Protein 7BMH (pdb70)

InterPro domains:
  IPR001425 Archaeal/bacterial/fungal rhodopsins [PF01036] (54-282)
  IPR001425 Archaeal/bacterial/fungal rhodopsins [PR00251] (83-103)
  IPR001425 Archaeal/bacterial/fungal rhodopsins [PR00251] (134-155)
  IPR001425 Archaeal/bacterial/fungal rhodopsins [PR00251] (162-181)
  IPR001425 Archaeal/bacterial/fungal rhodopsins [PR00251] (188-209)
  IPR001425 Archaeal/bacterial/fungal rhodopsins [PR00251] (229-247)
  IPR001425 Archaeal/bacterial/fungal rhodopsins [PR00251] (260-278)
  IPR001425 Archaeal/bacterial/fungal rhodopsins [PTHR28286] (11-281)
  IPR001425 Archaeal/bacterial/fungal rhodopsins [SM01021] (52-293)
  IPR018229 Rhodopsin, retinal binding site [PS00327] (262-273)
  IPR018229 Rhodopsin, retinal binding site [PS00950] (136-148)

Secondary structure (DSSP, 8-state):
-EEE---HHHHHHHHHHHHHHHHHHHHHHHHHTTS-GGG-HHHHHHHHHHHHHHHHHHHHHTT-S-EEEEEEEEEP-SSSPPEEEEEEEEE-THHHHHHHHHHHHHHHHHHHHHT--HHHHHHHHHHHHHHHHHHHHHHHSPTTSHHHHHHHHHHHHHHHHHHHHIIIIIHHHHHTT-HHHHHHHHHHHHHHHHHHHHHHHHHIIIIIT--S-HHHHHHHHHHHHHH--HHHHHHHHHHHT-TTT-/-EEE---HHHHHHHHHHHHHHHHHHHHHHHHHHTS-GGG-HHHHHHHHHHHHHHHHHHHHHTT-S-EEEEEEEEE---EEEEEEEEE-THHHHHHHHHHHHHHHHHHHHHT--HHHHHHHHHHHHHHHHHHHHHHTSPTTSTHHHHHHHHHHHHHHHHHHHIIIIIHHHHHHT-HHHHHHHHHHHHHHHHHHHHHHHHHIIIIIT--S-HHHHHHHHHHHHHH--HHHHHHHHHHHH-

Structure (mmCIF, N/CA/C/O backbone):
data_7BMH
#
_entry.id   7BMH
#
_cell.length_a   63.540
_cell.length_b   70.780
_cell.length_c   148.020
_cell.angle_alpha   90.000
_cell.angle_beta   90.000
_cell.angle_gamma   90.000
#
_symmetry.space_group_name_H-M   'P 21 21 21'
#
loop_
_entity.id
_entity.type
_entity.pdbx_description
1 polymer Opsin
2 non-polymer EICOSANE
3 non-polymer 'OLEIC ACID'
4 water water
#
loop_
_atom_site.group_PDB
_atom_site.id
_atom_site.type_symbol
_atom_site.label_atom_id
_atom_site.label_alt_id
_atom_site.label_comp_id
_atom_site.label_asym_id
_atom_site.label_entity_id
_atom_site.label_seq_id
_atom_site.pdbx_PDB_ins_code
_atom_site.Cartn_x
_atom_site.Cartn_y
_atom_site.Cartn_z
_atom_site.occupancy
_atom_site.B_iso_or_equiv
_atom_site.auth_seq_id
_atom_site.auth_comp_id
_atom_site.auth_asym_id
_atom_site.auth_atom_id
_atom_site.pdbx_PDB_model_num
ATOM 1 N N . PRO A 1 42 ? -5.266 10.167 1.379 1.00 76.42 42 PRO A N 1
ATOM 2 C CA . PRO A 1 42 ? -5.038 9.930 2.810 1.00 70.93 42 PRO A CA 1
ATOM 3 C C . PRO A 1 42 ? -6.127 10.536 3.702 1.00 71.89 42 PRO A C 1
ATOM 4 O O . PRO A 1 42 ? -6.427 11.726 3.594 1.00 70.12 42 PRO A O 1
ATOM 8 N N . ILE A 1 43 ? -6.712 9.710 4.567 1.00 68.94 43 ILE A N 1
ATOM 9 C CA . ILE A 1 43 ? -7.722 10.164 5.511 1.00 60.95 43 ILE A CA 1
ATOM 10 C C . ILE A 1 43 ? -7.065 10.613 6.813 1.00 61.03 43 ILE A C 1
ATOM 11 O O . ILE A 1 43 ? -6.082 10.020 7.270 1.00 56.66 43 ILE A O 1
ATOM 13 N N . TYR A 1 44 ? -7.602 11.677 7.397 1.00 52.11 44 TYR A N 1
ATOM 14 C CA . TYR A 1 44 ? -7.139 12.181 8.680 1.00 48.69 44 TYR A CA 1
ATOM 15 C C . TYR A 1 44 ? -8.165 11.860 9.757 1.00 41.44 44 TYR A C 1
ATOM 16 O O . TYR A 1 44 ? -9.373 11.935 9.518 1.00 48.83 44 TYR A O 1
ATOM 25 N N . GLU A 1 45 ? -7.680 11.477 10.933 1.00 41.06 45 GLU A N 1
ATOM 26 C CA . GLU A 1 45 ? -8.512 11.320 12.121 1.00 40.97 45 GLU A CA 1
ATOM 27 C C . GLU A 1 45 ? -7.958 12.275 13.173 1.00 36.95 45 GLU A C 1
ATOM 28 O O . GLU A 1 45 ? -6.874 12.038 13.724 1.00 32.80 45 GLU A O 1
ATOM 34 N N . THR A 1 46 ? -8.689 13.366 13.424 1.00 42.74 46 THR A N 1
ATOM 35 C CA . THR A 1 46 ? -8.239 14.460 14.280 1.00 31.52 46 THR A CA 1
ATOM 36 C C . THR A 1 46 ? -9.433 15.031 15.050 1.00 33.20 46 THR A C 1
ATOM 37 O O . THR A 1 46 ? -10.589 14.698 14.765 1.00 33.24 46 THR A O 1
ATOM 41 N N . VAL A 1 47 ? -9.145 15.884 16.052 1.00 35.45 47 VAL A N 1
ATOM 42 C CA . VAL A 1 47 ? -10.195 16.426 16.920 1.00 38.48 47 VAL A CA 1
ATOM 43 C C . VAL A 1 47 ? -11.278 17.090 16.105 1.00 35.90 47 VAL A C 1
ATOM 44 O O . VAL A 1 47 ? -11.004 17.852 15.172 1.00 37.12 47 VAL A O 1
ATOM 48 N N . GLY A 1 48 ? -12.521 16.865 16.521 1.00 42.10 48 GLY A N 1
ATOM 49 C CA . GLY A 1 48 ? -13.647 17.637 16.067 1.00 37.20 48 GLY A CA 1
ATOM 50 C C . GLY A 1 48 ? -14.143 18.601 17.128 1.00 40.29 48 GLY A C 1
ATOM 51 O O . GLY A 1 48 ? -13.556 18.759 18.202 1.00 37.45 48 GLY A O 1
ATOM 52 N N . ASP A 1 49 ? -15.267 19.243 16.808 1.00 38.62 49 ASP A N 1
ATOM 53 C CA . ASP A 1 49 ? -15.828 20.266 17.679 1.00 35.01 49 ASP A CA 1
ATOM 54 C C . ASP A 1 49 ? -16.208 19.695 19.041 1.00 36.68 49 ASP A C 1
ATOM 55 O O . ASP A 1 49 ? -15.910 20.297 20.079 1.00 38.64 49 ASP A O 1
ATOM 60 N N . SER A 1 50 ? -16.876 18.538 19.060 1.00 32.39 50 SER A N 1
ATOM 61 C CA . SER A 1 50 ? -17.280 17.957 20.334 1.00 33.07 50 SER A CA 1
ATOM 62 C C . SER A 1 50 ? -16.068 17.531 21.153 1.00 27.80 50 SER A C 1
ATOM 63 O O . SER A 1 50 ? -16.057 17.675 22.384 1.00 32.56 50 SER A O 1
ATOM 66 N N . GLY A 1 51 ? -15.031 17.028 20.487 1.00 32.11 51 GLY A N 1
ATOM 67 C CA . GLY A 1 51 ? -13.810 16.693 21.200 1.00 27.88 51 GLY A CA 1
ATOM 68 C C . GLY A 1 51 ? -13.117 17.918 21.767 1.00 30.23 51 GLY A C 1
ATOM 69 O O . GLY A 1 51 ? -12.669 17.910 22.918 1.00 30.80 51 GLY A O 1
ATOM 70 N N . SER A 1 52 ? -13.020 18.987 20.970 1.00 31.53 52 SER A N 1
ATOM 71 C CA . SER A 1 52 ? -12.339 20.200 21.424 1.00 31.07 52 SER A CA 1
ATOM 72 C C . SER A 1 52 ? -13.016 20.796 22.646 1.00 32.97 52 SER A C 1
ATOM 73 O O . SER A 1 52 ? -12.343 21.231 23.590 1.00 30.79 52 SER A O 1
ATOM 76 N N . LYS A 1 53 ? -14.347 20.838 22.639 1.00 30.38 53 LYS A N 1
ATOM 77 C CA . LYS A 1 53 ? -15.077 21.378 23.774 1.00 26.35 53 LYS A CA 1
ATOM 78 C C . LYS A 1 53 ? -14.892 20.508 25.007 1.00 27.06 53 LYS A C 1
ATOM 79 O O . LYS A 1 53 ? -14.739 21.023 26.122 1.00 28.22 53 LYS A O 1
ATOM 85 N N . THR A 1 54 ? -14.890 19.186 24.820 1.00 24.99 54 THR A N 1
ATOM 86 C CA . THR A 1 54 ? -14.769 18.269 25.946 1.00 29.48 54 THR A CA 1
ATOM 87 C C . THR A 1 54 ? -13.453 18.471 26.689 1.00 30.63 54 THR A C 1
ATOM 88 O O . THR A 1 54 ? -13.411 18.407 27.927 1.00 25.01 54 THR A O 1
ATOM 92 N N . LEU A 1 55 ? -12.366 18.712 25.950 1.00 25.27 55 LEU A N 1
ATOM 93 C CA . LEU A 1 55 ? -11.091 18.991 26.596 1.00 28.91 55 LEU A CA 1
ATOM 94 C C . LEU A 1 55 ? -11.200 20.207 27.512 1.00 27.31 55 LEU A C 1
ATOM 95 O O . LEU A 1 55 ? -10.754 20.171 28.668 1.00 25.75 55 LEU A O 1
ATOM 100 N N . TRP A 1 56 ? -11.822 21.285 27.022 1.00 29.66 56 TRP A N 1
ATOM 101 C CA . TRP A 1 56 ? -11.997 22.476 27.852 1.00 23.27 56 TRP A CA 1
ATOM 102 C C . TRP A 1 56 ? -12.883 22.182 29.060 1.00 23.95 56 TRP A C 1
ATOM 103 O O . TRP A 1 56 ? -12.622 22.671 30.164 1.00 24.49 56 TRP A O 1
ATOM 114 N N . VAL A 1 57 ? -13.928 21.366 28.873 1.00 28.98 57 VAL A N 1
ATOM 115 C CA . VAL A 1 57 ? -14.799 21.005 29.989 1.00 23.25 57 VAL A CA 1
ATOM 116 C C . VAL A 1 57 ? -13.997 20.323 31.091 1.00 29.02 57 VAL A C 1
ATOM 117 O O . VAL A 1 57 ? -14.068 20.714 32.265 1.00 31.38 57 VAL A O 1
ATOM 121 N N . VAL A 1 58 ? -13.218 19.295 30.733 1.00 27.81 58 VAL A N 1
ATOM 122 C CA . VAL A 1 58 ? -12.438 18.568 31.735 1.00 24.17 58 VAL A CA 1
ATOM 123 C C . VAL A 1 58 ? -11.433 19.492 32.406 1.00 23.60 58 VAL A C 1
ATOM 124 O O . VAL A 1 58 ? -11.227 19.424 33.624 1.00 26.02 58 VAL A O 1
ATOM 128 N N . PHE A 1 59 ? -10.785 20.365 31.631 1.00 26.66 59 PHE A N 1
ATOM 129 C CA . PHE A 1 59 ? -9.880 21.342 32.238 1.00 27.30 59 PHE A CA 1
ATOM 130 C C . PHE A 1 59 ? -10.593 22.145 33.325 1.00 26.62 59 PHE A C 1
ATOM 131 O O . PHE A 1 59 ? -10.072 22.317 34.436 1.00 25.15 59 PHE A O 1
ATOM 139 N N . VAL A 1 60 ? -11.809 22.613 33.038 1.00 23.11 60 VAL A N 1
ATOM 140 C CA . VAL A 1 60 ? -12.531 23.405 34.031 1.00 25.88 60 VAL A CA 1
ATOM 141 C C . VAL A 1 60 ? -12.993 22.533 35.196 1.00 25.71 60 VAL A C 1
ATOM 142 O O . VAL A 1 60 ? -12.942 22.950 36.361 1.00 24.47 60 VAL A O 1
ATOM 146 N N . LEU A 1 61 ? -13.440 21.310 34.911 1.00 23.54 61 LEU A N 1
ATOM 147 C CA . LEU A 1 61 ? -13.872 20.427 35.992 1.00 31.16 61 LEU A CA 1
ATOM 148 C C . LEU A 1 61 ? -12.720 20.093 36.934 1.00 27.82 61 LEU A C 1
ATOM 149 O O . LEU A 1 61 ? -12.912 20.000 38.154 1.00 30.72 61 LEU A O 1
ATOM 154 N N . MET A 1 62 ? -11.513 19.913 36.393 1.00 26.50 62 MET A N 1
ATOM 155 C CA . MET A 1 62 ? -10.374 19.587 37.251 1.00 27.56 62 MET A CA 1
ATOM 156 C C . MET A 1 62 ? -10.002 20.757 38.165 1.00 24.50 62 MET A C 1
ATOM 157 O O . MET A 1 62 ? -9.680 20.554 39.341 1.00 27.00 62 MET A O 1
ATOM 162 N N . LEU A 1 63 ? -10.048 21.988 37.653 1.00 23.33 63 LEU A N 1
ATOM 163 C CA . LEU A 1 63 ? -9.786 23.151 38.506 1.00 24.64 63 LEU A CA 1
ATOM 164 C C . LEU A 1 63 ? -10.817 23.274 39.623 1.00 27.37 63 LEU A C 1
ATOM 165 O O . LEU A 1 63 ? -10.476 23.616 40.761 1.00 27.88 63 LEU A O 1
ATOM 170 N N . ILE A 1 64 ? -12.085 23.012 39.315 1.00 27.46 64 ILE A N 1
ATOM 171 C CA . ILE A 1 64 ? -13.129 23.142 40.318 1.00 23.36 64 ILE A CA 1
ATOM 172 C C . ILE A 1 64 ? -12.929 22.121 41.430 1.00 29.46 64 ILE A C 1
ATOM 173 O O . ILE A 1 64 ? -13.001 22.451 42.625 1.00 27.98 64 ILE A O 1
ATOM 178 N N . ALA A 1 65 ? -12.672 20.862 41.052 1.00 30.47 65 ALA A N 1
ATOM 179 C CA . ALA A 1 65 ? -12.404 19.836 42.053 1.00 32.98 65 ALA A CA 1
ATOM 180 C C . ALA A 1 65 ? -11.213 20.228 42.916 1.00 30.34 65 ALA A C 1
ATOM 181 O O . ALA A 1 65 ? -11.251 20.070 44.143 1.00 32.02 65 ALA A O 1
ATOM 183 N N . SER A 1 66 ? -10.158 20.774 42.293 1.00 25.13 66 SER A N 1
ATOM 184 C CA . SER A 1 66 ? -9.003 21.241 43.050 1.00 25.19 66 SER A CA 1
ATOM 185 C C . SER A 1 66 ? -9.404 22.325 44.051 1.00 29.72 66 SER A C 1
ATOM 186 O O . SER A 1 66 ? -8.883 22.367 45.172 1.00 28.36 66 SER A O 1
ATOM 189 N N . ALA A 1 67 ? -10.337 23.204 43.667 1.00 27.65 67 ALA A N 1
ATOM 190 C CA . ALA A 1 67 ? -10.793 24.251 44.579 1.00 31.13 67 ALA A CA 1
ATOM 191 C C . ALA A 1 67 ? -11.642 23.668 45.706 1.00 29.26 67 ALA A C 1
ATOM 192 O O . ALA A 1 67 ? -11.428 23.980 46.882 1.00 32.07 67 ALA A O 1
ATOM 194 N N . ALA A 1 68 ? -12.604 22.808 45.368 1.00 29.15 68 ALA A N 1
ATOM 195 C CA . ALA A 1 68 ? -13.405 22.173 46.406 1.00 30.24 68 ALA A CA 1
ATOM 196 C C . ALA A 1 68 ? -12.525 21.410 47.388 1.00 31.25 68 ALA A C 1
ATOM 197 O O . ALA A 1 68 ? -12.719 21.504 48.605 1.00 34.54 68 ALA A O 1
ATOM 199 N N . PHE A 1 69 ? -11.537 20.667 46.886 1.00 32.39 69 PHE A N 1
ATOM 200 C CA . PHE A 1 69 ? -10.693 19.893 47.788 1.00 32.46 69 PHE A CA 1
ATOM 201 C C . PHE A 1 69 ? -9.913 20.822 48.703 1.00 28.18 69 PHE A C 1
ATOM 202 O O . PHE A 1 69 ? -9.764 20.551 49.902 1.00 30.81 69 PHE A O 1
ATOM 210 N N . THR A 1 70 ? -9.421 21.932 48.156 1.00 29.10 70 THR A N 1
ATOM 211 C CA . THR A 1 70 ? -8.732 22.914 48.986 1.00 30.60 70 THR A CA 1
ATOM 212 C C . THR A 1 70 ? -9.661 23.461 50.056 1.00 29.14 70 THR A C 1
ATOM 213 O O . THR A 1 70 ? -9.290 23.546 51.228 1.00 30.48 70 THR A O 1
ATOM 217 N N . ALA A 1 71 ? -10.877 23.841 49.657 1.00 31.07 71 ALA A N 1
ATOM 218 C CA . ALA A 1 71 ? -11.865 24.332 50.610 1.00 34.72 71 ALA A CA 1
ATOM 219 C C . ALA A 1 71 ? -12.092 23.330 51.734 1.00 39.07 71 ALA A C 1
ATOM 220 O O . ALA A 1 71 ? -12.179 23.714 52.905 1.00 39.10 71 ALA A O 1
ATOM 222 N N . LEU A 1 72 ? -12.179 22.036 51.400 1.00 36.39 72 LEU A N 1
ATOM 223 C CA . LEU A 1 72 ? -12.293 21.014 52.437 1.00 33.01 72 LEU A CA 1
ATOM 224 C C . LEU A 1 72 ? -11.066 21.011 53.343 1.00 32.45 72 LEU A C 1
ATOM 225 O O . LEU A 1 72 ? -11.178 2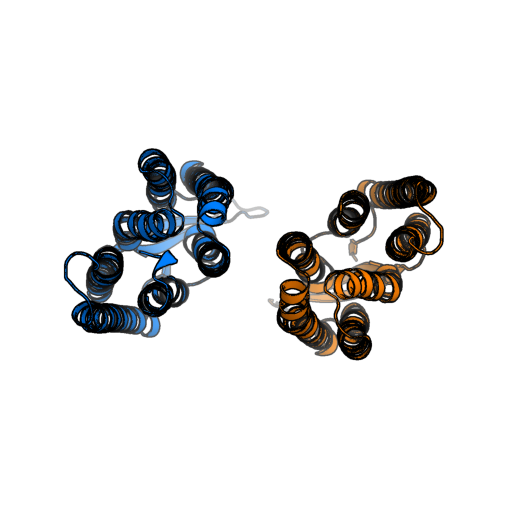0.798 54.554 1.00 36.41 72 LEU A O 1
ATOM 230 N N . SER A 1 73 ? -9.881 21.235 52.776 1.00 34.41 73 SER A N 1
ATOM 231 C CA . SER A 1 73 ? -8.671 21.060 53.567 1.00 33.00 73 SER A CA 1
ATOM 232 C C . SER A 1 73 ? -8.521 22.164 54.602 1.00 39.64 73 SER A C 1
ATOM 233 O O . SER A 1 73 ? -7.877 21.949 55.637 1.00 34.77 73 SER A O 1
ATOM 236 N N . TRP A 1 74 ? -9.107 23.343 54.350 1.00 33.47 74 TRP A N 1
ATOM 237 C CA . TRP A 1 74 ? -9.005 24.436 55.317 1.00 42.12 74 TRP A CA 1
ATOM 238 C C . TRP A 1 74 ? -9.836 24.187 56.563 1.00 40.91 74 TRP A C 1
ATOM 239 O O . TRP A 1 74 ? -9.736 24.959 57.517 1.00 44.41 74 TRP A O 1
ATOM 250 N N . LYS A 1 75 ? -10.649 23.139 56.575 1.00 50.14 75 LYS A N 1
ATOM 251 C CA . LYS A 1 75 ? -11.456 22.795 57.731 1.00 50.67 75 LYS A CA 1
ATOM 252 C C . LYS A 1 75 ? -10.691 21.949 58.745 1.00 50.54 75 LYS A C 1
ATOM 253 O O . LYS A 1 75 ? -11.278 21.551 59.756 1.00 56.87 75 LYS A O 1
ATOM 255 N N . ILE A 1 76 ? -9.410 21.687 58.517 1.00 43.97 76 ILE A N 1
ATOM 256 C CA . ILE A 1 76 ? -8.649 20.760 59.360 1.00 40.29 76 ILE A CA 1
ATOM 257 C C . ILE A 1 76 ? -7.214 21.252 59.489 1.00 44.31 76 ILE A C 1
ATOM 258 O O . ILE A 1 76 ? -6.712 21.985 58.630 1.00 46.73 76 ILE A O 1
ATOM 263 N N . PRO A 1 77 ? -6.523 20.848 60.563 1.00 49.97 77 PRO A N 1
ATOM 264 C CA . PRO A 1 77 ? -5.159 21.351 60.788 1.00 43.41 77 PRO A CA 1
ATOM 265 C C . PRO A 1 77 ? -4.200 20.914 59.689 1.00 45.38 77 PRO A C 1
ATOM 266 O O . PRO A 1 77 ? -4.374 19.870 59.061 1.00 51.01 77 PRO A O 1
ATOM 270 N N . VAL A 1 78 ? -3.151 21.720 59.497 1.00 48.12 78 VAL A N 1
ATOM 271 C CA . VAL A 1 78 ? -2.181 21.485 58.430 1.00 43.73 78 VAL A CA 1
ATOM 272 C C . VAL A 1 78 ? -1.588 20.087 58.526 1.00 51.74 78 VAL A C 1
ATOM 273 O O . VAL A 1 78 ? -1.425 19.397 57.513 1.00 52.91 78 VAL A O 1
ATOM 277 N N . ASN A 1 79 ? -1.254 19.644 59.741 1.00 54.31 79 ASN A N 1
ATOM 278 C CA . ASN A 1 79 ? -0.576 18.362 59.904 1.00 55.07 79 ASN A CA 1
ATOM 279 C C . ASN A 1 79 ? -1.430 17.175 59.474 1.00 55.98 79 ASN A C 1
ATOM 280 O O . ASN A 1 79 ? -0.905 16.066 59.369 1.00 56.67 79 ASN A O 1
ATOM 285 N N . ARG A 1 80 ? -2.716 17.376 59.203 1.00 52.91 80 ARG A N 1
ATOM 286 C CA . ARG A 1 80 ? -3.618 16.285 58.867 1.00 51.45 80 ARG A CA 1
ATOM 287 C C . ARG A 1 80 ? -4.167 16.414 57.447 1.00 45.45 80 ARG A C 1
ATOM 288 O O . ARG A 1 80 ? -5.230 15.872 57.136 1.00 48.48 80 ARG A O 1
ATOM 290 N N . ARG A 1 81 ? -3.440 17.102 56.566 1.00 35.56 81 ARG A N 1
ATOM 291 C CA . ARG A 1 81 ? -3.916 17.400 55.222 1.00 39.60 81 ARG A CA 1
ATOM 292 C C . ARG A 1 81 ? -3.263 16.536 54.142 1.00 36.65 81 ARG A C 1
ATOM 293 O O . ARG A 1 81 ? -3.378 16.865 52.957 1.00 32.72 81 ARG A O 1
ATOM 301 N N . LEU A 1 82 ? -2.607 15.433 54.522 1.00 35.84 82 LEU A N 1
ATOM 302 C CA . LEU A 1 82 ? -1.822 14.654 53.562 1.00 29.46 82 LEU A CA 1
ATOM 303 C C . LEU A 1 82 ? -2.656 14.247 52.352 1.00 31.18 82 LEU A C 1
ATOM 304 O O . LEU A 1 82 ? -2.252 14.482 51.205 1.00 26.88 82 LEU A O 1
ATOM 309 N N . TYR A 1 83 ? -3.821 13.627 52.586 1.00 25.97 83 TYR A N 1
ATOM 310 C CA . TYR A 1 83 ? -4.653 13.168 51.470 1.00 30.88 83 TYR A CA 1
ATOM 311 C C . TYR A 1 83 ? -5.099 14.323 50.589 1.00 31.11 83 TYR A C 1
ATOM 312 O O . TYR A 1 83 ? -5.142 14.190 49.362 1.00 27.69 83 TYR A O 1
ATOM 321 N N . HIS A 1 84 ? -5.474 15.453 51.198 1.00 32.06 84 HIS A N 1
ATOM 322 C CA . HIS A 1 84 ? -5.918 16.594 50.410 1.00 28.38 84 HIS A CA 1
ATOM 323 C C . HIS A 1 84 ? -4.791 17.133 49.541 1.00 28.87 84 HIS A C 1
ATOM 324 O O . HIS A 1 84 ? -5.023 17.552 48.400 1.00 31.67 84 HIS A O 1
ATOM 331 N N . VAL A 1 85 ? -3.563 17.141 50.059 1.00 26.74 85 VAL A N 1
ATOM 332 C CA . VAL A 1 85 ? -2.447 17.611 49.245 1.00 30.96 85 VAL A CA 1
ATOM 333 C C . VAL A 1 85 ? -2.214 16.666 48.070 1.00 29.77 85 VAL A C 1
ATOM 334 O O . VAL A 1 85 ? -2.106 17.099 46.918 1.00 26.96 85 VAL A O 1
ATOM 338 N N . ILE A 1 86 ? -2.171 15.359 48.331 1.00 25.09 86 ILE A N 1
ATOM 339 C CA . ILE A 1 86 ? -1.912 14.414 47.247 1.00 25.36 86 ILE A CA 1
ATOM 340 C C . ILE A 1 86 ? -3.018 14.490 46.204 1.00 25.27 86 ILE A C 1
ATOM 341 O O . ILE A 1 86 ? -2.761 14.581 44.996 1.00 28.17 86 ILE A O 1
ATOM 346 N N . THR A 1 87 ? -4.269 14.451 46.661 1.00 25.76 87 THR A N 1
ATOM 347 C CA . THR A 1 87 ? -5.409 14.422 45.753 1.00 28.26 87 THR A CA 1
ATOM 348 C C . THR A 1 87 ? -5.567 15.738 44.983 1.00 25.80 87 THR A C 1
ATOM 349 O O . THR A 1 87 ? -5.981 15.723 43.813 1.00 24.67 87 THR A O 1
ATOM 353 N N . THR A 1 88 ? -5.215 16.876 45.599 1.00 25.91 88 THR A N 1
ATOM 354 C CA . THR A 1 88 ? -5.254 18.154 44.880 1.00 25.54 88 THR A CA 1
ATOM 355 C C . THR A 1 88 ? -4.140 18.261 43.836 1.00 26.45 88 THR A C 1
ATOM 356 O O . THR A 1 88 ? -4.329 18.887 42.785 1.00 24.47 88 THR A O 1
ATOM 360 N N . ILE A 1 89 ? -2.972 17.671 44.096 1.00 24.76 89 ILE A N 1
ATOM 361 C CA . ILE A 1 89 ? -1.938 17.665 43.068 1.00 23.98 89 ILE A CA 1
ATOM 362 C C . ILE A 1 89 ? -2.382 16.837 41.864 1.00 25.68 89 ILE A C 1
ATOM 363 O O . ILE A 1 89 ? -2.115 17.194 40.711 1.00 25.35 89 ILE A O 1
ATOM 368 N N . ILE A 1 90 ? -3.097 15.740 42.110 1.00 26.43 90 ILE A N 1
ATOM 369 C CA . ILE A 1 90 ? -3.604 14.893 41.027 1.00 24.11 90 ILE A CA 1
ATOM 370 C C . ILE A 1 90 ? -4.530 15.676 40.098 1.00 21.85 90 ILE A C 1
ATOM 371 O O . ILE A 1 90 ? -4.402 15.609 38.870 1.00 26.13 90 ILE A O 1
ATOM 376 N N . THR A 1 91 ? -5.508 16.395 40.659 1.00 25.24 91 THR A N 1
ATOM 377 C CA . THR A 1 91 ? -6.439 17.113 39.789 1.00 27.65 91 THR A CA 1
ATOM 378 C C . THR A 1 91 ? -5.789 18.345 39.149 1.00 27.32 91 THR A C 1
ATOM 379 O O . THR A 1 91 ? -6.142 18.713 38.024 1.00 24.75 91 THR A O 1
ATOM 383 N N . LEU A 1 92 ? -4.846 18.986 39.837 1.00 23.80 92 LEU A N 1
ATOM 384 C CA . LEU A 1 92 ? -4.112 20.096 39.228 1.00 28.05 92 LEU A CA 1
ATOM 385 C C . LEU A 1 92 ? -3.278 19.626 38.040 1.00 26.42 92 LEU A C 1
ATOM 386 O O . LEU A 1 92 ? -3.239 20.291 36.990 1.00 23.30 92 LEU A O 1
ATOM 391 N N . THR A 1 93 ? -2.588 18.498 38.196 1.00 23.21 93 THR A N 1
ATOM 392 C CA . THR A 1 93 ? -1.832 17.925 37.085 1.00 27.08 93 THR A CA 1
ATOM 393 C C . THR A 1 93 ? -2.743 17.633 35.897 1.00 23.24 93 THR A C 1
ATOM 394 O O . THR A 1 93 ? -2.424 17.973 34.753 1.00 25.64 93 THR A O 1
ATOM 398 N N . ALA A 1 94 ? -3.890 17.001 36.146 1.00 24.15 94 ALA A N 1
ATOM 399 C CA . ALA A 1 94 ? -4.822 16.762 35.050 1.00 23.14 94 ALA A CA 1
ATOM 400 C C . ALA A 1 94 ? -5.319 18.077 34.441 1.00 25.12 94 ALA A C 1
ATOM 401 O O . ALA A 1 94 ? -5.536 18.155 33.225 1.00 28.79 94 ALA A O 1
ATOM 403 N N . ALA A 1 95 ? -5.491 19.119 35.259 1.00 20.79 95 ALA A N 1
ATOM 404 C CA . ALA A 1 95 ? -5.845 20.432 34.722 1.00 30.27 95 ALA A CA 1
ATOM 405 C C . ALA A 1 95 ? -4.749 20.964 33.799 1.00 22.64 95 ALA A C 1
ATOM 406 O O . ALA A 1 95 ? -5.024 21.406 32.680 1.00 26.72 95 ALA A O 1
ATOM 408 N N . LEU A 1 96 ? -3.494 20.907 34.250 1.00 28.70 96 LEU A N 1
ATOM 409 C CA . LEU A 1 96 ? -2.363 21.299 33.408 1.00 27.16 96 LEU A CA 1
ATOM 410 C C . LEU A 1 96 ? -2.298 20.481 32.126 1.00 28.08 96 LEU A C 1
ATOM 411 O O . LEU A 1 96 ? -1.894 20.996 31.078 1.00 30.71 96 LEU A O 1
ATOM 416 N N . SER A 1 97 ? -2.676 19.207 32.192 1.00 26.29 97 SER A N 1
ATOM 417 C CA . SER A 1 97 ? -2.648 18.360 31.004 1.00 18.65 97 SER A CA 1
ATOM 418 C C . SER A 1 97 ? -3.786 18.708 30.057 1.00 23.19 97 SER A C 1
ATOM 419 O O . SER A 1 97 ? -3.571 18.913 28.860 1.00 26.52 97 SER A O 1
ATOM 422 N N . TYR A 1 98 ? -5.016 18.764 30.569 1.00 24.38 98 TYR A N 1
ATOM 423 C CA . TYR A 1 98 ? -6.126 19.067 29.678 1.00 28.40 98 TYR A CA 1
ATOM 424 C C . TYR A 1 98 ? -6.017 20.480 29.110 1.00 26.92 98 TYR A C 1
ATOM 425 O O . TYR A 1 98 ? -6.431 20.713 27.971 1.00 25.44 98 TYR A O 1
ATOM 434 N N . PHE A 1 99 ? -5.438 21.425 29.862 1.00 22.86 99 PHE A N 1
ATOM 435 C CA . PHE A 1 99 ? -5.224 22.752 29.284 1.00 26.19 99 PHE A CA 1
ATOM 436 C C . PHE A 1 99 ? -4.284 22.663 28.092 1.00 27.59 99 PHE A C 1
ATOM 437 O O . PHE A 1 99 ? -4.539 23.278 27.051 1.00 26.98 99 PHE A O 1
ATOM 445 N N . ALA A 1 100 ? -3.221 21.854 28.208 1.00 26.49 100 ALA A N 1
ATOM 446 C CA . ALA A 1 100 ? -2.254 21.726 27.117 1.00 27.72 100 ALA A CA 1
ATOM 447 C C . ALA A 1 100 ? -2.883 21.092 25.874 1.00 27.11 100 ALA A C 1
ATOM 448 O O . ALA A 1 100 ? -2.722 21.596 24.753 1.00 29.23 100 ALA A O 1
ATOM 450 N N . MET A 1 101 ? -3.606 19.986 26.045 1.00 32.37 101 MET A N 1
ATOM 451 C CA . MET A 1 101 ? -4.285 19.384 24.902 1.00 26.73 101 MET A CA 1
ATOM 452 C C . MET A 1 101 ? -5.373 20.299 24.353 1.00 27.13 101 MET A C 1
ATOM 453 O O . MET A 1 101 ? -5.607 20.326 23.140 1.00 25.95 101 MET A O 1
ATOM 458 N N . ALA A 1 102 ? -6.043 21.060 25.225 1.00 26.60 102 ALA A N 1
ATOM 459 C CA . ALA A 1 102 ? -7.112 21.935 24.762 1.00 30.48 102 ALA A CA 1
ATOM 460 C C . ALA A 1 102 ? -6.588 23.004 23.819 1.00 28.20 102 ALA A C 1
ATOM 461 O O . ALA A 1 102 ? -7.307 23.434 22.910 1.00 28.74 102 ALA A O 1
ATOM 463 N N . THR A 1 103 ? -5.349 23.449 24.012 1.00 29.38 103 THR A N 1
ATOM 464 C CA . THR A 1 103 ? -4.756 24.433 23.116 1.00 29.67 103 THR A CA 1
ATOM 465 C C . THR A 1 103 ? -3.819 23.791 22.100 1.00 31.39 103 THR A C 1
ATOM 466 O O . THR A 1 103 ? -2.961 24.481 21.543 1.00 32.24 103 THR A O 1
ATOM 470 N N . GLY A 1 104 ? -3.971 22.486 21.850 1.00 33.76 104 GLY A N 1
ATOM 471 C CA . GLY A 1 104 ? -3.271 21.808 20.773 1.00 23.53 104 GLY A CA 1
ATOM 472 C C . GLY A 1 104 ? -1.860 21.339 21.053 1.00 28.60 104 GLY A C 1
ATOM 473 O O . GLY A 1 104 ? -1.095 21.153 20.100 1.00 32.68 104 GLY A O 1
ATOM 474 N N . HIS A 1 105 ? -1.482 21.128 22.314 1.00 24.84 105 HIS A N 1
ATOM 475 C CA . HIS A 1 105 ? -0.143 20.665 22.667 1.00 31.03 105 HIS A CA 1
ATOM 476 C C . HIS A 1 105 ? -0.156 19.234 23.196 1.00 31.63 105 HIS A C 1
ATOM 477 O O . HIS A 1 105 ? -1.168 18.735 23.694 1.00 27.48 105 HIS A O 1
ATOM 484 N N . GLY A 1 106 ? 1.003 18.587 23.100 1.00 30.86 106 GLY A N 1
ATOM 485 C CA . GLY A 1 106 ? 1.120 17.198 23.494 1.00 31.05 106 GLY A CA 1
ATOM 486 C C . GLY A 1 106 ? 0.464 16.234 22.529 1.00 34.75 106 GLY A C 1
ATOM 487 O O . GLY A 1 106 ? 0.005 15.168 22.945 1.00 27.91 106 GLY A O 1
ATOM 488 N N . VAL A 1 107 ? 0.394 16.586 21.248 1.00 29.17 107 VAL A N 1
ATOM 489 C CA . VAL A 1 107 ? -0.248 15.756 20.237 1.00 33.69 107 VAL A CA 1
ATOM 490 C C . VAL A 1 107 ? 0.742 15.516 19.110 1.00 35.47 107 VAL A C 1
ATOM 491 O O . VAL A 1 107 ? 1.454 16.432 18.692 1.00 33.21 107 VAL A O 1
ATOM 495 N N . ALA A 1 108 ? 0.787 14.282 18.619 1.00 38.09 108 ALA A N 1
ATOM 496 C CA . ALA A 1 108 ? 1.615 13.925 17.482 1.00 32.55 108 ALA A CA 1
ATOM 497 C C . ALA A 1 108 ? 0.740 13.278 16.418 1.00 38.61 108 ALA A C 1
ATOM 498 O O . ALA A 1 108 ? -0.287 12.662 16.716 1.00 37.84 108 ALA A O 1
ATOM 500 N N . LEU A 1 109 ? 1.134 13.448 15.168 1.00 43.98 109 LEU A N 1
ATOM 501 C CA . LEU A 1 109 ? 0.422 12.825 14.065 1.00 44.91 109 LEU A CA 1
ATOM 502 C C . LEU A 1 109 ? 1.098 11.495 13.778 1.00 48.41 109 LEU A C 1
ATOM 503 O O . LEU A 1 109 ? 2.311 11.448 13.552 1.00 53.57 109 LEU A O 1
ATOM 508 N N . ASN A 1 110 ? 0.324 10.418 13.832 1.00 47.42 110 ASN A N 1
ATOM 509 C CA . ASN A 1 110 ? 0.817 9.077 13.564 1.00 40.22 110 ASN A CA 1
ATOM 510 C C . ASN A 1 110 ? 0.396 8.677 12.158 1.00 41.69 110 ASN A C 1
ATOM 511 O O . ASN A 1 110 ? -0.795 8.702 11.837 1.00 43.86 110 ASN A O 1
ATOM 516 N N . LYS A 1 111 ? 1.365 8.321 11.322 1.00 51.96 111 LYS A N 1
ATOM 517 C CA . LYS A 1 111 ? 1.068 7.815 9.989 1.00 54.22 111 LYS A CA 1
ATOM 518 C C . LYS A 1 111 ? 0.911 6.305 10.059 1.00 52.67 111 LYS A C 1
ATOM 519 O O . LYS A 1 111 ? 1.786 5.608 10.587 1.00 50.40 111 LYS A O 1
ATOM 523 N N . ILE A 1 112 ? -0.208 5.808 9.537 1.00 52.46 112 ILE A N 1
ATOM 524 C CA . ILE A 1 112 ? -0.540 4.389 9.582 1.00 54.76 112 ILE A CA 1
ATOM 525 C C . ILE A 1 112 ? -0.841 3.928 8.162 1.00 56.20 112 ILE A C 1
ATOM 526 O O . ILE A 1 112 ? -1.720 4.490 7.498 1.00 53.82 112 ILE A O 1
ATOM 531 N N . VAL A 1 113 ? -0.117 2.910 7.699 1.00 58.15 113 VAL A N 1
ATOM 532 C CA . VAL A 1 113 ? -0.337 2.320 6.384 1.00 60.00 113 VAL A CA 1
ATOM 533 C C . VAL A 1 113 ? -1.116 1.026 6.567 1.00 66.75 113 VAL A C 1
ATOM 534 O O . VAL A 1 113 ? -0.736 0.177 7.384 1.00 68.96 113 VAL A O 1
ATOM 538 N N . ILE A 1 114 ? -2.197 0.870 5.803 1.00 68.50 114 ILE A N 1
ATOM 539 C CA . ILE A 1 114 ? -3.162 -0.212 5.987 1.00 67.90 114 ILE A CA 1
ATOM 540 C C . ILE A 1 114 ? -3.151 -1.091 4.742 1.00 74.47 114 ILE A C 1
ATOM 541 O O . ILE A 1 114 ? -3.633 -0.680 3.676 1.00 69.71 114 ILE A O 1
ATOM 546 N N . ARG A 1 115 ? -2.638 -2.313 4.884 1.00 79.82 115 ARG A N 1
ATOM 547 C CA . ARG A 1 115 ? -2.495 -3.243 3.769 1.00 75.55 115 ARG A CA 1
ATOM 548 C C . ARG A 1 115 ? -3.767 -4.067 3.611 1.00 71.28 115 ARG A C 1
ATOM 549 O O . ARG A 1 115 ? -4.189 -4.752 4.548 1.00 74.28 115 ARG A O 1
ATOM 551 N N . THR A 1 116 ? -4.365 -4.010 2.423 1.00 77.23 116 THR A N 1
ATOM 552 C CA . THR A 1 116 ? -5.562 -4.778 2.097 1.00 79.42 116 THR A CA 1
ATOM 553 C C . THR A 1 116 ? -5.181 -5.987 1.246 1.00 82.42 116 THR A C 1
ATOM 554 O O . THR A 1 116 ? -4.481 -5.844 0.239 1.00 81.17 116 THR A O 1
ATOM 558 N N . GLN A 1 117 ? -5.638 -7.171 1.652 1.00 80.98 117 GLN A N 1
ATOM 559 C CA . GLN A 1 117 ? -5.411 -8.390 0.888 1.00 74.80 117 GLN A CA 1
ATOM 560 C C . GLN A 1 117 ? -6.503 -8.563 -0.162 1.00 76.59 117 GLN A C 1
ATOM 561 O O . GLN A 1 117 ? -7.661 -8.193 0.051 1.00 79.34 117 GLN A O 1
ATOM 563 N N . HIS A 1 118 ? -6.124 -9.133 -1.304 1.00 81.50 118 HIS A N 1
ATOM 564 C CA . HIS A 1 118 ? -7.046 -9.321 -2.414 1.00 84.61 118 HIS A CA 1
ATOM 565 C C . HIS A 1 118 ? -6.947 -10.740 -2.958 1.00 92.95 118 HIS A C 1
ATOM 566 O O . HIS A 1 118 ? -5.976 -11.463 -2.712 1.00 87.46 118 HI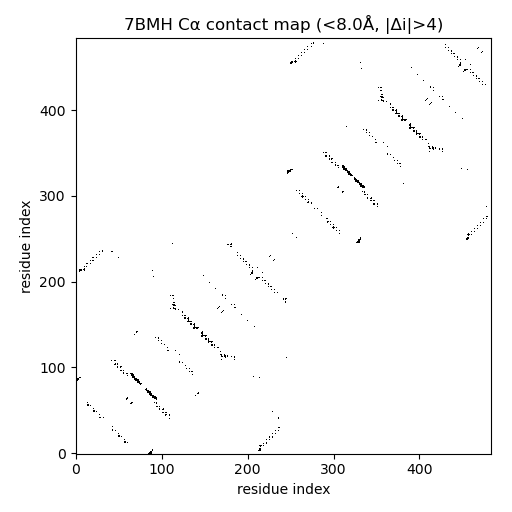S A O 1
ATOM 573 N N . ASP A 1 119 ? -7.980 -11.129 -3.711 1.00 97.27 119 ASP A N 1
ATOM 574 C CA . ASP A 1 119 ? -8.052 -12.488 -4.240 1.00 93.71 119 ASP A CA 1
ATOM 575 C C . ASP A 1 119 ? -7.004 -12.712 -5.325 1.00 93.94 119 ASP A C 1
ATOM 576 O O . ASP A 1 119 ? -6.068 -13.501 -5.149 1.00 96.57 119 ASP A O 1
ATOM 578 N N . HIS A 1 120 ? -7.142 -12.020 -6.455 1.00 94.84 120 HIS A N 1
ATOM 579 C CA . HIS A 1 120 ? -6.259 -12.205 -7.600 1.00 93.56 120 HIS A CA 1
ATOM 580 C C . HIS A 1 120 ? -5.232 -11.092 -7.758 1.00 91.80 120 HIS A C 1
ATOM 581 O O . HIS A 1 120 ? -4.272 -11.260 -8.519 1.00 88.09 120 HIS A O 1
ATOM 588 N N . VAL A 1 121 ? -5.412 -9.971 -7.068 1.00 90.70 121 VAL A N 1
ATOM 589 C CA . VAL A 1 121 ? -4.569 -8.790 -7.230 1.00 85.75 121 VAL A CA 1
ATOM 590 C C . VAL A 1 121 ? -3.584 -8.732 -6.069 1.00 79.79 121 VAL A C 1
ATOM 591 O O . VAL A 1 121 ? -3.882 -9.254 -4.985 1.00 82.02 121 VAL A O 1
ATOM 595 N N . PRO A 1 122 ? -2.407 -8.132 -6.243 1.00 74.17 122 PRO A N 1
ATOM 596 C CA . PRO A 1 122 ? -1.522 -7.903 -5.094 1.00 80.76 122 PRO A CA 1
ATOM 597 C C . PRO A 1 122 ? -2.145 -6.938 -4.093 1.00 78.37 122 PRO A C 1
ATOM 598 O O . PRO A 1 122 ? -3.124 -6.238 -4.366 1.00 74.10 122 PRO A O 1
ATOM 602 N N . ASP A 1 123 ? -1.551 -6.913 -2.902 1.00 80.49 123 ASP A N 1
ATOM 603 C CA . ASP A 1 123 ? -2.092 -6.128 -1.801 1.00 82.72 123 ASP A CA 1
ATOM 604 C C . ASP A 1 123 ? -2.027 -4.633 -2.098 1.00 76.85 123 ASP A C 1
ATOM 605 O O . ASP A 1 123 ? -1.033 -4.125 -2.623 1.00 74.24 123 ASP A O 1
ATOM 607 N N . THR A 1 124 ? -3.100 -3.929 -1.758 1.00 77.67 124 THR A N 1
ATOM 608 C CA . THR A 1 124 ? -3.177 -2.483 -1.895 1.00 78.13 124 THR A CA 1
ATOM 609 C C . THR A 1 124 ? -2.988 -1.816 -0.537 1.00 77.28 124 THR A C 1
ATOM 610 O O . THR A 1 124 ? -3.171 -2.433 0.516 1.00 72.90 124 THR A O 1
ATOM 614 N N . TYR A 1 125 ? -2.619 -0.534 -0.573 1.00 76.39 125 TYR A N 1
ATOM 615 C CA . TYR A 1 125 ? -2.256 0.211 0.624 1.00 77.55 125 TYR A CA 1
ATOM 616 C C . TYR A 1 125 ? -3.062 1.500 0.722 1.00 78.55 125 TYR A C 1
ATOM 617 O O . TYR A 1 125 ? -3.385 2.131 -0.288 1.00 79.22 125 TYR A O 1
ATOM 626 N N . GLU A 1 126 ? -3.381 1.882 1.959 1.00 78.13 126 GLU A N 1
ATOM 627 C CA . GLU A 1 126 ? -3.976 3.173 2.275 1.00 74.41 126 GLU A CA 1
ATOM 628 C C . GLU A 1 126 ? -3.195 3.802 3.424 1.00 68.70 126 GLU A C 1
ATOM 629 O O . GLU A 1 126 ? -2.505 3.109 4.177 1.00 70.70 126 GLU A O 1
ATOM 632 N N . THR A 1 127 ? -3.303 5.124 3.562 1.00 67.34 127 THR A N 1
ATOM 633 C CA . THR A 1 127 ? -2.556 5.854 4.585 1.00 64.38 127 THR A CA 1
ATOM 634 C C . THR A 1 127 ? -3.504 6.678 5.444 1.00 61.31 127 THR A C 1
ATOM 635 O O . THR A 1 127 ? -4.219 7.544 4.929 1.00 62.60 127 THR A O 1
ATOM 639 N N . VAL A 1 128 ? -3.490 6.420 6.752 1.00 62.29 128 VAL A N 1
ATOM 640 C CA . VAL A 1 128 ? -4.265 7.171 7.736 1.00 60.78 128 VAL A CA 1
ATOM 641 C C . VAL A 1 128 ? -3.302 7.947 8.625 1.00 50.03 128 VAL A C 1
ATOM 642 O O . VAL A 1 128 ? -2.248 7.429 9.014 1.00 51.46 128 VAL A O 1
ATOM 646 N N . TYR A 1 129 ? -3.666 9.190 8.942 1.00 50.14 129 TYR A N 1
ATOM 647 C CA . TYR A 1 129 ? -2.946 10.022 9.904 1.00 46.70 129 TYR A CA 1
ATOM 648 C C . TYR A 1 129 ? -3.864 10.254 11.100 1.00 44.84 129 TYR A C 1
ATOM 649 O O . TYR A 1 129 ? -4.872 10.959 10.985 1.00 50.63 129 TYR A O 1
ATOM 658 N N . ARG A 1 130 ? -3.521 9.674 12.244 1.00 38.88 130 ARG A N 1
ATOM 659 C CA . ARG A 1 130 ? -4.339 9.788 13.443 1.00 35.78 130 ARG A CA 1
ATOM 660 C C . ARG A 1 130 ? -3.569 10.517 14.531 1.00 34.28 130 ARG A C 1
ATOM 661 O O . ARG A 1 130 ? -2.410 10.189 14.799 1.00 35.04 130 ARG A O 1
ATOM 669 N N . GLN A 1 131 ? -4.214 11.499 15.152 1.00 29.62 131 GLN A N 1
ATOM 670 C CA . GLN A 1 131 ? -3.622 12.172 16.302 1.00 38.23 131 GLN A CA 1
ATOM 671 C C . GLN A 1 131 ? -3.436 11.196 17.456 1.00 33.36 131 GLN A C 1
ATOM 672 O O . GLN A 1 131 ? -4.363 10.466 17.814 1.00 34.74 131 GLN A O 1
ATOM 678 N N . VAL A 1 132 ? -2.254 11.200 18.070 1.00 30.57 132 VAL A N 1
ATOM 679 C CA . VAL A 1 132 ? -2.052 10.479 19.320 1.00 35.90 132 VAL A CA 1
ATOM 680 C C . VAL A 1 132 ? -1.656 11.488 20.389 1.00 33.75 132 VAL A C 1
ATOM 681 O O . VAL A 1 132 ? -0.710 12.270 20.215 1.00 32.80 132 VAL A O 1
ATOM 685 N N . TYR A 1 133 ? -2.418 11.486 21.480 1.00 36.06 133 TYR A N 1
ATOM 686 C CA . TYR A 1 133 ? -2.331 12.500 22.528 1.00 30.07 133 TYR A CA 1
ATOM 687 C C . TYR A 1 133 ? -1.369 11.998 23.592 1.00 23.38 133 TYR A C 1
ATOM 688 O O . TYR A 1 133 ? -1.762 11.506 24.642 1.00 25.06 133 TYR A O 1
ATOM 697 N N . TYR A 1 134 ? -0.075 12.118 23.305 1.00 28.14 134 TYR A N 1
ATOM 698 C CA . TYR A 1 134 ? 0.904 11.584 24.240 1.00 27.65 134 TYR A CA 1
ATOM 699 C C . TYR A 1 134 ? 0.967 12.368 25.545 1.00 30.04 134 TYR A C 1
ATOM 700 O O . TYR A 1 134 ? 1.585 11.883 26.506 1.00 25.07 134 TYR A O 1
ATOM 709 N N . ALA A 1 135 ? 0.342 13.554 25.602 1.00 29.07 135 ALA A N 1
ATOM 710 C CA . ALA A 1 135 ? 0.209 14.275 26.863 1.00 27.06 135 ALA A CA 1
ATOM 711 C C . ALA A 1 135 ? -0.379 13.391 27.954 1.00 23.19 135 ALA A C 1
ATOM 712 O O . ALA A 1 135 ? -0.042 13.559 29.131 1.00 24.57 135 ALA A O 1
ATOM 714 N N . ARG A 1 136 ? -1.245 12.436 27.587 1.00 23.88 136 ARG A N 1
ATOM 715 C CA . ARG A 1 136 ? -1.858 11.583 28.601 1.00 21.27 136 ARG A CA 1
ATOM 716 C C . ARG A 1 136 ? -0.818 10.714 29.300 1.00 24.50 136 ARG A C 1
ATOM 717 O O . ARG A 1 136 ? -0.895 10.511 30.520 1.00 26.88 136 ARG A O 1
ATOM 725 N N . TYR A 1 137 ? 0.166 10.190 28.553 1.00 22.84 137 TYR A N 1
ATOM 726 C CA . TYR A 1 137 ? 1.147 9.299 29.176 1.00 22.04 137 TYR A CA 1
ATOM 727 C C . TYR A 1 137 ? 2.021 10.046 30.178 1.00 23.65 137 TYR A C 1
ATOM 728 O O . TYR A 1 137 ? 2.536 9.440 31.123 1.00 27.24 137 TYR A O 1
ATOM 737 N N . ILE A 1 138 ? 2.182 11.358 29.996 1.00 25.78 138 ILE A N 1
ATOM 738 C CA . ILE A 1 138 ? 2.958 12.179 30.920 1.00 21.95 138 ILE A CA 1
ATOM 739 C C . ILE A 1 138 ? 2.130 12.501 32.153 1.00 24.82 138 ILE A C 1
ATOM 740 O O . ILE A 1 138 ? 2.634 12.458 33.281 1.00 26.14 138 ILE A O 1
ATOM 745 N N . ASP A 1 139 ? 0.855 12.846 31.942 1.00 23.12 139 ASP A N 1
ATOM 746 C CA . ASP A 1 139 ? -0.123 12.984 33.022 1.00 27.34 139 ASP A CA 1
ATOM 747 C C . ASP A 1 139 ? -0.199 11.701 33.851 1.00 23.72 139 ASP A C 1
ATOM 748 O O . ASP A 1 139 ? 0.009 11.718 35.068 1.00 27.82 139 ASP A O 1
ATOM 753 N N . TRP A 1 140 ? -0.504 10.575 33.208 1.00 23.04 140 TRP A N 1
ATOM 754 C CA . TRP A 1 140 ? -0.676 9.330 33.964 1.00 24.92 140 TRP A CA 1
ATOM 755 C C . TRP A 1 140 ? 0.584 8.953 34.743 1.00 26.47 140 TRP A C 1
ATOM 756 O O . TRP A 1 140 ? 0.493 8.344 35.816 1.00 28.13 140 TRP A O 1
ATOM 767 N N . ALA A 1 141 ? 1.763 9.294 34.220 1.00 24.67 141 ALA A N 1
ATOM 768 C CA . ALA A 1 141 ? 2.997 9.010 34.943 1.00 21.63 141 ALA A CA 1
ATOM 769 C C . ALA A 1 141 ? 3.076 9.783 36.244 1.00 25.06 141 ALA A C 1
ATOM 770 O O . ALA A 1 141 ? 3.830 9.389 37.136 1.00 28.05 141 ALA A O 1
ATOM 772 N N . ILE A 1 142 ? 2.334 10.878 36.366 1.00 24.16 142 ILE A N 1
ATOM 773 C CA . ILE A 1 142 ? 2.285 11.606 37.628 1.00 27.57 142 ILE A CA 1
ATOM 774 C C . ILE A 1 142 ? 1.092 11.181 38.474 1.00 23.90 142 ILE A C 1
ATOM 775 O O . ILE A 1 142 ? 1.235 10.955 39.674 1.00 26.29 142 ILE A O 1
ATOM 780 N N . THR A 1 143 ? -0.095 11.050 37.881 1.00 25.10 143 THR A N 1
ATOM 781 C CA . THR A 1 143 ? -1.297 10.906 38.695 1.00 26.61 143 THR A CA 1
ATOM 782 C C . THR A 1 143 ? -1.553 9.475 39.156 1.00 25.88 143 THR A C 1
ATOM 783 O O . THR A 1 143 ? -1.995 9.274 40.296 1.00 23.69 143 THR A O 1
ATOM 787 N N . THR A 1 144 ? -1.309 8.471 38.310 1.00 22.39 144 THR A N 1
ATOM 788 C CA . THR A 1 144 ? -1.546 7.100 38.759 1.00 23.10 144 THR A CA 1
ATOM 789 C C . THR A 1 144 ? -0.642 6.687 39.925 1.00 27.45 144 THR A C 1
ATOM 790 O O . THR A 1 144 ? -1.167 6.073 40.876 1.00 27.09 144 THR A O 1
ATOM 794 N N . PRO A 1 145 ? 0.662 7.020 39.975 1.00 25.07 145 PRO A N 1
ATOM 795 C CA . PRO A 1 145 ? 1.400 6.715 41.214 1.00 22.22 145 PRO A CA 1
ATOM 796 C C . PRO A 1 145 ? 0.816 7.419 42.432 1.00 24.82 145 PRO A C 1
ATOM 797 O O . PRO A 1 145 ? 0.819 6.845 43.531 1.00 24.39 145 PRO A O 1
ATOM 801 N N . LEU A 1 146 ? 0.291 8.643 42.261 1.00 23.92 146 LEU A N 1
ATOM 802 C CA . LEU A 1 146 ? -0.241 9.411 43.384 1.00 21.97 146 LEU A CA 1
ATOM 803 C C . LEU A 1 146 ? -1.591 8.872 43.830 1.00 24.26 146 LEU A C 1
ATOM 804 O O . LEU A 1 146 ? -1.889 8.849 45.033 1.00 24.30 146 LEU A O 1
ATOM 809 N N . LEU A 1 147 ? -2.430 8.473 42.869 1.00 23.62 147 LEU A N 1
ATOM 810 C CA . LEU A 1 147 ? -3.627 7.713 43.206 1.00 27.88 147 LEU A CA 1
ATOM 811 C C . LEU A 1 147 ? -3.256 6.481 44.021 1.00 25.14 147 LEU A C 1
ATOM 812 O O . LEU A 1 147 ? -3.881 6.187 45.044 1.00 27.16 147 LEU A O 1
ATOM 817 N N . LEU A 1 148 ? -2.226 5.753 43.581 1.00 29.49 148 LEU A N 1
ATOM 818 C CA . LEU A 1 148 ? -1.808 4.542 44.290 1.00 31.26 148 LEU A CA 1
ATOM 819 C C . LEU A 1 148 ? -1.216 4.875 45.655 1.00 30.93 148 LEU A C 1
ATOM 820 O O . LEU A 1 148 ? -1.362 4.095 46.601 1.00 28.39 148 LEU A O 1
ATOM 825 N N . LEU A 1 149 ? -0.562 6.028 45.779 1.00 26.95 149 LEU A N 1
ATOM 826 C CA . LEU A 1 149 ? -0.187 6.517 47.096 1.00 24.42 149 LEU A CA 1
ATOM 827 C C . LEU A 1 149 ? -1.425 6.731 47.964 1.00 28.33 149 LEU A C 1
ATOM 828 O O . LEU A 1 149 ? -1.450 6.343 49.138 1.00 26.53 149 LEU A O 1
ATOM 833 N N . ASP A 1 150 ? -2.466 7.353 47.398 1.00 29.86 150 ASP A N 1
ATOM 834 C CA . ASP A 1 150 ? -3.699 7.584 48.153 1.00 31.57 150 ASP A CA 1
ATOM 835 C C . ASP A 1 150 ? -4.262 6.271 48.709 1.00 27.68 150 ASP A C 1
ATOM 836 O O . ASP A 1 150 ? -4.552 6.165 49.904 1.00 25.95 150 ASP A O 1
ATOM 841 N N . LEU A 1 151 ? -4.403 5.253 47.857 1.00 31.59 151 LEU A N 1
ATOM 842 C CA . LEU A 1 151 ? -4.967 3.978 48.303 1.00 27.65 151 LEU A CA 1
ATOM 843 C C . LEU A 1 151 ? -4.041 3.255 49.272 1.00 29.05 151 LEU A C 1
ATOM 844 O O . LEU A 1 151 ? -4.510 2.620 50.227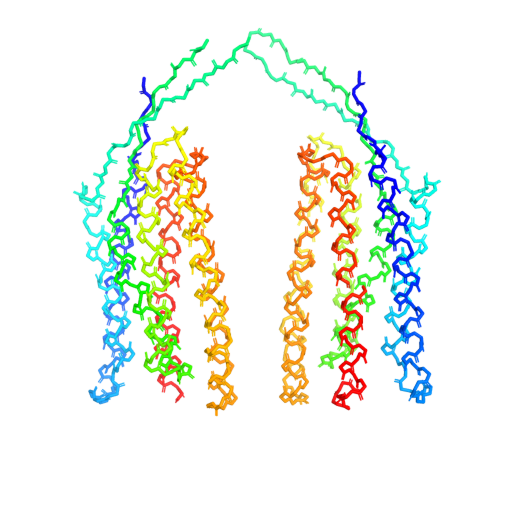 1.00 31.29 151 LEU A O 1
ATOM 849 N N . GLY A 1 152 ? -2.730 3.310 49.024 1.00 29.94 152 GLY A N 1
ATOM 850 C CA . GLY A 1 152 ? -1.795 2.621 49.895 1.00 25.29 152 GLY A CA 1
ATOM 851 C C . GLY A 1 152 ? -1.747 3.239 51.274 1.00 31.88 152 GLY A C 1
ATOM 852 O O . GLY A 1 152 ? -1.714 2.528 52.279 1.00 33.70 152 GLY A O 1
ATOM 853 N N . LEU A 1 153 ? -1.745 4.574 51.340 1.00 26.61 153 LEU A N 1
ATOM 854 C CA . LEU A 1 153 ? -1.851 5.246 52.627 1.00 28.44 153 LEU A CA 1
ATOM 855 C C . LEU A 1 153 ? -3.147 4.876 53.328 1.00 29.13 153 LEU A C 1
ATOM 856 O O . LEU A 1 153 ? -3.159 4.631 54.538 1.00 34.83 153 LEU A O 1
ATOM 861 N N . LEU A 1 154 ? -4.253 4.855 52.586 1.00 27.52 154 LEU A N 1
ATOM 862 C CA . LEU A 1 154 ? -5.546 4.494 53.159 1.00 32.16 154 LEU A CA 1
ATOM 863 C C . LEU A 1 154 ? -5.523 3.086 53.757 1.00 36.27 154 LEU A C 1
ATOM 864 O O . LEU A 1 154 ? -6.030 2.860 54.863 1.00 32.96 154 LEU A O 1
ATOM 869 N N . ALA A 1 155 ? -4.941 2.123 53.030 1.00 31.01 155 ALA A N 1
ATOM 870 C CA . ALA A 1 155 ? -4.896 0.739 53.484 1.00 32.95 155 ALA A CA 1
ATOM 871 C C . ALA A 1 155 ? -3.851 0.509 54.565 1.00 35.43 155 ALA A C 1
ATOM 872 O O . ALA A 1 155 ? -3.941 -0.493 55.283 1.00 30.81 155 ALA A O 1
ATOM 874 N N . GLY A 1 156 ? -2.876 1.411 54.701 1.00 34.41 156 GLY A N 1
ATOM 875 C CA . GLY A 1 156 ? -1.764 1.189 55.600 1.00 27.01 156 GLY A CA 1
ATOM 876 C C . GLY A 1 156 ? -0.650 0.336 55.030 1.00 36.31 156 GLY A C 1
ATOM 877 O O . GLY A 1 156 ? 0.098 -0.286 55.793 1.00 34.61 156 GLY A O 1
ATOM 878 N N . MET A 1 157 ? -0.519 0.266 53.708 1.00 29.52 157 MET A N 1
ATOM 879 C CA . MET A 1 157 ? 0.615 -0.433 53.131 1.00 31.17 157 MET A CA 1
ATOM 880 C C . MET A 1 157 ? 1.910 0.230 53.574 1.00 35.52 157 MET A C 1
ATOM 881 O O . MET A 1 157 ? 1.950 1.425 53.879 1.00 37.42 157 MET A O 1
ATOM 886 N N . SER A 1 158 ? 2.970 -0.567 53.626 1.00 37.17 158 SER A N 1
ATOM 887 C CA . SER A 1 158 ? 4.271 -0.049 53.997 1.00 32.01 158 SER A CA 1
ATOM 888 C C . SER A 1 158 ? 4.851 0.762 52.850 1.00 29.81 158 SER A C 1
ATOM 889 O O . SER A 1 158 ? 4.405 0.679 51.704 1.00 28.29 158 SER A O 1
ATOM 892 N N . GLY A 1 159 ? 5.864 1.559 53.173 1.00 35.47 159 GLY A N 1
ATOM 893 C CA . GLY A 1 159 ? 6.517 2.349 52.143 1.00 34.34 159 GLY A CA 1
ATOM 894 C C . GLY A 1 159 ? 7.164 1.489 51.079 1.00 32.83 159 GLY A C 1
ATOM 895 O O . GLY A 1 159 ? 7.168 1.842 49.898 1.00 31.00 159 GLY A O 1
ATOM 896 N N . ALA A 1 160 ? 7.710 0.341 51.477 1.00 31.80 160 ALA A N 1
ATOM 897 C CA . ALA A 1 160 ? 8.307 -0.547 50.487 1.00 31.43 160 ALA A CA 1
ATOM 898 C C . ALA A 1 160 ? 7.243 -1.089 49.535 1.00 30.40 160 ALA A C 1
ATOM 899 O O . ALA A 1 160 ? 7.468 -1.176 48.322 1.00 32.25 160 ALA A O 1
ATOM 901 N N . HIS A 1 161 ? 6.059 -1.415 50.064 1.00 28.24 161 HIS A N 1
ATOM 902 C CA . HIS A 1 161 ? 4.988 -1.950 49.225 1.00 31.40 161 HIS A CA 1
ATOM 903 C C . HIS A 1 161 ? 4.361 -0.864 48.356 1.00 31.57 161 HIS A C 1
ATOM 904 O O . HIS A 1 161 ? 4.071 -1.096 47.176 1.00 30.52 161 HIS A O 1
ATOM 911 N N . ILE A 1 162 ? 4.125 0.323 48.914 1.00 25.79 162 ILE A N 1
ATOM 912 C CA . ILE A 1 162 ? 3.704 1.436 48.068 1.00 30.85 162 ILE A CA 1
ATOM 913 C C . ILE A 1 162 ? 4.710 1.643 46.943 1.00 26.39 162 ILE A C 1
ATOM 914 O O . ILE A 1 162 ? 4.332 1.828 45.778 1.00 26.48 162 ILE A O 1
ATOM 919 N N . PHE A 1 163 ? 6.007 1.564 47.259 1.00 25.04 163 PHE A N 1
ATOM 920 C CA . PHE A 1 163 ? 7.014 1.767 46.222 1.00 30.04 163 PHE A CA 1
ATOM 921 C C . PHE A 1 163 ? 6.891 0.711 45.129 1.00 28.40 163 PHE A C 1
ATOM 922 O O . PHE A 1 163 ? 6.957 1.034 43.936 1.00 30.13 163 PHE A O 1
ATOM 930 N N . MET A 1 164 ? 6.664 -0.548 45.520 1.00 25.91 164 MET A N 1
ATOM 931 C CA . MET A 1 164 ? 6.549 -1.631 44.546 1.00 25.69 164 MET A CA 1
ATOM 932 C C . MET A 1 164 ? 5.372 -1.422 43.595 1.00 26.26 164 MET A C 1
ATOM 933 O O . MET A 1 164 ? 5.508 -1.609 42.383 1.00 28.17 164 MET A O 1
ATOM 938 N N . ALA A 1 165 ? 4.212 -1.026 44.118 1.00 22.89 165 ALA A N 1
ATOM 939 C CA . ALA A 1 165 ? 3.067 -0.777 43.247 1.00 21.63 165 ALA A CA 1
ATOM 940 C C . ALA A 1 165 ? 3.386 0.297 42.222 1.00 26.83 165 ALA A C 1
ATOM 941 O O . ALA A 1 165 ? 2.940 0.216 41.075 1.00 24.97 165 ALA A O 1
ATOM 943 N N . ILE A 1 166 ? 4.167 1.310 42.623 1.00 25.92 166 ILE A N 1
ATOM 944 C CA . ILE A 1 166 ? 4.473 2.429 41.741 1.00 29.65 166 ILE A CA 1
ATOM 945 C C . ILE A 1 166 ? 5.489 2.027 40.679 1.00 25.77 166 ILE A C 1
ATOM 946 O O . ILE A 1 166 ? 5.436 2.517 39.545 1.00 30.48 166 ILE A O 1
ATOM 951 N N . VAL A 1 167 ? 6.409 1.116 40.998 1.00 29.07 167 VAL A N 1
ATOM 952 C CA . VAL A 1 167 ? 7.301 0.605 39.961 1.00 28.95 167 VAL A CA 1
ATOM 953 C C . VAL A 1 167 ? 6.486 -0.081 38.870 1.00 26.70 167 VAL A C 1
ATOM 954 O O . VAL A 1 167 ? 6.593 0.248 37.683 1.00 25.91 167 VAL A O 1
ATOM 958 N N . ALA A 1 168 ? 5.629 -1.022 39.272 1.00 26.19 168 ALA A N 1
ATOM 959 C CA . ALA A 1 168 ? 4.770 -1.730 38.326 1.00 30.43 168 ALA A CA 1
ATOM 960 C C . ALA A 1 168 ? 3.880 -0.759 37.554 1.00 25.83 168 ALA A C 1
ATOM 961 O O . ALA A 1 168 ? 3.706 -0.894 36.338 1.00 26.81 168 ALA A O 1
ATOM 963 N N . ASP A 1 169 ? 3.331 0.239 38.247 1.00 24.82 169 ASP A N 1
ATOM 964 C CA . ASP A 1 169 ? 2.503 1.251 37.602 1.00 24.96 169 ASP A CA 1
ATOM 965 C C . ASP A 1 169 ? 3.288 2.069 36.578 1.00 25.70 169 ASP A C 1
ATOM 966 O O . ASP A 1 169 ? 2.773 2.377 35.498 1.00 24.91 169 ASP A O 1
ATOM 971 N N . LEU A 1 170 ? 4.531 2.446 36.901 1.00 25.05 170 LEU A N 1
ATOM 972 C CA . LEU A 1 170 ? 5.321 3.243 35.965 1.00 25.93 170 LEU A CA 1
ATOM 973 C C . LEU A 1 170 ? 5.733 2.430 34.745 1.00 26.34 170 LEU A C 1
ATOM 974 O O . LEU A 1 170 ? 5.838 2.978 33.642 1.00 22.79 170 LEU A O 1
ATOM 979 N N . ILE A 1 171 ? 5.973 1.127 34.920 1.00 23.64 171 ILE A N 1
ATOM 980 C CA . ILE A 1 171 ? 6.227 0.261 33.770 1.00 30.39 171 ILE A CA 1
ATOM 981 C C . ILE A 1 171 ? 4.995 0.208 32.871 1.00 23.64 171 ILE A C 1
ATOM 982 O O . ILE A 1 171 ? 5.102 0.223 31.638 1.00 27.70 171 ILE A O 1
ATOM 987 N N . MET A 1 172 ? 3.810 0.180 33.476 1.00 24.13 172 MET A N 1
ATOM 988 C CA . MET A 1 172 ? 2.571 0.170 32.707 1.00 25.32 172 MET A CA 1
ATOM 989 C C . MET A 1 172 ? 2.434 1.427 31.847 1.00 21.33 172 MET A C 1
ATOM 990 O O . MET A 1 172 ? 2.158 1.340 30.646 1.00 26.10 172 MET A O 1
ATOM 995 N N . VAL A 1 173 ? 2.609 2.613 32.427 1.00 25.31 173 VAL A N 1
ATOM 996 C CA . VAL A 1 173 ? 2.340 3.767 31.564 1.00 26.53 173 VAL A CA 1
ATOM 997 C C . VAL A 1 173 ? 3.489 3.974 30.589 1.00 24.07 173 VAL A C 1
ATOM 998 O O . VAL A 1 173 ? 3.263 4.416 29.451 1.00 20.84 173 VAL A O 1
ATOM 1002 N N . LEU A 1 174 ? 4.715 3.603 30.981 1.00 20.18 174 LEU A N 1
ATOM 1003 C CA . LEU A 1 174 ? 5.858 3.718 30.072 1.00 26.44 174 LEU A CA 1
ATOM 1004 C C . LEU A 1 174 ? 5.699 2.804 28.857 1.00 32.34 174 LEU A C 1
ATOM 1005 O O . LEU A 1 174 ? 5.816 3.251 27.709 1.00 33.21 174 LEU A O 1
ATOM 1010 N N . THR A 1 175 ? 5.465 1.507 29.085 1.00 28.79 175 THR A N 1
ATOM 1011 C CA . THR A 1 175 ? 5.299 0.609 27.943 1.00 24.89 175 THR A CA 1
ATOM 1012 C C . THR A 1 175 ? 4.016 0.922 27.182 1.00 21.70 175 THR A C 1
ATOM 1013 O O . THR A 1 175 ? 3.937 0.669 25.974 1.00 23.63 175 THR A O 1
ATOM 1017 N N . GLY A 1 176 ? 3.017 1.489 27.864 1.00 26.16 176 GLY A N 1
ATOM 1018 C CA . GLY A 1 176 ? 1.872 2.046 27.155 1.00 25.33 176 GLY A CA 1
ATOM 1019 C C . GLY A 1 176 ? 2.269 3.105 26.139 1.00 25.96 176 GLY A C 1
ATOM 1020 O O . GLY A 1 176 ? 1.703 3.169 25.040 1.00 21.54 176 GLY A O 1
ATOM 1021 N N . LEU A 1 177 ? 3.244 3.955 26.494 1.00 27.97 177 LEU A N 1
ATOM 1022 C CA . LEU A 1 177 ? 3.710 5.000 25.580 1.00 28.41 177 LEU A CA 1
ATOM 1023 C C . LEU A 1 177 ? 4.480 4.410 24.406 1.00 29.93 177 LEU A C 1
ATOM 1024 O O . LEU A 1 177 ? 4.331 4.872 23.270 1.00 31.53 177 LEU A O 1
ATOM 1029 N N . PHE A 1 178 ? 5.309 3.389 24.660 1.00 32.17 178 PHE A N 1
ATOM 1030 C CA . PHE A 1 178 ? 5.987 2.683 23.570 1.00 30.27 178 PHE A CA 1
ATOM 1031 C C . PHE A 1 178 ? 4.979 2.080 22.602 1.00 28.78 178 PHE A C 1
ATOM 1032 O O . PHE A 1 178 ? 5.136 2.179 21.383 1.00 32.15 178 PHE A O 1
ATOM 1040 N N . ALA A 1 179 ? 3.958 1.404 23.139 1.00 29.90 179 ALA A N 1
ATOM 1041 C CA . ALA A 1 179 ? 2.932 0.793 22.301 1.00 28.99 179 ALA A CA 1
ATOM 1042 C C . ALA A 1 179 ? 2.198 1.842 21.482 1.00 31.26 179 ALA A C 1
ATOM 1043 O O . ALA A 1 179 ? 1.852 1.606 20.317 1.00 31.51 179 ALA A O 1
ATOM 1045 N N . ALA A 1 180 ? 1.969 3.015 22.080 1.00 33.88 180 ALA A N 1
ATOM 1046 C CA . ALA A 1 180 ? 1.301 4.117 21.397 1.00 31.94 180 ALA A CA 1
ATOM 1047 C C . ALA A 1 180 ? 2.076 4.594 20.179 1.00 30.99 180 ALA A C 1
ATOM 1048 O O . ALA A 1 180 ? 1.476 5.115 19.234 1.00 29.47 180 ALA A O 1
ATOM 1050 N N . PHE A 1 181 ? 3.402 4.443 20.182 1.00 30.33 181 PHE A N 1
ATOM 1051 C CA . PHE A 1 181 ? 4.233 4.815 19.041 1.00 27.43 181 PHE A CA 1
ATOM 1052 C C . PHE A 1 181 ? 4.790 3.612 18.293 1.00 37.64 181 PHE A C 1
ATOM 1053 O O . PHE A 1 181 ? 5.587 3.788 17.369 1.00 41.81 181 PHE A O 1
ATOM 1061 N N . GLY A 1 182 ? 4.399 2.398 18.670 1.00 34.42 182 GLY A N 1
ATOM 1062 C CA . GLY A 1 182 ? 4.809 1.229 17.911 1.00 44.67 182 GLY A CA 1
ATOM 1063 C C . GLY A 1 182 ? 4.099 1.171 16.568 1.00 41.86 182 GLY A C 1
ATOM 1064 O O . GLY A 1 182 ? 2.896 1.417 16.465 1.00 42.55 182 GLY A O 1
ATOM 1065 N N . SER A 1 183 ? 4.863 0.851 15.525 1.00 47.74 183 SER A N 1
ATOM 1066 C CA . SER A 1 183 ? 4.292 0.742 14.186 1.00 50.66 183 SER A CA 1
ATOM 1067 C C . SER A 1 183 ? 3.312 -0.422 14.114 1.00 55.92 183 SER A C 1
ATOM 1068 O O . SER A 1 183 ? 3.606 -1.533 14.573 1.00 50.89 183 SER A O 1
ATOM 1071 N N . GLU A 1 184 ? 2.145 -0.164 13.535 1.00 47.79 184 GLU A N 1
ATOM 1072 C CA . GLU A 1 184 ? 1.194 -1.232 13.268 1.00 53.91 184 GLU A CA 1
ATOM 1073 C C . GLU A 1 184 ? 1.826 -2.297 12.377 1.00 58.91 184 GLU A C 1
ATOM 1074 O O . GLU A 1 184 ? 2.567 -1.991 11.437 1.00 64.78 184 GLU A O 1
ATOM 1080 N N . GLY A 1 185 ? 1.534 -3.559 12.680 1.00 65.16 185 GLY A N 1
ATOM 1081 C CA . GLY A 1 185 ? 2.097 -4.662 11.941 1.00 55.84 185 GLY A CA 1
ATOM 1082 C C . GLY A 1 185 ? 3.454 -5.117 12.420 1.00 59.83 185 GLY A C 1
ATOM 1083 O O . GLY A 1 185 ? 3.920 -6.177 11.983 1.00 74.12 185 GLY A O 1
ATOM 1084 N N . THR A 1 186 ? 4.106 -4.352 13.293 1.00 55.06 186 THR A N 1
ATOM 1085 C CA . THR A 1 186 ? 5.344 -4.760 13.933 1.00 51.76 186 THR A CA 1
ATOM 1086 C C . THR A 1 186 ? 5.049 -5.310 15.319 1.00 52.11 186 THR A C 1
ATOM 1087 O O . THR A 1 186 ? 4.006 -5.005 15.906 1.00 57.15 186 THR A O 1
ATOM 1091 N N . PRO A 1 187 ? 5.935 -6.140 15.883 1.00 50.12 187 PRO A N 1
ATOM 1092 C CA . PRO A 1 187 ? 5.631 -6.733 17.196 1.00 48.63 187 PRO A CA 1
ATOM 1093 C C . PRO A 1 187 ? 5.557 -5.711 18.318 1.00 46.75 187 PRO A C 1
ATOM 1094 O O . PRO A 1 187 ? 4.979 -6.006 19.374 1.00 44.95 187 PRO A O 1
ATOM 1098 N N . GLN A 1 188 ? 6.096 -4.510 18.113 1.00 47.15 188 GLN A N 1
ATOM 1099 C CA . GLN A 1 188 ? 6.258 -3.578 19.218 1.00 44.96 188 GLN A CA 1
ATOM 1100 C C . GLN A 1 188 ? 4.932 -2.965 19.659 1.00 40.99 188 GLN A C 1
ATOM 1101 O O . GLN A 1 188 ? 4.800 -2.565 20.819 1.00 48.03 188 GLN A O 1
ATOM 1103 N N . LYS A 1 189 ? 3.941 -2.887 18.773 1.00 37.29 189 LYS A N 1
ATOM 1104 C CA . LYS A 1 189 ? 2.702 -2.211 19.141 1.00 37.16 189 LYS A CA 1
ATOM 1105 C C . LYS A 1 189 ? 1.895 -3.023 20.154 1.00 35.93 189 LYS A C 1
ATOM 1106 O O . LYS A 1 189 ? 1.709 -2.590 21.299 1.00 31.19 189 LYS A O 1
ATOM 1112 N N . TRP A 1 190 ? 1.405 -4.195 19.751 1.00 34.05 190 TRP A N 1
ATOM 1113 C CA . TRP A 1 190 ? 0.654 -5.027 20.682 1.00 35.13 190 TRP A CA 1
ATOM 1114 C C . TRP A 1 190 ? 1.552 -5.700 21.708 1.00 27.39 190 TRP A C 1
ATOM 1115 O O . TRP A 1 190 ? 1.083 -6.016 22.806 1.00 32.96 190 TRP A O 1
ATOM 1126 N N . GLY A 1 191 ? 2.831 -5.899 21.388 1.00 30.94 191 GLY A N 1
ATOM 1127 C CA . GLY A 1 191 ? 3.735 -6.502 22.353 1.00 29.58 191 GLY A CA 1
ATOM 1128 C C . GLY A 1 191 ? 3.968 -5.613 23.563 1.00 32.03 191 GLY A C 1
ATOM 1129 O O . GLY A 1 191 ? 3.926 -6.076 24.708 1.00 28.72 191 GLY A O 1
ATOM 1130 N N . TRP A 1 192 ? 4.208 -4.317 23.329 1.00 32.06 192 TRP A N 1
ATOM 1131 C CA . TRP A 1 192 ? 4.378 -3.411 24.462 1.00 25.80 192 TRP A CA 1
ATOM 1132 C C . TRP A 1 192 ? 3.054 -3.198 25.184 1.00 22.76 192 TRP A C 1
ATOM 1133 O O . TRP A 1 192 ? 3.029 -3.045 26.406 1.00 27.44 192 TRP A O 1
ATOM 1144 N N . TYR A 1 193 ? 1.947 -3.206 24.450 1.00 23.33 193 TYR A N 1
ATOM 1145 C CA . TYR A 1 193 ? 0.635 -3.151 25.079 1.00 22.86 193 TYR A CA 1
ATOM 1146 C C . TYR A 1 193 ? 0.447 -4.306 26.057 1.00 27.94 193 TYR A C 1
ATOM 1147 O O . TYR A 1 193 ? 0.031 -4.109 27.203 1.00 28.20 193 TYR A O 1
ATOM 1156 N N . THR A 1 194 ? 0.763 -5.528 25.616 1.00 27.63 194 THR A N 1
ATOM 1157 C CA . THR A 1 194 ? 0.566 -6.698 26.461 1.00 29.14 194 THR A CA 1
ATOM 1158 C C . THR A 1 194 ? 1.445 -6.632 27.703 1.00 29.70 194 THR A C 1
ATOM 1159 O O . THR A 1 194 ? 1.011 -7.001 28.804 1.00 28.74 194 THR A O 1
ATOM 1163 N N . ILE A 1 195 ? 2.687 -6.163 27.546 1.00 30.12 195 ILE A N 1
ATOM 1164 C CA . ILE A 1 195 ? 3.561 -5.963 28.699 1.00 26.84 195 ILE A CA 1
ATOM 1165 C C . ILE A 1 195 ? 2.933 -4.969 29.674 1.00 26.47 195 ILE A C 1
ATOM 1166 O O . ILE A 1 195 ? 2.926 -5.191 30.890 1.00 26.91 195 ILE A O 1
ATOM 1171 N N . ALA A 1 196 ? 2.373 -3.876 29.160 1.00 26.44 196 ALA A N 1
ATOM 1172 C CA . ALA A 1 196 ? 1.710 -2.921 30.037 1.00 30.21 196 ALA A CA 1
ATOM 1173 C C . ALA A 1 196 ? 0.550 -3.573 30.785 1.00 28.84 196 ALA A C 1
ATOM 1174 O O . ALA A 1 196 ? 0.381 -3.352 31.992 1.00 29.76 196 ALA A O 1
ATOM 1176 N N . CYS A 1 197 ? -0.249 -4.392 30.088 1.00 26.70 197 CYS A N 1
ATOM 1177 C CA . CYS A 1 197 ? -1.357 -5.101 30.726 1.00 30.47 197 CYS A CA 1
ATOM 1178 C C . CYS A 1 197 ? -0.880 -6.021 31.839 1.00 31.93 197 CYS A C 1
ATOM 1179 O O . CYS A 1 197 ? -1.588 -6.214 32.834 1.00 28.01 197 CYS A O 1
ATOM 1182 N N . ILE A 1 198 ? 0.298 -6.617 31.681 1.00 33.73 198 ILE A N 1
ATOM 1183 C CA . ILE A 1 198 ? 0.796 -7.527 32.702 1.00 25.31 198 ILE A CA 1
ATOM 1184 C C . ILE A 1 198 ? 1.310 -6.756 33.905 1.00 30.84 198 ILE A C 1
ATOM 1185 O O . ILE A 1 198 ? 1.071 -7.149 35.056 1.00 30.28 198 ILE A O 1
ATOM 1190 N N . ALA A 1 199 ? 2.007 -5.642 33.668 1.00 28.35 199 ALA A N 1
ATOM 1191 C CA . ALA A 1 199 ? 2.362 -4.757 34.773 1.00 28.40 199 ALA A CA 1
ATOM 1192 C C . ALA A 1 199 ? 1.111 -4.237 35.476 1.00 28.10 199 ALA A C 1
ATOM 1193 O O . ALA A 1 199 ? 1.071 -4.143 36.709 1.00 29.57 199 ALA A O 1
ATOM 1195 N N . TYR A 1 200 ? 0.067 -3.919 34.710 1.00 29.15 200 TYR A N 1
ATOM 1196 C CA . TYR A 1 200 ? -1.199 -3.539 35.326 1.00 25.32 200 TYR A CA 1
ATOM 1197 C C . TYR A 1 200 ? -1.755 -4.668 36.195 1.00 26.68 200 TYR A C 1
ATOM 1198 O O . TYR A 1 200 ? -2.277 -4.423 37.288 1.00 22.47 200 TYR A O 1
ATOM 1207 N N . ILE A 1 201 ? -1.630 -5.917 35.744 1.00 28.91 201 ILE A N 1
ATOM 1208 C CA . ILE A 1 201 ? -2.183 -7.011 36.540 1.00 30.37 201 ILE A CA 1
ATOM 1209 C C . ILE A 1 201 ? -1.447 -7.135 37.865 1.00 28.04 201 ILE A C 1
ATOM 1210 O O . ILE A 1 201 ? -2.059 -7.449 38.896 1.00 25.08 201 ILE A O 1
ATOM 1215 N N . PHE A 1 202 ? -0.141 -6.845 37.880 1.00 25.05 202 PHE A N 1
ATOM 1216 C CA . PHE A 1 202 ? 0.609 -6.940 39.132 1.00 28.94 202 PHE A CA 1
ATOM 1217 C C . PHE A 1 202 ? 0.216 -5.837 40.105 1.00 23.56 202 PHE A C 1
ATOM 1218 O O . PHE A 1 202 ? 0.152 -6.071 41.317 1.00 24.94 202 PHE A O 1
ATOM 1226 N N . VAL A 1 203 ? -0.032 -4.624 39.601 1.00 30.53 203 VAL A N 1
ATOM 1227 C CA . VAL A 1 203 ? -0.641 -3.586 40.430 1.00 23.39 203 VAL A CA 1
ATOM 1228 C C . VAL A 1 203 ? -1.864 -4.149 41.148 1.00 24.24 203 VAL A C 1
ATOM 1229 O O . VAL A 1 203 ? -1.936 -4.168 42.382 1.00 26.69 203 VAL A O 1
ATOM 1233 N N . VAL A 1 204 ? -2.828 -4.649 40.377 1.00 24.10 204 VAL A N 1
ATOM 1234 C CA . VAL A 1 204 ? -4.081 -5.132 40.957 1.00 26.70 204 VAL A CA 1
ATOM 1235 C C . VAL A 1 204 ? -3.796 -6.216 41.988 1.00 26.14 204 VAL A C 1
ATOM 1236 O O . VAL A 1 204 ? -4.290 -6.176 43.127 1.00 23.07 204 VAL A O 1
ATOM 1240 N N . TRP A 1 205 ? -2.969 -7.187 41.598 1.00 29.29 205 TRP A N 1
ATOM 1241 C CA . TRP A 1 205 ? -2.620 -8.313 42.456 1.00 25.57 205 TRP A CA 1
ATOM 1242 C C . TRP A 1 205 ? -1.996 -7.831 43.760 1.00 24.89 205 TRP A C 1
ATOM 1243 O O . TRP A 1 205 ? -2.371 -8.275 44.849 1.00 25.88 205 TRP A O 1
ATOM 1254 N N . HIS A 1 206 ? -1.060 -6.892 43.668 1.00 26.08 206 HIS A N 1
ATOM 1255 C CA . HIS A 1 206 ? -0.408 -6.376 44.867 1.00 23.64 206 HIS A CA 1
ATOM 1256 C C . HIS A 1 206 ? -1.405 -5.633 45.763 1.00 25.92 206 HIS A C 1
ATOM 1257 O O . HIS A 1 206 ? -1.443 -5.848 46.980 1.00 26.41 206 HIS A O 1
ATOM 1264 N N . LEU A 1 207 ? -2.251 -4.783 45.186 1.00 22.26 207 LEU A N 1
ATOM 1265 C CA . LEU A 1 207 ? -3.098 -3.967 46.046 1.00 28.65 207 LEU A CA 1
ATOM 1266 C C . LEU A 1 207 ? -4.212 -4.795 46.674 1.00 26.45 207 LEU A C 1
ATOM 1267 O O . LEU A 1 207 ? -4.534 -4.615 47.851 1.00 31.43 207 LEU A O 1
ATOM 1272 N N . VAL A 1 208 ? -4.796 -5.719 45.908 1.00 28.69 208 VAL A N 1
ATOM 1273 C CA . VAL A 1 208 ? -5.771 -6.671 46.445 1.00 26.57 208 VAL A CA 1
ATOM 1274 C C . VAL A 1 208 ? -5.191 -7.431 47.637 1.00 27.62 208 VAL A C 1
ATOM 1275 O O . VAL A 1 208 ? -5.769 -7.462 48.728 1.00 29.79 208 VAL A O 1
ATOM 1279 N N . LEU A 1 209 ? -4.042 -8.070 47.437 1.00 23.17 209 LEU A N 1
ATOM 1280 C CA . LEU A 1 209 ? -3.485 -8.922 48.477 1.00 25.88 209 LEU A CA 1
ATOM 1281 C C . LEU A 1 209 ? -2.896 -8.092 49.614 1.00 29.09 209 LEU A C 1
ATOM 1282 O O . LEU A 1 209 ? -3.271 -8.254 50.783 1.00 30.66 209 LEU A O 1
ATOM 1287 N N . ASN A 1 210 ? -1.961 -7.192 49.294 1.00 26.79 210 ASN A N 1
ATOM 1288 C CA . ASN A 1 210 ? -1.256 -6.493 50.363 1.00 31.02 210 ASN A CA 1
ATOM 1289 C C . ASN A 1 210 ? -2.047 -5.297 50.867 1.00 30.06 210 ASN A C 1
ATOM 1290 O O . ASN A 1 210 ? -2.124 -5.067 52.080 1.00 30.70 210 ASN A O 1
ATOM 1295 N N . GLY A 1 211 ? -2.650 -4.528 49.966 1.00 30.89 211 GLY A N 1
ATOM 1296 C CA . GLY A 1 211 ? -3.569 -3.505 50.426 1.00 35.11 211 GLY A CA 1
ATOM 1297 C C . GLY A 1 211 ? -4.738 -4.112 51.170 1.00 31.94 211 GLY A C 1
ATOM 1298 O O . GLY A 1 211 ? -5.152 -3.607 52.214 1.00 35.93 211 GLY A O 1
ATOM 1299 N N . GLY A 1 212 ? -5.250 -5.237 50.668 1.00 28.27 212 GLY A N 1
ATOM 1300 C CA . GLY A 1 212 ? -6.396 -5.867 51.309 1.00 36.58 212 GLY A CA 1
ATOM 1301 C C . GLY A 1 212 ? -6.082 -6.441 52.680 1.00 33.20 212 GLY A C 1
ATOM 1302 O O . GLY A 1 212 ? -6.875 -6.300 53.614 1.00 35.31 212 GLY A O 1
ATOM 1303 N N . ALA A 1 213 ? -4.931 -7.105 52.818 1.00 30.72 213 ALA A N 1
ATOM 1304 C CA . ALA A 1 213 ? -4.530 -7.624 54.129 1.00 35.38 213 ALA A CA 1
ATOM 1305 C C . ALA A 1 213 ? -4.263 -6.495 55.119 1.00 34.48 213 ALA A C 1
ATOM 1306 O O . ALA A 1 213 ? -4.620 -6.596 56.298 1.00 36.13 213 ALA A O 1
ATOM 1308 N N . ASN A 1 214 ? -3.644 -5.409 54.658 1.00 30.58 214 ASN A N 1
ATOM 1309 C CA . ASN A 1 214 ? -3.351 -4.302 55.559 1.00 37.14 214 ASN A CA 1
ATOM 1310 C C . ASN A 1 214 ? -4.601 -3.524 55.950 1.00 38.23 214 ASN A C 1
ATOM 1311 O O . ASN A 1 214 ? -4.671 -2.995 57.065 1.00 34.83 214 ASN A O 1
ATOM 1316 N N . ALA A 1 215 ? -5.593 -3.425 55.066 1.00 36.69 215 ALA A N 1
ATOM 1317 C CA . ALA A 1 215 ? -6.798 -2.711 55.470 1.00 39.72 215 ALA A CA 1
ATOM 1318 C C . ALA A 1 215 ? -7.591 -3.512 56.499 1.00 43.92 215 ALA A C 1
ATOM 1319 O O . ALA A 1 215 ? -8.275 -2.920 57.343 1.00 41.06 215 ALA A O 1
ATOM 1321 N N . ARG A 1 216 ? -7.493 -4.848 56.457 1.00 38.22 216 ARG A N 1
ATOM 1322 C CA . ARG A 1 216 ? -8.114 -5.693 57.479 1.00 46.28 216 ARG A CA 1
ATOM 1323 C C . ARG A 1 216 ? -7.696 -5.272 58.885 1.00 40.14 216 ARG A C 1
ATOM 1324 O O . ARG A 1 216 ? -8.532 -5.121 59.780 1.00 48.26 216 ARG A O 1
ATOM 1328 N N . VAL A 1 217 ? -6.394 -5.067 59.089 1.00 41.06 217 VAL A N 1
ATOM 1329 C CA . VAL A 1 217 ? -5.843 -4.760 60.403 1.00 50.53 217 VAL A CA 1
ATOM 1330 C C . VAL A 1 217 ? -6.351 -3.435 60.969 1.00 50.68 217 VAL A C 1
ATOM 1331 O O . VAL A 1 217 ? -6.223 -3.191 62.172 1.00 57.53 217 VAL A O 1
ATOM 1335 N N . LYS A 1 218 ? -6.939 -2.575 60.142 1.00 49.46 218 LYS A N 1
ATOM 1336 C CA . LYS A 1 218 ? -7.320 -1.239 60.585 1.00 46.55 218 LYS A CA 1
ATOM 1337 C C . LYS A 1 218 ? -8.769 -1.148 61.048 1.00 47.48 218 LYS A C 1
ATOM 1338 O O . LYS A 1 218 ? -9.200 -0.074 61.476 1.00 55.11 218 LYS A O 1
ATOM 1344 N N . GLY A 1 219 ? -9.530 -2.225 60.965 1.00 47.79 219 GLY A N 1
ATOM 1345 C CA . GLY A 1 219 ? -10.885 -2.241 61.477 1.00 43.18 219 GLY A CA 1
ATOM 1346 C C . GLY A 1 219 ? -11.916 -2.237 60.365 1.00 48.53 219 GLY A C 1
ATOM 1347 O O . GLY A 1 219 ? -11.627 -1.981 59.196 1.00 50.62 219 GLY A O 1
A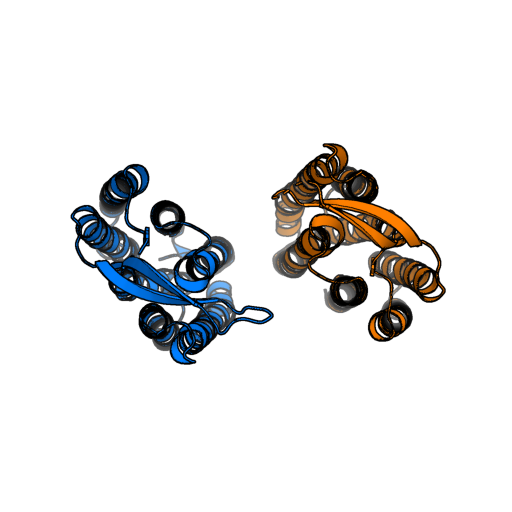TOM 1348 N N . GLU A 1 220 ? -13.166 -2.500 60.777 1.00 47.09 220 GLU A N 1
ATOM 1349 C CA . GLU A 1 220 ? -14.234 -2.782 59.820 1.00 49.73 220 GLU A CA 1
ATOM 1350 C C . GLU A 1 220 ? -14.606 -1.553 58.999 1.00 39.60 220 GLU A C 1
ATOM 1351 O O . GLU A 1 220 ? -14.837 -1.660 57.789 1.00 40.80 220 GLU A O 1
ATOM 1353 N N . LYS A 1 221 ? -14.694 -0.386 59.636 1.00 45.23 221 LYS A N 1
ATOM 1354 C CA . LYS A 1 221 ? -15.143 0.800 58.912 1.00 42.53 221 LYS A CA 1
ATOM 1355 C C . LYS A 1 221 ? -14.129 1.214 57.851 1.00 42.30 221 LYS A C 1
ATOM 1356 O O . LYS A 1 221 ? -14.512 1.600 56.741 1.00 40.20 221 LYS A O 1
ATOM 1358 N N . LEU A 1 222 ? -12.832 1.129 58.170 1.00 37.78 222 LEU A N 1
ATOM 1359 C CA . LEU A 1 222 ? -11.801 1.446 57.187 1.00 37.82 222 LEU A CA 1
ATOM 1360 C C . LEU A 1 222 ? -11.749 0.380 56.109 1.00 37.52 222 LEU A C 1
ATOM 1361 O O . LEU A 1 222 ? -11.696 0.696 54.913 1.00 33.98 222 LEU A O 1
ATOM 1366 N N . ARG A 1 223 ? -11.745 -0.893 56.523 1.00 34.41 223 ARG A N 1
ATOM 1367 C CA . ARG A 1 223 ? -11.650 -2.002 55.579 1.00 35.19 223 ARG A CA 1
ATOM 1368 C C . ARG A 1 223 ? -12.795 -1.978 54.576 1.00 31.31 223 ARG A C 1
ATOM 1369 O O . ARG A 1 223 ? -12.578 -2.203 53.383 1.00 36.69 223 ARG A O 1
ATOM 1377 N N . SER A 1 224 ? -14.019 -1.697 55.035 1.00 35.17 224 SER A N 1
ATOM 1378 C CA . SER A 1 224 ? -15.159 -1.630 54.121 1.00 33.67 224 SER A CA 1
ATOM 1379 C C . SER A 1 224 ? -14.996 -0.500 53.117 1.00 34.34 224 SER A C 1
ATOM 1380 O O . SER A 1 224 ? -15.278 -0.672 51.927 1.00 29.42 224 SER A O 1
ATOM 1383 N N . PHE A 1 225 ? -14.554 0.670 53.590 1.00 34.20 225 PHE A N 1
ATOM 1384 C CA . PHE A 1 225 ? -14.322 1.812 52.711 1.00 31.85 225 PHE A CA 1
ATOM 1385 C C . PHE A 1 225 ? -13.239 1.510 51.680 1.00 32.13 225 PHE A C 1
ATOM 1386 O O . PHE A 1 225 ? -13.412 1.771 50.483 1.00 29.83 225 PHE A O 1
ATOM 1394 N N . PHE A 1 226 ? -12.112 0.950 52.125 1.00 34.35 226 PHE A N 1
ATOM 1395 C CA . PHE A 1 226 ? -11.038 0.631 51.190 1.00 34.22 226 PHE A CA 1
ATOM 1396 C C . PHE A 1 226 ? -11.508 -0.336 50.113 1.00 35.64 226 PHE A C 1
ATOM 1397 O O . PHE A 1 226 ? -11.180 -0.170 48.934 1.00 35.82 226 PHE A O 1
ATOM 1405 N N . VAL A 1 227 ? -12.279 -1.353 50.497 1.00 34.46 227 VAL A N 1
ATOM 1406 C CA . VAL A 1 227 ? -12.736 -2.327 49.519 1.00 31.13 227 VAL A CA 1
ATOM 1407 C C . VAL A 1 227 ? -13.658 -1.664 48.512 1.00 34.91 227 VAL A C 1
ATOM 1408 O O . VAL A 1 227 ? -13.584 -1.936 47.307 1.00 37.75 227 VAL A O 1
ATOM 1412 N N . ALA A 1 228 ? -14.511 -0.751 4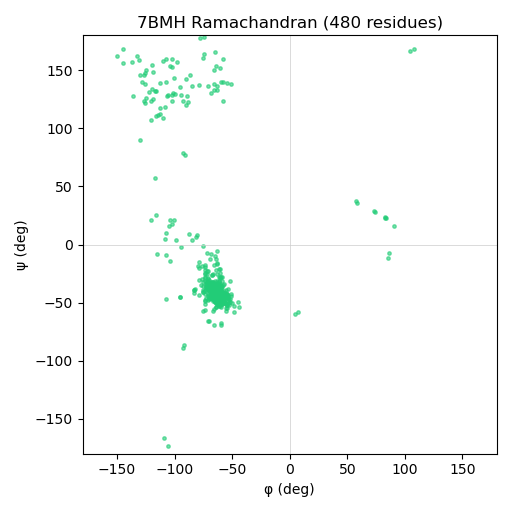8.982 1.00 31.89 228 ALA A N 1
ATOM 1413 C CA . ALA A 1 228 ? -15.478 -0.115 48.093 1.00 31.55 228 ALA A CA 1
ATOM 1414 C C . ALA A 1 228 ? -14.804 0.881 47.151 1.00 33.00 228 ALA A C 1
ATOM 1415 O O . ALA A 1 228 ? -15.076 0.883 45.945 1.00 32.86 228 ALA A O 1
ATOM 1417 N N . ILE A 1 229 ? -13.913 1.734 47.670 1.00 28.21 229 ILE A N 1
ATOM 1418 C CA . ILE A 1 229 ? -13.243 2.653 46.753 1.00 31.38 229 ILE A CA 1
ATOM 1419 C C . ILE A 1 229 ? -12.226 1.894 45.913 1.00 27.09 229 ILE A C 1
ATOM 1420 O O . ILE A 1 229 ? -12.059 2.181 44.720 1.00 30.05 229 ILE A O 1
ATOM 1425 N N . GLY A 1 230 ? -11.577 0.884 46.493 1.00 32.39 230 GLY A N 1
ATOM 1426 C CA . GLY A 1 230 ? -10.678 0.049 45.711 1.00 28.41 230 GLY A CA 1
ATOM 1427 C C . GLY A 1 230 ? -11.369 -0.639 44.549 1.00 31.12 230 GLY A C 1
ATOM 1428 O O . GLY A 1 230 ? -10.834 -0.686 43.441 1.00 36.71 230 GLY A O 1
ATOM 1429 N N . ALA A 1 231 ? -12.565 -1.189 44.784 1.00 30.30 231 ALA A N 1
ATOM 1430 C CA . ALA A 1 231 ? -13.261 -1.902 43.714 1.00 32.97 231 ALA A CA 1
ATOM 1431 C C . ALA A 1 231 ? -13.709 -0.942 42.621 1.00 30.81 231 ALA A C 1
ATOM 1432 O O . ALA A 1 231 ? -13.665 -1.280 41.431 1.00 32.22 231 ALA A O 1
ATOM 1434 N N . TYR A 1 232 ? -14.167 0.248 43.022 1.00 34.43 232 TYR A N 1
ATOM 1435 C CA . TYR A 1 232 ? -14.466 1.338 42.091 1.00 31.22 232 TYR A CA 1
ATOM 1436 C C . TYR A 1 232 ? -13.272 1.635 41.193 1.00 27.65 232 TYR A C 1
ATOM 1437 O O . TYR A 1 232 ? -13.404 1.722 39.969 1.00 31.95 232 TYR A O 1
ATOM 1446 N N . THR A 1 233 ? -12.092 1.781 41.798 1.00 27.50 233 THR A N 1
ATOM 1447 C CA . THR A 1 233 ? -10.870 2.061 41.049 1.00 26.95 233 THR A CA 1
ATOM 1448 C C . THR A 1 233 ? -10.538 0.937 40.078 1.00 28.76 233 THR A C 1
ATOM 1449 O O . THR A 1 233 ? -10.183 1.184 38.917 1.00 27.75 233 THR A O 1
ATOM 1453 N N . LEU A 1 234 ? -10.619 -0.308 40.552 1.00 32.64 234 LEU A N 1
ATOM 1454 C CA . LEU A 1 234 ? -10.363 -1.463 39.701 1.00 32.87 234 LEU A CA 1
ATOM 1455 C C . LEU A 1 234 ? -11.194 -1.393 38.426 1.00 32.43 234 LEU A C 1
ATOM 1456 O O . LEU A 1 234 ? -10.678 -1.596 37.320 1.00 33.99 234 LEU A O 1
ATOM 1461 N N . ILE A 1 235 ? -12.488 -1.098 38.562 1.00 31.84 235 ILE A N 1
ATOM 1462 C CA . ILE A 1 235 ? -13.352 -1.061 37.385 1.00 32.89 235 ILE A CA 1
ATOM 1463 C C . ILE A 1 235 ? -12.940 0.083 36.455 1.00 27.14 235 ILE A C 1
ATOM 1464 O O . ILE A 1 235 ? -12.826 -0.090 35.234 1.00 28.48 235 ILE A O 1
ATOM 1469 N N . LEU A 1 236 ? -12.686 1.262 37.022 1.00 24.51 236 LEU A N 1
ATOM 1470 C CA . LEU A 1 236 ? -12.344 2.420 36.201 1.00 25.85 236 LEU A CA 1
ATOM 1471 C C . LEU A 1 236 ? -11.015 2.225 35.482 1.00 25.14 236 LEU A C 1
ATOM 1472 O O . LEU A 1 236 ? -10.912 2.455 34.273 1.00 22.45 236 LEU A O 1
ATOM 1477 N N . TRP A 1 237 ? -9.974 1.819 36.211 1.00 22.75 237 TRP A N 1
ATOM 1478 C CA . TRP A 1 237 ? -8.671 1.664 35.567 1.00 25.13 237 TRP A CA 1
ATOM 1479 C C . TRP A 1 237 ? -8.717 0.583 34.494 1.00 27.29 237 TRP A C 1
ATOM 1480 O O . TRP A 1 237 ? -8.089 0.724 33.434 1.00 22.06 237 TRP A O 1
ATOM 1491 N N . THR A 1 238 ? -9.501 -0.481 34.729 1.00 26.86 238 THR A N 1
ATOM 1492 C CA . THR A 1 238 ? -9.629 -1.538 33.725 1.00 24.58 238 THR A CA 1
ATOM 1493 C C . THR A 1 238 ? -10.200 -1.011 32.409 1.00 25.20 238 THR A C 1
ATOM 1494 O O . THR A 1 238 ? -9.896 -1.556 31.345 1.00 25.89 238 THR A O 1
ATOM 1498 N N . ALA A 1 239 ? -11.000 0.059 32.448 1.00 22.89 239 ALA A N 1
ATOM 1499 C CA . ALA A 1 239 ? -11.550 0.592 31.204 1.00 26.51 239 ALA A CA 1
ATOM 1500 C C . ALA A 1 239 ? -10.507 1.307 30.341 1.00 26.22 239 ALA A C 1
ATOM 1501 O O . ALA A 1 239 ? -10.715 1.440 29.129 1.00 28.89 239 ALA A O 1
ATOM 1503 N N . TYR A 1 240 ? -9.405 1.786 30.920 1.00 23.58 240 TYR A N 1
ATOM 1504 C CA . TYR A 1 240 ? -8.426 2.504 30.102 1.00 26.31 240 TYR A CA 1
ATOM 1505 C C . TYR A 1 240 ? -7.803 1.621 29.021 1.00 23.71 240 TYR A C 1
ATOM 1506 O O . TYR A 1 240 ? -7.803 2.033 27.849 1.00 26.29 240 TYR A O 1
ATOM 1515 N N . PRO A 1 241 ? -7.254 0.436 29.308 1.00 23.73 241 PRO A N 1
ATOM 1516 C CA . PRO A 1 241 ? -6.746 -0.389 28.193 1.00 25.21 241 PRO A CA 1
ATOM 1517 C C . PRO A 1 241 ? -7.830 -0.773 27.198 1.00 24.09 241 PRO A C 1
ATOM 1518 O O . PRO A 1 241 ? -7.508 -1.069 26.041 1.00 27.02 241 PRO A O 1
ATOM 1522 N N . ILE A 1 242 ? -9.105 -0.734 27.596 1.00 22.53 242 ILE A N 1
ATOM 1523 C CA . ILE A 1 242 ? -10.189 -1.024 26.659 1.00 25.54 242 ILE A CA 1
ATOM 1524 C C . ILE A 1 242 ? -10.373 0.130 25.686 1.00 26.47 242 ILE A C 1
ATOM 1525 O O . ILE A 1 242 ? -10.457 -0.073 24.465 1.00 25.90 242 ILE A O 1
ATOM 1530 N N . VAL A 1 243 ? -10.443 1.361 26.211 1.00 25.89 243 VAL A N 1
ATOM 1531 C CA . VAL A 1 243 ? -10.478 2.530 25.340 1.00 24.81 243 VAL A CA 1
ATOM 1532 C C . VAL A 1 243 ? -9.287 2.517 24.394 1.00 26.36 243 VAL A C 1
ATOM 1533 O O . VAL A 1 243 ? -9.432 2.774 23.191 1.00 27.81 243 VAL A O 1
ATOM 1537 N N . TRP A 1 244 ? -8.097 2.191 24.917 1.00 21.49 244 TRP A N 1
ATOM 1538 C CA . TRP A 1 244 ? -6.893 2.146 24.087 1.00 23.03 244 TRP A CA 1
ATOM 1539 C C . TRP A 1 244 ? -7.042 1.150 22.937 1.00 30.72 244 TRP A C 1
ATOM 1540 O O . TRP A 1 244 ? -6.762 1.478 21.774 1.00 28.89 244 TRP A O 1
ATOM 1551 N N . GLY A 1 245 ? -7.468 -0.077 23.243 1.00 27.54 245 GLY A N 1
ATOM 1552 C CA . GLY A 1 245 ? -7.687 -1.053 22.183 1.00 24.62 245 GLY A CA 1
ATOM 1553 C C . GLY A 1 245 ? -8.672 -0.573 21.129 1.00 25.83 245 GLY A C 1
ATOM 1554 O O . GLY A 1 245 ? -8.452 -0.756 19.931 1.00 31.97 245 GLY A O 1
ATOM 1555 N N . LEU A 1 246 ? -9.770 0.049 21.558 1.00 28.37 246 LEU A N 1
ATOM 1556 C CA . LEU A 1 246 ? -10.733 0.601 20.608 1.00 28.62 246 LEU A CA 1
ATOM 1557 C C . LEU A 1 246 ? -10.171 1.802 19.858 1.00 32.38 246 LEU A C 1
ATOM 1558 O O . LEU A 1 246 ? -10.531 2.028 18.698 1.00 35.30 246 LEU A O 1
ATOM 1563 N N . ALA A 1 247 ? -9.311 2.588 20.500 1.00 30.12 247 ALA A N 1
ATOM 1564 C CA . ALA A 1 247 ? -8.768 3.783 19.863 1.00 32.41 247 ALA A CA 1
ATOM 1565 C C . ALA A 1 247 ? -7.461 3.465 19.145 1.00 34.97 247 ALA A C 1
ATOM 1566 O O . ALA A 1 247 ? -7.475 3.176 17.947 1.00 36.03 247 ALA A O 1
ATOM 1568 N N . ASP A 1 248 ? -6.331 3.512 19.862 1.00 30.93 248 ASP A N 1
ATOM 1569 C CA . ASP A 1 248 ? -5.044 3.203 19.242 1.00 30.88 248 ASP A CA 1
ATOM 1570 C C . ASP A 1 248 ? -5.056 1.829 18.583 1.00 35.13 248 ASP A C 1
ATOM 1571 O O . ASP A 1 248 ? -4.502 1.645 17.494 1.00 35.56 248 ASP A O 1
ATOM 1576 N N . GLY A 1 249 ? -5.657 0.847 19.245 1.00 35.24 249 GLY A N 1
ATOM 1577 C CA . GLY A 1 249 ? -5.545 -0.526 18.813 1.00 32.72 249 GLY A CA 1
ATOM 1578 C C . GLY A 1 249 ? -6.202 -0.775 17.478 1.00 35.10 249 GLY A C 1
ATOM 1579 O O . GLY A 1 249 ? -5.513 -1.010 16.485 1.00 32.73 249 GLY A O 1
ATOM 1580 N N . ALA A 1 250 ? -7.531 -0.709 17.441 1.00 33.54 250 ALA A N 1
ATOM 1581 C CA . ALA A 1 250 ? -8.292 -1.054 16.251 1.00 36.74 250 ALA A CA 1
ATOM 1582 C C . ALA A 1 250 ? -8.896 0.149 15.541 1.00 41.05 250 ALA A C 1
ATOM 1583 O O . ALA A 1 250 ? -9.435 -0.014 14.440 1.00 37.15 250 ALA A O 1
ATOM 1585 N N . ARG A 1 251 ? -8.838 1.340 16.138 1.00 35.73 251 ARG A N 1
ATOM 1586 C CA . ARG A 1 251 ? -9.386 2.545 15.520 1.00 33.48 251 ARG A CA 1
ATOM 1587 C C . ARG A 1 251 ? -10.873 2.385 15.208 1.00 39.97 251 ARG A C 1
ATOM 1588 O O . ARG A 1 251 ? -11.363 2.871 14.187 1.00 44.06 251 ARG A O 1
ATOM 1596 N N . LYS A 1 252 ? -11.596 1.695 16.099 1.00 37.51 252 LYS A N 1
ATOM 1597 C CA . LYS A 1 252 ? -13.046 1.544 15.994 1.00 36.26 252 LYS A CA 1
ATOM 1598 C C . LYS A 1 252 ? -13.813 2.774 16.458 1.00 40.62 252 LYS A C 1
ATOM 1599 O O . LYS A 1 252 ? -15.012 2.878 16.178 1.00 44.48 252 LYS A O 1
ATOM 1602 N N . ILE A 1 253 ? -13.168 3.692 17.178 1.00 37.21 253 ILE A N 1
ATOM 1603 C CA . ILE A 1 253 ? -13.769 4.966 17.542 1.00 38.90 253 ILE A CA 1
ATOM 1604 C C . ILE A 1 253 ? -12.842 6.085 17.083 1.00 35.67 253 ILE A C 1
ATOM 1605 O O . ILE A 1 253 ? -11.619 5.925 17.038 1.00 36.50 253 ILE A O 1
ATOM 1610 N N . GLY A 1 254 ? -13.434 7.216 16.715 1.00 37.02 254 GLY A N 1
ATOM 1611 C CA . GLY A 1 254 ? -12.658 8.353 16.276 1.00 31.39 254 GLY A CA 1
ATOM 1612 C C . GLY A 1 254 ? -11.976 9.037 17.444 1.00 33.20 254 GLY A C 1
ATOM 1613 O O . GLY A 1 254 ? -12.124 8.666 18.611 1.00 35.61 254 GLY A O 1
ATOM 1614 N N . VAL A 1 255 ? -11.210 10.078 17.107 1.00 32.03 255 VAL A N 1
ATOM 1615 C CA . VAL A 1 255 ? -10.538 10.873 18.133 1.00 35.65 255 VAL A CA 1
ATOM 1616 C C . VAL A 1 255 ? -11.554 11.491 19.093 1.00 31.10 255 VAL A C 1
ATOM 1617 O O . VAL A 1 255 ? -11.345 11.501 20.311 1.00 35.26 255 VAL A O 1
ATOM 1621 N N . ASP A 1 256 ? -12.662 12.018 18.566 1.00 27.10 256 ASP A N 1
ATOM 1622 C CA . ASP A 1 256 ? -13.701 12.589 19.423 1.00 30.76 256 ASP A CA 1
ATOM 1623 C C . ASP A 1 256 ? -14.213 11.554 20.416 1.00 34.63 256 ASP A C 1
ATOM 1624 O O . ASP A 1 256 ? -14.331 11.829 21.617 1.00 31.27 256 ASP A O 1
ATOM 1629 N N . GLY A 1 257 ? -14.535 10.353 19.925 1.00 32.07 257 GLY A N 1
ATOM 1630 C CA . GLY A 1 257 ? -15.017 9.307 20.812 1.00 26.86 257 GLY A CA 1
ATOM 1631 C C . GLY A 1 257 ? -13.982 8.905 21.841 1.00 27.97 257 GLY A C 1
ATOM 1632 O O . GLY A 1 257 ? -14.304 8.693 23.014 1.00 30.52 257 GLY A O 1
ATOM 1633 N N . GLU A 1 258 ? -12.722 8.807 21.421 1.00 27.51 258 GLU A N 1
ATOM 1634 C CA . GLU A 1 258 ? -11.650 8.519 22.365 1.00 30.17 258 GLU A CA 1
ATOM 1635 C C . GLU A 1 258 ? -11.5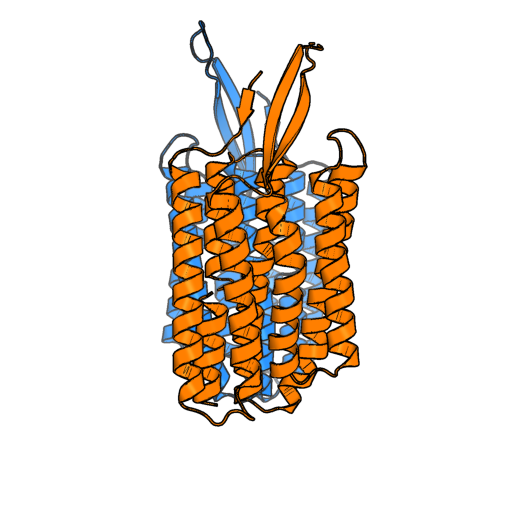92 9.587 23.451 1.00 30.12 258 GLU A C 1
ATOM 1636 O O . GLU A 1 258 ? -11.531 9.275 24.645 1.00 29.46 258 GLU A O 1
ATOM 1642 N N . ILE A 1 259 ? -11.635 10.858 23.050 1.00 29.93 259 ILE A N 1
ATOM 1643 C CA . ILE A 1 259 ? -11.482 11.948 24.008 1.00 23.26 259 ILE A CA 1
ATOM 1644 C C . ILE A 1 259 ? -12.610 11.927 25.032 1.00 26.10 259 ILE A C 1
ATOM 1645 O O . ILE A 1 259 ? -12.388 12.145 26.229 1.00 27.89 259 ILE A O 1
ATOM 1650 N N . ILE A 1 260 ? -13.837 11.658 24.581 1.00 27.34 260 ILE A N 1
ATOM 1651 C CA . ILE A 1 260 ? -14.983 11.686 25.480 1.00 23.56 260 ILE A CA 1
ATOM 1652 C C . ILE A 1 260 ? -14.919 10.528 26.464 1.00 23.05 260 ILE A C 1
ATOM 1653 O O . ILE A 1 260 ? -15.268 10.676 27.640 1.00 24.35 260 ILE A O 1
ATOM 1658 N N . ALA A 1 261 ? -14.444 9.368 26.009 1.00 25.81 261 ALA A N 1
ATOM 1659 C CA . ALA A 1 261 ? -14.317 8.216 26.894 1.00 28.11 261 ALA A CA 1
ATOM 1660 C C . ALA A 1 261 ? -13.287 8.475 27.982 1.00 24.81 261 ALA A C 1
ATOM 1661 O O . ALA A 1 261 ? -13.552 8.247 29.171 1.00 26.35 261 ALA A O 1
ATOM 1663 N N . TYR A 1 262 ? -12.100 8.948 27.592 1.00 27.86 262 TYR A N 1
ATOM 1664 C CA . TYR A 1 262 ? -11.079 9.296 28.576 1.00 25.75 262 TYR A CA 1
ATOM 1665 C C . TYR A 1 262 ? -11.559 10.399 29.505 1.00 28.72 262 TYR A C 1
ATOM 1666 O O . TYR A 1 262 ? -11.154 10.447 30.675 1.00 27.13 262 TYR A O 1
ATOM 1675 N N . ALA A 1 263 ? -12.409 11.301 28.998 1.00 28.75 263 ALA A N 1
ATOM 1676 C CA . ALA A 1 263 ? -12.901 12.395 29.826 1.00 24.15 263 ALA A CA 1
ATOM 1677 C C . ALA A 1 263 ? -13.762 11.867 30.965 1.00 28.18 263 ALA A C 1
ATOM 1678 O O . ALA A 1 263 ? -13.560 12.227 32.128 1.00 28.47 263 ALA A O 1
ATOM 1680 N N . VAL A 1 264 ? -14.716 10.992 30.641 1.00 27.58 264 VAL A N 1
ATOM 1681 C CA . VAL A 1 264 ? -15.541 10.349 31.656 1.00 23.92 264 VAL A CA 1
ATOM 1682 C C . VAL A 1 264 ? -14.664 9.648 32.686 1.00 28.02 264 VAL A C 1
ATOM 1683 O O . VAL A 1 264 ? -14.769 9.892 33.891 1.00 27.94 264 VAL A O 1
ATOM 1687 N N . LEU A 1 265 ? -13.779 8.766 32.223 1.00 30.40 265 LEU A N 1
ATOM 1688 C CA . LEU A 1 265 ? -12.950 7.997 33.143 1.00 28.94 265 LEU A CA 1
ATOM 1689 C C . LEU A 1 265 ? -12.063 8.911 33.988 1.00 27.09 265 LEU A C 1
ATOM 1690 O O . LEU A 1 265 ? -11.970 8.742 35.211 1.00 23.70 265 LEU A O 1
ATOM 1695 N N . ASP A 1 266 ? -11.416 9.903 33.359 1.00 24.93 266 ASP A N 1
ATOM 1696 C CA . ASP A 1 266 ? -10.558 10.817 34.114 1.00 28.29 266 ASP A CA 1
ATOM 1697 C C . ASP A 1 266 ? -11.346 11.541 35.197 1.00 27.29 266 ASP A C 1
ATOM 1698 O O . ASP A 1 266 ? -10.899 11.638 36.348 1.00 27.66 266 ASP A O 1
ATOM 1703 N N . VAL A 1 267 ? -12.535 12.040 34.853 1.00 23.00 267 VAL A N 1
ATOM 1704 C CA . VAL A 1 267 ? -13.332 12.744 35.848 1.00 30.31 267 VAL A CA 1
ATOM 1705 C C . VAL A 1 267 ? -13.747 11.788 36.953 1.00 25.24 267 VAL A C 1
ATOM 1706 O O . VAL A 1 267 ? -13.641 12.107 38.144 1.00 28.57 267 VAL A O 1
ATOM 1710 N N . LEU A 1 268 ? -14.186 10.591 36.583 1.00 24.86 268 LEU A N 1
ATOM 1711 C CA . LEU A 1 268 ? -14.598 9.632 37.602 1.00 27.21 268 LEU A CA 1
ATOM 1712 C C . LEU A 1 268 ? -13.403 9.165 38.430 1.00 27.98 268 LEU A C 1
ATOM 1713 O O . LEU A 1 268 ? -13.533 8.934 39.637 1.00 26.08 268 LEU A O 1
ATOM 1718 N N . ALA A 1 269 ? -12.243 8.987 37.796 1.00 26.21 269 ALA A N 1
ATOM 1719 C CA . ALA A 1 269 ? -11.053 8.442 38.495 1.00 30.29 269 ALA A CA 1
ATOM 1720 C C . ALA A 1 269 ? -10.304 9.495 39.327 1.00 34.08 269 ALA A C 1
ATOM 1721 O O . ALA A 1 269 ? -9.525 9.093 40.189 1.00 31.35 269 ALA A O 1
ATOM 1752 N N . GLY A 1 271 ? -11.721 13.286 39.972 1.00 31.15 271 GLY A N 1
ATOM 1753 C CA . GLY A 1 271 ? -12.671 14.182 40.647 1.00 29.00 271 GLY A CA 1
ATOM 1754 C C . GLY A 1 271 ? -13.548 13.447 41.636 1.00 25.11 271 GLY A C 1
ATOM 1755 O O . GLY A 1 271 ? -13.475 13.758 42.831 1.00 25.81 271 GLY A O 1
ATOM 1756 N N . VAL A 1 272 ? -14.315 12.474 41.148 1.00 28.02 272 VAL A N 1
ATOM 1757 C CA . VAL A 1 272 ? -15.257 11.759 42.010 1.00 29.40 272 VAL A CA 1
ATOM 1758 C C . VAL A 1 272 ? -14.507 10.931 43.045 1.00 28.22 272 VAL A C 1
ATOM 1759 O O . VAL A 1 272 ? -14.827 10.974 44.241 1.00 25.73 272 VAL A O 1
ATOM 1763 N N . PHE A 1 273 ? -13.506 10.156 42.594 1.00 31.87 273 PHE A N 1
ATOM 1764 C CA . PHE A 1 273 ? -12.601 9.455 43.507 1.00 30.35 273 PHE A CA 1
ATOM 1765 C C . PHE A 1 273 ? -12.159 10.364 44.648 1.00 26.59 273 PHE A C 1
ATOM 1766 O O . PHE A 1 273 ? -12.290 10.017 45.826 1.00 28.48 273 PHE A O 1
ATOM 1774 N N . GLY A 1 274 ? -11.629 11.538 44.310 1.00 26.55 274 GLY A N 1
ATOM 1775 C CA . GLY A 1 274 ? -11.094 12.412 45.340 1.00 25.98 274 GLY A CA 1
ATOM 1776 C C . GLY A 1 274 ? -12.166 12.955 46.264 1.00 28.93 274 GLY A C 1
ATOM 1777 O O . GLY A 1 274 ? -11.968 13.030 47.481 1.00 26.75 274 GLY A O 1
ATOM 1778 N N . ALA A 1 275 ? -13.306 13.354 45.704 1.00 25.78 275 ALA A N 1
ATOM 1779 C CA . ALA A 1 275 ? -14.390 13.856 46.540 1.00 27.98 275 ALA A CA 1
ATOM 1780 C C . ALA A 1 275 ? -14.857 12.774 47.503 1.00 29.00 275 ALA A C 1
ATOM 1781 O O . ALA A 1 275 ? -15.050 13.029 48.698 1.00 29.17 275 ALA A O 1
ATOM 1783 N N . TRP A 1 276 ? -14.941 11.533 47.036 1.00 28.77 276 TRP A N 1
ATOM 1784 C CA . TRP A 1 276 ? -15.324 10.386 47.899 1.00 28.85 276 TRP A CA 1
ATOM 1785 C C . TRP A 1 276 ? -14.310 10.212 49.034 1.00 26.60 276 TRP A C 1
ATOM 1786 O O . TRP A 1 276 ? -14.728 10.205 50.185 1.00 29.38 276 TRP A O 1
ATOM 1797 N N . LEU A 1 277 ? -13.028 10.127 48.701 1.00 25.65 277 LEU A N 1
ATOM 1798 C CA . LEU A 1 277 ? -11.981 9.890 49.721 1.00 30.11 277 LEU A CA 1
ATOM 1799 C C . LEU A 1 277 ? -11.922 11.032 50.738 1.00 30.40 277 LEU A C 1
ATOM 1800 O O . LEU A 1 277 ? -11.994 10.738 51.928 1.00 35.27 277 LEU A O 1
ATOM 1805 N N . LEU A 1 278 ? -11.858 12.274 50.282 1.00 28.31 278 LEU A N 1
ATOM 1806 C CA . LEU A 1 278 ? -11.643 13.408 51.215 1.00 31.08 278 LEU A CA 1
ATOM 1807 C C . LEU A 1 278 ? -12.867 13.675 52.113 1.00 31.76 278 LEU A C 1
ATOM 1808 O O . LEU A 1 278 ? -12.662 13.987 53.281 1.00 36.92 278 LEU A O 1
ATOM 1813 N N . VAL A 1 279 ? -14.081 13.510 51.593 1.00 31.18 279 VAL A N 1
ATOM 1814 C CA . VAL A 1 279 ? -15.305 13.697 52.425 1.00 29.48 279 VAL A CA 1
ATOM 1815 C C . VAL A 1 279 ? -15.388 12.567 53.450 1.00 33.99 279 VAL A C 1
ATOM 1816 O O . VAL A 1 279 ? -15.586 12.859 54.628 1.00 42.12 279 VAL A O 1
ATOM 1820 N N . THR A 1 280 ? -15.171 11.334 53.008 1.00 35.44 280 THR A N 1
ATOM 1821 C CA . THR A 1 280 ? -15.204 10.174 53.927 1.00 36.53 280 THR A CA 1
ATOM 1822 C C . THR A 1 280 ? -14.117 10.363 54.991 1.00 38.37 280 THR A C 1
ATOM 1823 O O . THR A 1 280 ? -14.425 10.145 56.156 1.00 45.12 280 THR A O 1
ATOM 1827 N N . HIS A 1 281 ? -12.923 10.810 54.603 1.00 41.20 281 HIS A N 1
ATOM 1828 C CA . HIS A 1 281 ? -11.780 11.005 55.539 1.00 44.52 281 HIS A CA 1
ATOM 1829 C C . HIS A 1 281 ? -12.172 11.930 56.687 1.00 49.44 281 HIS A C 1
ATOM 1830 O O . HIS A 1 281 ? -11.816 11.635 57.830 1.00 49.72 281 HIS A O 1
ATOM 1837 N N . ALA A 1 282 ? -12.869 13.009 56.366 1.00 45.06 282 ALA A N 1
ATOM 1838 C CA . ALA A 1 282 ? -13.307 13.972 57.392 1.00 52.75 282 ALA A CA 1
ATOM 1839 C C . ALA A 1 282 ? -14.081 13.240 58.490 1.00 54.18 282 ALA A C 1
ATOM 1840 O O . ALA A 1 282 ? -13.912 13.604 59.661 1.00 63.96 282 ALA A O 1
ATOM 1842 N N . ASN A 1 283 ? -14.887 12.248 58.119 1.00 50.68 283 ASN A N 1
ATOM 1843 C CA . ASN A 1 283 ? -15.733 11.526 59.105 1.00 59.93 283 ASN A CA 1
ATOM 1844 C C . ASN A 1 283 ? -15.117 10.188 59.545 1.00 60.05 283 ASN A C 1
ATOM 1845 O O . ASN A 1 283 ? -15.779 9.479 60.303 1.00 71.73 283 ASN A O 1
ATOM 1847 N N . LEU A 1 284 ? -13.909 9.852 59.095 1.00 56.78 284 LEU A N 1
ATOM 1848 C CA . LEU A 1 284 ? -13.318 8.528 59.408 1.00 57.42 284 LEU A CA 1
ATOM 1849 C C . LEU A 1 284 ? -11.907 8.729 59.942 1.00 64.67 284 LEU A C 1
ATOM 1850 O O . LEU A 1 284 ? -10.972 8.706 59.136 1.00 66.39 284 LEU A O 1
ATOM 1855 N N . ARG A 1 285 ? -11.756 8.875 61.255 1.00 68.95 285 ARG A N 1
ATOM 1856 C CA . ARG A 1 285 ? -10.415 9.050 61.876 1.00 66.94 285 ARG A CA 1
ATOM 1857 C C . ARG A 1 285 ? -9.579 7.794 61.628 1.00 67.51 285 ARG A C 1
ATOM 1858 O O . ARG A 1 285 ? -8.355 7.863 61.787 1.00 69.61 285 ARG A O 1
ATOM 1862 N N . GLU A 1 286 ? -10.227 6.694 61.254 1.00 62.87 286 GLU A N 1
ATOM 1863 C CA . GLU A 1 286 ? -9.524 5.425 60.946 1.00 68.62 286 GLU A CA 1
ATOM 1864 C C . GLU A 1 286 ? -8.681 5.590 59.676 1.00 72.52 286 GLU A C 1
ATOM 1865 O O . GLU A 1 286 ? -7.678 4.864 59.562 1.00 69.36 286 GLU A O 1
ATOM 1871 N N . SER A 1 287 ? -9.065 6.520 58.782 1.00 70.14 287 SER A N 1
ATOM 1872 C CA . SER A 1 287 ? -8.306 6.855 57.542 1.00 61.79 287 SER A CA 1
ATOM 1873 C C . SER A 1 287 ? -7.014 7.615 57.878 1.00 61.81 287 SER A C 1
ATOM 1874 O O . SER A 1 287 ? -5.998 7.359 57.219 1.00 53.86 287 SER A O 1
ATOM 1877 N N . ASP A 1 288 ? -7.059 8.500 58.878 1.00 66.49 288 ASP A N 1
ATOM 1878 C CA . ASP A 1 288 ? -5.868 9.279 59.291 1.00 64.30 288 ASP A CA 1
ATOM 1879 C C . ASP A 1 288 ? -4.725 8.332 59.663 1.00 61.10 288 ASP A C 1
ATOM 1880 O O . ASP A 1 288 ? -3.626 8.542 59.121 1.00 67.39 288 ASP A O 1
ATOM 1882 N N . PRO B 1 42 ? -25.609 -23.149 1.491 1.00 71.80 42 PRO B N 1
ATOM 1883 C CA . PRO B 1 42 ? -26.143 -22.970 2.848 1.00 69.18 42 PRO B CA 1
ATOM 1884 C C . PRO B 1 42 ? -25.164 -23.453 3.909 1.00 66.90 42 PRO B C 1
ATOM 1885 O O . PRO B 1 42 ? -24.816 -24.634 3.923 1.00 68.65 42 PRO B O 1
ATOM 1889 N N . ILE B 1 43 ? -24.725 -22.554 4.784 1.00 60.40 43 ILE B N 1
ATOM 1890 C CA . ILE B 1 43 ? -23.760 -22.904 5.813 1.00 52.94 43 ILE B CA 1
ATOM 1891 C C . ILE B 1 43 ? -24.475 -23.487 7.024 1.00 55.40 43 ILE B C 1
ATOM 1892 O O . ILE B 1 43 ? -25.514 -22.976 7.456 1.00 49.92 43 ILE B O 1
ATOM 1894 N N . TYR B 1 44 ? -23.922 -24.571 7.561 1.00 50.53 44 TYR B N 1
ATOM 1895 C CA . TYR B 1 44 ? -24.402 -25.165 8.801 1.00 44.65 44 TYR B CA 1
ATOM 1896 C C . TYR B 1 44 ? -23.425 -24.850 9.922 1.00 44.08 44 TYR B C 1
ATOM 1897 O O . TYR B 1 44 ? -22.221 -25.075 9.781 1.00 55.34 44 TYR B O 1
ATOM 1906 N N . GLU B 1 45 ? -23.938 -24.322 11.027 1.00 42.68 45 GLU B N 1
ATOM 1907 C CA . GLU B 1 45 ? -23.160 -24.159 12.252 1.00 45.41 45 GLU B CA 1
ATOM 1908 C C . GLU B 1 45 ? -23.711 -25.157 13.269 1.00 37.76 45 GLU B C 1
ATOM 1909 O O . GLU B 1 45 ? -24.835 -24.992 13.762 1.00 38.19 45 GLU B O 1
ATOM 1915 N N . THR B 1 46 ? -22.931 -26.203 13.560 1.00 41.90 46 THR B N 1
ATOM 1916 C CA . THR B 1 46 ? -23.390 -27.328 14.369 1.00 37.11 46 THR B CA 1
ATOM 1917 C C . THR B 1 46 ? -22.205 -27.936 15.117 1.00 37.29 46 THR B C 1
ATOM 1918 O O . THR B 1 46 ? -21.045 -27.687 14.767 1.00 31.65 46 THR B O 1
ATOM 1922 N N . VAL B 1 47 ? -22.513 -28.727 16.167 1.00 35.59 47 VAL B N 1
ATOM 1923 C CA . VAL B 1 47 ? -21.471 -29.341 16.996 1.00 34.50 47 VAL B CA 1
ATOM 1924 C C . VAL B 1 47 ? -20.464 -30.049 16.130 1.00 31.64 47 VAL B C 1
ATOM 1925 O O . VAL B 1 47 ? -20.823 -30.778 15.203 1.00 34.06 47 VAL B O 1
ATOM 1929 N N . GLY B 1 48 ? -19.193 -29.891 16.481 1.00 33.67 48 GLY B N 1
ATOM 1930 C CA . GLY B 1 48 ? -18.147 -30.758 16.007 1.00 33.80 48 GLY B CA 1
ATOM 1931 C C . GLY B 1 48 ? -17.612 -31.644 17.113 1.00 34.53 48 GLY B C 1
ATOM 1932 O O . GLY B 1 48 ? -18.183 -31.746 18.200 1.00 34.72 48 GLY B O 1
ATOM 1933 N N . ASP B 1 49 ? -16.466 -32.261 16.824 1.00 37.54 49 ASP B N 1
ATOM 1934 C CA . ASP B 1 49 ? -15.856 -33.221 17.738 1.00 40.11 49 ASP B CA 1
ATOM 1935 C C . ASP B 1 49 ? -15.503 -32.577 19.078 1.00 39.04 49 ASP B C 1
ATOM 1936 O O . ASP B 1 49 ? -15.796 -33.135 20.144 1.00 35.93 49 ASP B O 1
ATOM 1941 N N . SER B 1 50 ? -14.853 -31.410 19.040 1.00 30.32 50 SER B N 1
ATOM 1942 C CA . SER B 1 50 ? -14.542 -30.685 20.268 1.00 37.19 50 SER B CA 1
ATOM 1943 C C . SER B 1 50 ? -15.800 -30.451 21.096 1.00 28.17 50 SER B C 1
ATOM 1944 O O . SER B 1 50 ? -15.849 -30.774 22.290 1.00 31.31 50 SER B O 1
ATOM 1946 N N . GLY B 1 51 ? -16.833 -29.886 20.474 1.00 32.24 51 GLY B N 1
ATOM 1947 C CA . GLY B 1 51 ? -18.056 -29.609 21.206 1.00 31.83 51 GLY B CA 1
ATOM 1948 C C . GLY B 1 51 ? -18.700 -30.866 21.759 1.00 30.42 51 GLY B C 1
ATOM 1949 O O . GLY B 1 51 ? -19.136 -30.896 22.915 1.00 30.32 51 GLY B O 1
ATOM 1950 N N . SER B 1 52 ? -18.762 -31.924 20.944 1.00 32.37 52 SER B N 1
ATOM 1951 C CA . SER B 1 52 ? -19.373 -33.178 21.384 1.00 31.06 52 SER B CA 1
ATOM 1952 C C . SER B 1 52 ? -18.674 -33.754 22.605 1.00 31.25 52 SER B C 1
ATOM 1953 O O . SER B 1 52 ? -19.330 -34.243 23.534 1.00 31.84 52 SER B O 1
ATOM 1956 N N . LYS B 1 53 ? -17.343 -33.731 22.611 1.00 32.84 53 LYS B N 1
ATOM 1957 C CA . LYS B 1 53 ? -16.600 -34.256 23.749 1.00 34.30 53 LYS B CA 1
ATOM 1958 C C . LYS B 1 53 ? -16.751 -33.360 24.965 1.00 27.52 53 LYS B C 1
ATOM 1959 O O . LYS B 1 53 ? -16.791 -33.854 26.097 1.00 33.15 53 LYS B O 1
ATOM 1963 N N . THR B 1 54 ? -16.863 -32.050 24.753 1.00 30.28 54 THR B N 1
ATOM 1964 C CA . THR B 1 54 ? -17.002 -31.135 25.883 1.00 27.54 54 THR B CA 1
ATOM 1965 C C . THR B 1 54 ? -18.299 -31.390 26.648 1.00 29.29 54 THR B C 1
ATOM 1966 O O . THR B 1 54 ? -18.313 -31.371 27.884 1.00 26.84 54 THR B O 1
ATOM 1970 N N . LEU B 1 55 ? -19.394 -31.654 25.928 1.00 26.40 55 LEU B N 1
ATOM 1971 C CA . LEU B 1 55 ? -20.670 -31.932 26.578 1.00 24.92 55 LEU B CA 1
ATOM 1972 C C . LEU B 1 55 ? -20.579 -33.161 27.477 1.00 29.90 55 LEU B C 1
ATOM 1973 O O . LEU B 1 55 ? -21.076 -33.152 28.611 1.00 25.78 55 LEU B O 1
ATOM 1978 N N . TRP B 1 56 ? -19.924 -34.222 26.996 1.00 26.69 56 TRP B N 1
ATOM 1979 C CA . TRP B 1 56 ? -19.757 -35.422 27.808 1.00 25.22 56 TRP B CA 1
ATOM 1980 C C . TRP B 1 56 ? -18.909 -35.144 29.045 1.00 24.37 56 TRP B C 1
ATOM 1981 O O . TRP B 1 56 ? -19.225 -35.623 30.140 1.00 28.88 56 TRP B O 1
ATOM 1992 N N . VAL B 1 57 ? -17.841 -34.349 28.898 1.00 29.88 57 VAL B N 1
ATOM 1993 C CA . VAL B 1 57 ? -16.969 -34.048 30.036 1.00 30.03 57 VAL B CA 1
ATOM 1994 C C . VAL B 1 57 ? -17.745 -33.310 31.119 1.00 28.36 57 VAL B C 1
ATOM 1995 O O . VAL B 1 57 ? -17.645 -33.637 32.310 1.00 31.64 57 VAL B O 1
ATOM 1999 N N . VAL B 1 58 ? -18.519 -32.292 30.725 1.00 30.32 58 VAL B N 1
ATOM 2000 C CA . VAL B 1 58 ? -19.281 -31.525 31.710 1.00 27.77 58 VAL B CA 1
ATOM 2001 C C . VAL B 1 58 ? -20.293 -32.418 32.406 1.00 22.08 58 VAL B C 1
ATOM 2002 O O . VAL B 1 58 ? -20.452 -32.356 33.631 1.00 25.42 58 VAL B O 1
ATOM 2006 N N . PHE B 1 59 ? -20.976 -33.279 31.646 1.00 26.59 59 PHE B N 1
ATOM 2007 C CA . PHE B 1 59 ? -21.871 -34.257 32.261 1.00 25.11 59 PHE B CA 1
ATOM 2008 C C . PHE B 1 59 ? -21.165 -35.045 33.365 1.00 24.67 59 PHE B C 1
ATOM 2009 O O . PHE B 1 59 ? -21.670 -35.148 34.490 1.00 27.86 59 PHE B O 1
ATOM 2017 N N . VAL B 1 60 ? -19.971 -35.574 33.078 1.00 27.44 60 VAL B N 1
ATOM 2018 C CA . VAL B 1 60 ? -19.256 -36.363 34.084 1.00 27.51 60 VAL B CA 1
ATOM 2019 C C . VAL B 1 60 ? -18.797 -35.484 35.248 1.00 25.91 60 VAL B C 1
ATOM 2020 O O . VAL B 1 60 ? -18.856 -35.890 36.415 1.00 29.35 60 VAL B O 1
ATOM 2024 N N . LEU B 1 61 ? -18.324 -34.274 34.962 1.00 26.87 61 LEU B N 1
ATOM 2025 C CA . LEU B 1 61 ? -17.889 -33.414 36.058 1.00 30.85 61 LEU B CA 1
ATOM 2026 C C . LEU B 1 61 ? -19.049 -33.047 36.981 1.00 29.15 61 LEU B C 1
ATOM 2027 O O . LEU B 1 61 ? -18.861 -32.949 38.204 1.00 30.18 61 LEU B O 1
ATOM 2032 N N . MET B 1 62 ? -20.257 -32.865 36.433 1.00 25.33 62 MET B N 1
ATOM 2033 C CA . MET B 1 62 ? -21.386 -32.527 37.294 1.00 24.60 62 MET B CA 1
ATOM 2034 C C . MET B 1 62 ? -21.740 -33.692 38.215 1.00 24.60 62 MET B C 1
ATOM 2035 O O . MET B 1 62 ? -22.065 -33.485 39.392 1.00 28.84 62 MET B O 1
ATOM 2040 N N . LEU B 1 63 ? -21.646 -34.923 37.710 1.00 21.72 63 LEU B N 1
ATOM 2041 C CA . LEU B 1 63 ? -21.913 -36.099 38.540 1.00 26.57 63 LEU B CA 1
ATOM 2042 C C . LEU B 1 63 ? -20.877 -36.242 39.648 1.00 30.26 63 LEU B C 1
ATOM 2043 O O . LEU B 1 63 ? -21.224 -36.534 40.802 1.00 32.41 63 LEU B O 1
ATOM 2048 N N . ILE B 1 64 ? -19.594 -36.065 39.309 1.00 28.25 64 ILE B N 1
ATOM 2049 C CA . ILE B 1 64 ? -18.537 -36.120 40.316 1.00 28.93 64 ILE B CA 1
ATOM 2050 C C . ILE B 1 64 ? -18.763 -35.054 41.379 1.00 27.39 64 ILE B C 1
ATOM 2051 O O . ILE B 1 64 ? -18.659 -35.318 42.585 1.00 31.99 64 ILE B O 1
ATOM 2056 N N . ALA B 1 65 ? -19.067 -33.826 40.949 1.00 32.67 65 ALA B N 1
ATOM 2057 C CA . ALA B 1 65 ? -19.380 -32.778 41.918 1.00 32.22 65 ALA B CA 1
ATOM 2058 C C . ALA B 1 65 ? -20.523 -33.211 42.826 1.00 31.08 65 ALA B C 1
ATOM 2059 O O . ALA B 1 65 ? -20.448 -33.073 44.051 1.00 31.17 65 ALA B O 1
ATOM 2061 N N . SER B 1 66 ? -21.585 -33.758 42.233 1.00 26.43 66 SER B N 1
ATOM 2062 C CA . SER B 1 66 ? -22.741 -34.199 43.003 1.00 29.56 66 SER B CA 1
ATOM 2063 C C . SER B 1 66 ? -22.364 -35.269 44.022 1.00 32.02 66 SER B C 1
ATOM 2064 O O . SER B 1 66 ? -22.927 -35.319 45.125 1.00 26.42 66 SER B O 1
ATOM 2067 N N . ALA B 1 67 ? -21.422 -36.144 43.666 1.00 34.57 67 ALA B N 1
ATOM 2068 C CA . ALA B 1 67 ? -20.996 -37.190 44.590 1.00 32.43 67 ALA B CA 1
ATOM 2069 C C . ALA B 1 67 ? -20.140 -36.620 45.715 1.00 31.06 67 ALA B C 1
ATOM 2070 O O . ALA B 1 67 ? -20.275 -37.029 46.875 1.00 35.79 67 ALA B O 1
ATOM 2072 N N . ALA B 1 68 ? -19.252 -35.682 45.394 1.00 31.41 68 ALA B N 1
ATOM 2073 C CA . ALA B 1 68 ? -18.434 -35.058 46.428 1.00 32.97 68 ALA B CA 1
ATOM 2074 C C . ALA B 1 68 ? -19.296 -34.293 47.420 1.00 26.58 68 ALA B C 1
ATOM 2075 O O . ALA B 1 68 ? -19.061 -34.348 48.630 1.00 30.15 68 ALA B O 1
ATOM 2077 N N . PHE B 1 69 ? -20.303 -33.578 46.928 1.00 30.47 69 PHE B N 1
ATOM 2078 C CA . PHE B 1 69 ? -21.166 -32.817 47.826 1.00 33.15 69 PHE B CA 1
ATOM 2079 C C . PHE B 1 69 ? -21.942 -33.753 48.734 1.00 30.66 69 PHE B C 1
ATOM 2080 O O . PHE B 1 69 ? -22.112 -33.479 49.929 1.00 28.90 69 PHE B O 1
ATOM 2088 N N . THR B 1 70 ? -22.418 -34.863 48.175 1.00 33.36 70 THR B N 1
ATOM 2089 C CA . THR B 1 70 ? -23.097 -35.866 48.979 1.00 25.39 70 THR B CA 1
ATOM 2090 C C . THR B 1 70 ? -22.183 -36.380 50.081 1.00 31.23 70 THR B C 1
ATOM 2091 O O . THR B 1 70 ? -22.590 -36.476 51.245 1.00 33.39 70 THR B O 1
ATOM 2095 N N . ALA B 1 71 ? -20.930 -36.684 49.730 1.00 28.97 71 ALA B N 1
ATOM 2096 C CA . ALA B 1 71 ? -19.971 -37.186 50.711 1.00 34.60 71 ALA B CA 1
ATOM 2097 C C . ALA B 1 71 ? -19.759 -36.181 51.833 1.00 35.36 71 ALA B C 1
ATOM 2098 O O . ALA B 1 71 ? -19.773 -36.542 53.014 1.00 33.13 71 ALA B O 1
ATOM 2100 N N . LEU B 1 72 ? -19.562 -34.906 51.480 1.00 34.29 72 LEU B N 1
ATOM 2101 C CA . LEU B 1 72 ? -19.397 -33.886 52.507 1.00 26.99 72 LEU B CA 1
ATOM 2102 C C . LEU B 1 72 ? -20.597 -33.855 53.444 1.00 35.14 72 LEU B C 1
ATOM 2103 O O . LEU B 1 72 ? -20.443 -33.610 54.644 1.00 36.10 72 LEU B O 1
ATOM 2108 N N . SER B 1 73 ? -21.794 -34.123 52.916 1.00 35.41 73 SER B N 1
ATOM 2109 C CA . SER B 1 73 ? -23.021 -33.955 53.682 1.00 31.40 73 SER B CA 1
ATOM 2110 C C . SER B 1 73 ? -23.276 -35.118 54.623 1.00 35.92 73 SER B C 1
ATOM 2111 O O . SER B 1 73 ? -24.068 -34.975 55.563 1.00 37.91 73 SER B O 1
ATOM 2114 N N . TRP B 1 74 ? -22.628 -36.261 54.397 1.00 34.95 74 TRP B N 1
ATOM 2115 C CA . TRP B 1 74 ? -22.805 -37.387 55.307 1.00 35.27 74 TRP B CA 1
ATOM 2116 C C . TRP B 1 74 ? -22.085 -37.175 56.625 1.00 38.98 74 TRP B C 1
ATOM 2117 O O . TRP B 1 74 ? -22.397 -37.854 57.607 1.00 42.65 74 TRP B O 1
ATOM 2128 N N . LYS B 1 75 ? -21.136 -36.249 56.666 1.00 43.25 75 LYS B N 1
ATOM 2129 C CA . LYS B 1 75 ? -20.409 -35.926 57.877 1.00 43.99 75 LYS B CA 1
ATOM 2130 C C . LYS B 1 75 ? -21.226 -35.095 58.857 1.00 47.24 75 LYS B C 1
ATOM 2131 O O . LYS B 1 75 ? -20.712 -34.772 59.932 1.00 52.83 75 LYS B O 1
ATOM 2135 N N . ILE B 1 76 ? -22.464 -34.734 58.529 1.00 41.62 76 ILE B N 1
ATOM 2136 C CA . ILE B 1 76 ? -23.230 -33.822 59.382 1.00 43.17 76 ILE B CA 1
ATOM 2137 C C . ILE B 1 76 ? -24.663 -34.327 59.523 1.00 40.33 76 ILE B C 1
ATOM 2138 O O . ILE B 1 76 ? -25.158 -35.090 58.687 1.00 41.98 76 ILE B O 1
ATOM 2143 N N . PRO B 1 77 ? -25.347 -33.913 60.593 1.00 40.63 77 PRO B N 1
ATOM 2144 C CA . PRO B 1 77 ? -26.725 -34.379 60.802 1.00 40.64 77 PRO B CA 1
ATOM 2145 C C . PRO B 1 77 ? -27.669 -33.868 59.728 1.00 44.98 77 PRO B C 1
ATOM 2146 O O . PRO B 1 77 ? -27.487 -32.782 59.168 1.00 45.88 77 PRO B O 1
ATOM 2150 N N . VAL B 1 78 ? -28.704 -34.672 59.466 1.00 43.53 78 VAL B N 1
ATOM 2151 C CA . VAL B 1 78 ? -29.611 -34.423 58.349 1.00 45.15 78 VAL B CA 1
ATOM 2152 C C . VAL B 1 78 ? -30.234 -33.039 58.449 1.00 46.31 78 VAL B C 1
ATOM 2153 O O . VAL B 1 78 ? -30.355 -32.328 57.444 1.00 49.55 78 VAL B O 1
ATOM 2157 N N . ASN B 1 79 ? -30.631 -32.629 59.658 1.00 47.37 79 ASN B N 1
ATOM 2158 C CA . ASN B 1 79 ? -31.318 -31.353 59.830 1.00 45.68 79 ASN B CA 1
ATOM 2159 C C . ASN B 1 79 ? -30.456 -30.157 59.451 1.00 49.80 79 ASN B C 1
ATOM 2160 O O . ASN B 1 79 ? -30.957 -29.028 59.461 1.00 49.35 79 ASN B O 1
ATOM 2165 N N . ARG B 1 80 ? -29.181 -30.364 59.127 1.00 43.96 80 ARG B N 1
ATOM 2166 C CA . ARG B 1 80 ? -28.283 -29.265 58.810 1.00 38.86 80 ARG B CA 1
ATOM 2167 C C . ARG B 1 80 ? -27.697 -29.371 57.406 1.00 35.83 80 ARG B C 1
ATOM 2168 O O . ARG B 1 80 ? -26.670 -28.752 57.128 1.00 38.97 80 ARG B O 1
ATOM 2170 N N . ARG B 1 81 ? -28.338 -30.114 56.502 1.00 37.58 81 ARG B N 1
ATOM 2171 C CA . ARG B 1 81 ? -27.809 -30.356 55.163 1.00 39.37 81 ARG B CA 1
ATOM 2172 C C . ARG B 1 81 ? -28.472 -29.496 54.082 1.00 31.62 81 ARG B C 1
ATOM 2173 O O . ARG B 1 81 ? -28.340 -29.805 52.893 1.00 30.95 81 ARG B O 1
ATOM 2181 N N . LEU B 1 82 ? -29.159 -28.418 54.469 1.00 35.56 82 LEU B N 1
ATOM 2182 C CA . LEU B 1 82 ? -29.936 -27.624 53.514 1.00 35.64 82 LEU B CA 1
ATOM 2183 C C . LEU B 1 82 ? -29.096 -27.197 52.312 1.00 29.67 82 LEU B C 1
ATOM 2184 O O . LEU B 1 82 ? -29.486 -27.409 51.156 1.00 30.61 82 LEU B O 1
ATOM 2189 N N . TYR B 1 83 ? -27.937 -26.589 52.568 1.00 27.87 83 TYR B N 1
ATOM 2190 C CA . TYR B 1 83 ? -27.082 -26.136 51.472 1.00 29.72 83 TYR B CA 1
ATOM 2191 C C . TYR B 1 83 ? -26.655 -27.288 50.573 1.00 28.08 83 TYR B C 1
ATOM 2192 O O . TYR B 1 83 ? -26.595 -27.132 49.354 1.00 29.64 83 TYR B O 1
ATOM 2201 N N . HIS B 1 84 ? -26.337 -28.450 51.159 1.00 27.93 84 HIS B N 1
ATOM 2202 C CA . HIS B 1 84 ? -25.868 -29.580 50.359 1.00 27.87 84 HIS B CA 1
ATOM 2203 C C . HIS B 1 84 ? -26.972 -30.108 49.456 1.00 25.72 84 HIS B C 1
ATOM 2204 O O . HIS B 1 84 ? -26.711 -30.476 48.310 1.00 31.00 84 HIS B O 1
ATOM 2211 N N . VAL B 1 85 ? -28.213 -30.138 49.954 1.00 26.68 85 VAL B N 1
ATOM 2212 C CA . VAL B 1 85 ? -29.341 -30.596 49.146 1.00 24.98 85 VAL B CA 1
ATOM 2213 C C . VAL B 1 85 ? -29.592 -29.648 47.984 1.00 24.86 85 VAL B C 1
ATOM 2214 O O . VAL B 1 85 ? -29.804 -30.079 46.847 1.00 25.99 85 VAL B O 1
ATOM 2218 N N . ILE B 1 86 ? -29.590 -28.341 48.255 1.00 27.75 86 ILE B N 1
ATOM 2219 C CA . ILE B 1 86 ? -29.816 -27.362 47.195 1.00 25.22 86 ILE B CA 1
ATOM 2220 C C . ILE B 1 86 ? -28.691 -27.413 46.171 1.00 25.44 86 ILE B C 1
ATOM 2221 O O . ILE B 1 86 ? -28.927 -27.372 44.954 1.00 25.65 86 ILE B O 1
ATOM 2226 N N . THR B 1 87 ? -27.447 -27.491 46.647 1.00 25.61 87 THR B N 1
ATOM 2227 C CA . THR B 1 87 ? -26.304 -27.409 45.750 1.00 27.15 87 THR B CA 1
ATOM 2228 C C . THR B 1 87 ? -26.137 -28.691 44.948 1.00 25.66 87 THR B C 1
ATOM 2229 O O . THR B 1 87 ? -25.639 -28.650 43.811 1.00 25.45 87 THR B O 1
ATOM 2233 N N . THR B 1 88 ? -26.582 -29.825 45.506 1.00 28.86 88 THR B N 1
ATOM 2234 C CA . THR B 1 88 ? -26.528 -31.101 44.796 1.00 25.95 88 THR B CA 1
ATOM 2235 C C . THR B 1 88 ? -27.635 -31.214 43.751 1.00 25.28 88 THR B C 1
ATOM 2236 O O . THR B 1 88 ? -27.416 -31.795 42.686 1.00 26.52 88 THR B O 1
ATOM 2240 N N . ILE B 1 89 ? -28.824 -30.658 44.014 1.00 23.28 89 ILE B N 1
ATOM 2241 C CA . ILE B 1 89 ? -29.857 -30.616 42.975 1.00 24.90 89 ILE B CA 1
ATOM 2242 C C . ILE B 1 89 ? -29.373 -29.805 41.775 1.00 26.77 89 ILE B C 1
ATOM 2243 O O . ILE B 1 89 ? -29.591 -30.185 40.613 1.00 28.99 89 ILE B O 1
ATOM 2248 N N . ILE B 1 90 ? -28.677 -28.696 42.042 1.00 26.14 90 ILE B N 1
ATOM 2249 C CA . ILE B 1 90 ? -28.153 -27.836 40.985 1.00 19.31 90 ILE B CA 1
ATOM 2250 C C . ILE B 1 90 ? -27.209 -28.607 40.066 1.00 26.67 90 ILE B C 1
ATOM 2251 O O . ILE B 1 90 ? -27.350 -28.568 38.833 1.00 27.53 90 ILE B O 1
ATOM 2256 N N . THR B 1 91 ? -26.221 -29.315 40.640 1.00 29.38 91 THR B N 1
ATOM 2257 C CA . THR B 1 91 ? -25.296 -30.044 39.770 1.00 27.43 91 THR B CA 1
ATOM 2258 C C . THR B 1 91 ? -25.965 -31.263 39.134 1.00 26.84 91 THR B C 1
ATOM 2259 O O . THR B 1 91 ? -25.653 -31.605 37.987 1.00 29.05 91 THR B O 1
ATOM 2263 N N . LEU B 1 92 ? -26.919 -31.893 39.820 1.00 26.62 92 LEU B N 1
ATOM 2264 C CA . LEU B 1 92 ? -27.650 -33.002 39.197 1.00 26.13 92 LEU B CA 1
ATOM 2265 C C . LEU B 1 92 ? -28.522 -32.520 38.041 1.00 25.72 92 LEU B C 1
ATOM 2266 O O . LEU B 1 92 ? -28.536 -33.133 36.964 1.00 21.33 92 LEU B O 1
ATOM 2271 N N . THR B 1 93 ? -29.284 -31.441 38.256 1.00 24.23 93 THR B N 1
ATOM 2272 C CA . THR B 1 93 ? -30.030 -30.839 37.151 1.00 26.95 93 THR B CA 1
ATOM 2273 C C . THR B 1 93 ? -29.117 -30.569 35.955 1.00 22.40 93 THR B C 1
ATOM 2274 O O . THR B 1 93 ? -29.487 -30.841 34.809 1.00 19.65 93 THR B O 1
ATOM 2278 N N . ALA B 1 94 ? -27.904 -30.059 36.210 1.00 27.98 94 ALA B N 1
ATOM 2279 C CA . ALA B 1 94 ? -26.957 -29.782 35.130 1.00 21.08 94 ALA B CA 1
ATOM 2280 C C . ALA B 1 94 ? -26.454 -31.070 34.488 1.00 22.41 94 ALA B C 1
ATOM 2281 O O . ALA B 1 94 ? -26.247 -31.126 33.269 1.00 27.26 94 ALA B O 1
ATOM 2283 N N . ALA B 1 95 ? -26.241 -32.112 35.291 1.00 27.63 95 ALA B N 1
ATOM 2284 C CA . ALA B 1 95 ? -25.888 -33.414 34.736 1.00 24.90 95 ALA B CA 1
ATOM 2285 C C . ALA B 1 95 ? -26.978 -33.921 33.795 1.00 22.59 95 ALA B C 1
ATOM 2286 O O . ALA B 1 95 ? -26.694 -34.336 32.669 1.00 26.74 95 ALA B O 1
ATOM 2288 N N . LEU B 1 96 ? -28.236 -33.869 34.233 1.00 23.07 96 LEU B N 1
ATOM 2289 C CA . LEU B 1 96 ? -29.357 -34.288 33.386 1.00 25.27 96 LEU B CA 1
ATOM 2290 C C . LEU B 1 96 ? -29.405 -33.501 32.082 1.00 28.25 96 LEU B C 1
ATOM 2291 O O . LEU B 1 96 ? -29.655 -34.066 31.004 1.00 24.51 96 LEU B O 1
ATOM 2296 N N . SER B 1 97 ? -29.177 -32.188 32.164 1.00 21.56 97 SER B N 1
ATOM 2297 C CA . SER B 1 97 ? -29.254 -31.344 30.981 1.00 22.73 97 SER B CA 1
ATOM 2298 C C . SER B 1 97 ? -28.083 -31.603 30.042 1.00 23.17 97 SER B C 1
ATOM 2299 O O . SER B 1 97 ? -28.268 -31.728 28.825 1.00 23.77 97 SER B O 1
ATOM 2302 N N . TYR B 1 98 ? -26.869 -31.711 30.581 1.00 25.19 98 TYR B N 1
ATOM 2303 C CA . TYR B 1 98 ? -25.731 -31.997 29.712 1.00 27.53 98 TYR B CA 1
ATOM 2304 C C . TYR B 1 98 ? -25.807 -33.409 29.116 1.00 27.17 98 TYR B C 1
ATOM 2305 O O . TYR B 1 98 ? -25.415 -33.614 27.958 1.00 25.79 98 TYR B O 1
ATOM 2314 N N . PHE B 1 99 ? -26.318 -34.394 29.875 1.00 24.99 99 PHE B N 1
ATOM 2315 C CA . PHE B 1 99 ? -26.560 -35.720 29.294 1.00 23.08 99 PHE B CA 1
ATOM 2316 C C . PHE B 1 99 ? -27.510 -35.643 28.104 1.00 23.06 99 PHE B C 1
ATOM 2317 O O . PHE B 1 99 ? -27.303 -36.321 27.090 1.00 26.64 99 PHE B O 1
ATOM 2325 N N . ALA B 1 100 ? -28.571 -34.845 28.218 1.00 24.16 100 ALA B N 1
ATOM 2326 C CA . ALA B 1 100 ? -29.532 -34.726 27.125 1.00 24.41 100 ALA B CA 1
ATOM 2327 C C . ALA B 1 100 ? -28.887 -34.122 25.879 1.00 27.61 100 ALA B C 1
ATOM 2328 O O . ALA B 1 100 ? -29.032 -34.649 24.765 1.00 31.36 100 ALA B O 1
ATOM 2330 N N . MET B 1 101 ? -28.166 -33.011 26.045 1.00 33.01 101 MET B N 1
ATOM 2331 C CA . MET B 1 101 ? -27.507 -32.391 24.899 1.00 29.92 101 MET B CA 1
ATOM 2332 C C . MET B 1 101 ? -26.418 -33.294 24.328 1.00 28.79 101 MET B C 1
ATOM 2333 O O . MET B 1 101 ? -26.256 -33.379 23.106 1.00 30.60 101 MET B O 1
ATOM 2338 N N . ALA B 1 102 ? -25.670 -33.987 25.194 1.00 27.74 102 ALA B N 1
ATOM 2339 C CA . ALA B 1 102 ? -24.601 -34.854 24.712 1.00 26.40 102 ALA B CA 1
ATOM 2340 C C . ALA B 1 102 ? -25.129 -35.949 23.797 1.00 32.21 102 ALA B C 1
ATOM 2341 O O . ALA B 1 102 ? -24.402 -36.412 22.913 1.00 35.03 102 ALA B O 1
ATOM 2343 N N . THR B 1 103 ? -26.378 -36.381 23.987 1.00 33.72 103 THR B N 1
ATOM 2344 C CA . THR B 1 103 ? -26.976 -37.387 23.118 1.00 25.63 103 THR B CA 1
ATOM 2345 C C . THR B 1 103 ? -27.960 -36.774 22.131 1.00 32.59 103 THR B C 1
ATOM 2346 O O . THR B 1 103 ? -28.827 -37.481 21.609 1.00 29.57 103 THR B O 1
ATOM 2350 N N . GLY B 1 104 ? -27.839 -35.474 21.867 1.00 32.62 104 GLY B N 1
ATOM 2351 C CA . GLY B 1 104 ? -28.516 -34.857 20.747 1.00 27.71 104 GLY B CA 1
ATOM 2352 C C . GLY B 1 104 ? -29.897 -34.306 21.018 1.00 35.74 104 GLY B C 1
ATOM 2353 O O . GLY B 1 104 ? -30.630 -34.029 20.060 1.00 39.07 104 GLY B O 1
ATOM 2354 N N . HIS B 1 105 ? -30.276 -34.112 22.278 1.00 33.87 105 HIS B N 1
ATOM 2355 C CA . HIS B 1 105 ? -31.605 -33.614 22.611 1.00 35.05 105 HIS B CA 1
ATOM 2356 C C . HIS B 1 105 ? -31.572 -32.169 23.099 1.00 32.63 105 HIS B C 1
ATOM 2357 O O . HIS B 1 105 ? -30.544 -31.648 23.546 1.00 31.27 105 HIS B O 1
ATOM 2364 N N . GLY B 1 106 ? -32.732 -31.527 23.013 1.00 33.56 106 GLY B N 1
ATOM 2365 C CA . GLY B 1 106 ? -32.855 -30.153 23.446 1.00 29.56 106 GLY B CA 1
ATOM 2366 C C . GLY B 1 106 ? -32.210 -29.170 22.505 1.00 30.99 106 GLY B C 1
ATOM 2367 O O . GLY B 1 106 ? -31.771 -28.104 22.943 1.00 27.72 106 GLY B O 1
ATOM 2368 N N . VAL B 1 107 ? -32.133 -29.506 21.219 1.00 30.46 107 VAL B N 1
ATOM 2369 C CA . VAL B 1 107 ? -31.444 -28.699 20.224 1.00 31.63 107 VAL B CA 1
ATOM 2370 C C . VAL B 1 107 ? -32.382 -28.451 19.058 1.00 37.45 107 VAL B C 1
ATOM 2371 O O . VAL B 1 107 ? -33.106 -29.356 18.629 1.00 30.63 107 VAL B O 1
ATOM 2375 N N . ALA B 1 108 ? -32.343 -27.228 18.532 1.00 37.22 108 ALA B N 1
ATOM 2376 C CA . ALA B 1 108 ? -33.179 -26.805 17.426 1.00 32.95 108 ALA B CA 1
ATOM 2377 C C . ALA B 1 108 ? -32.299 -26.159 16.367 1.00 35.64 108 ALA B C 1
ATOM 2378 O O . ALA B 1 108 ? -31.283 -25.536 16.681 1.00 39.10 108 ALA B O 1
ATOM 2380 N N . LEU B 1 109 ? -32.680 -26.341 15.108 1.00 38.39 109 LEU B N 1
ATOM 2381 C CA . LEU B 1 109 ? -32.021 -25.667 14.002 1.00 39.58 109 LEU B CA 1
ATOM 2382 C C . LEU B 1 109 ? -32.731 -24.344 13.766 1.00 45.80 109 LEU B C 1
ATOM 2383 O O . LEU B 1 109 ? -33.932 -24.324 13.493 1.00 45.33 109 LEU B O 1
ATOM 2388 N N . ASN B 1 110 ? -31.995 -23.249 13.890 1.00 40.71 110 ASN B N 1
ATOM 2389 C CA . ASN B 1 110 ? -32.499 -21.923 13.577 1.00 39.04 110 ASN B CA 1
ATOM 2390 C C . ASN B 1 110 ? -32.003 -21.533 12.194 1.00 39.66 110 ASN B C 1
ATOM 2391 O O . ASN B 1 110 ? -30.807 -21.646 11.906 1.00 36.95 110 ASN B O 1
ATOM 2396 N N . LYS B 1 111 ? -32.919 -21.097 11.340 1.00 42.51 111 LYS B N 1
ATOM 2397 C CA . LYS B 1 111 ? -32.577 -20.635 10.004 1.00 43.16 111 LYS B CA 1
ATOM 2398 C C . LYS B 1 111 ? -32.426 -19.125 10.033 1.00 44.83 111 LYS B C 1
ATOM 2399 O O . LYS B 1 111 ? -33.236 -18.421 10.645 1.00 50.86 111 LYS B O 1
ATOM 2405 N N . ILE B 1 112 ? -31.368 -18.635 9.392 1.00 46.00 112 ILE B N 1
ATOM 2406 C CA . ILE B 1 112 ? -31.018 -17.221 9.399 1.00 48.10 112 ILE B CA 1
ATOM 2407 C C . ILE B 1 112 ? -30.646 -16.825 7.979 1.00 53.24 112 ILE B C 1
ATOM 2408 O O . ILE B 1 112 ? -29.798 -17.471 7.357 1.00 52.48 112 ILE B O 1
ATOM 2413 N N . VAL B 1 113 ? -31.274 -15.768 7.465 1.00 59.34 113 VAL B N 1
ATOM 2414 C CA . VAL B 1 113 ? -31.008 -15.265 6.121 1.00 64.59 113 VAL B CA 1
ATOM 2415 C C . VAL B 1 113 ? -30.347 -13.895 6.224 1.00 63.83 113 VAL B C 1
ATOM 2416 O O . VAL B 1 113 ? -30.954 -12.949 6.737 1.00 68.38 113 VAL B O 1
ATOM 2418 N N . ILE B 1 114 ? -29.110 -13.789 5.735 1.00 63.91 114 ILE B N 1
ATOM 2419 C CA . ILE B 1 114 ? -28.291 -12.586 5.878 1.00 76.19 114 ILE B CA 1
ATOM 2420 C C . ILE B 1 114 ? -28.075 -11.947 4.508 1.00 81.37 114 ILE B C 1
ATOM 2421 O O . ILE B 1 114 ? -27.373 -12.506 3.658 1.00 81.13 114 ILE B O 1
ATOM 2423 N N . ARG B 1 115 ? -28.653 -10.763 4.310 1.00 88.35 115 ARG B N 1
ATOM 2424 C CA . ARG B 1 115 ? -28.621 -10.067 3.028 1.00 88.65 115 ARG B CA 1
ATOM 2425 C C . ARG B 1 115 ? -27.470 -9.072 2.990 1.00 86.48 115 ARG B C 1
ATOM 2426 O O . ARG B 1 115 ? -27.334 -8.236 3.890 1.00 85.38 115 ARG B O 1
ATOM 2428 N N . THR B 1 116 ? -26.658 -9.156 1.939 1.00 89.01 116 THR B N 1
ATOM 2429 C CA . THR B 1 116 ? -25.524 -8.266 1.727 1.00 92.66 116 THR B CA 1
ATOM 2430 C C . THR B 1 116 ? -25.855 -7.281 0.611 1.00 98.63 116 THR B C 1
ATOM 2431 O O . THR B 1 116 ? -26.257 -7.691 -0.484 1.00 100.93 116 THR B O 1
ATOM 2435 N N . GLN B 1 117 ? -25.681 -5.991 0.886 1.00 96.24 117 GLN B N 1
ATOM 2436 C CA . GLN B 1 117 ? -25.982 -4.940 -0.077 1.00 89.15 117 GLN B CA 1
ATOM 2437 C C . GLN B 1 117 ? -24.700 -4.449 -0.737 1.00 92.42 117 GLN B C 1
ATOM 2438 O O . GLN B 1 117 ? -23.650 -4.366 -0.093 1.00 95.17 117 GLN B O 1
ATOM 2440 N N . HIS B 1 118 ? -24.794 -4.121 -2.024 1.00 91.85 118 HIS B N 1
ATOM 2441 C CA . HIS B 1 118 ? -23.639 -3.648 -2.781 1.00 91.34 118 HIS B CA 1
ATOM 2442 C C . HIS B 1 118 ? -23.743 -2.152 -3.073 1.00 94.32 118 HIS B C 1
ATOM 2443 O O . HIS B 1 118 ? -23.658 -1.721 -4.225 1.00 95.08 118 HIS B O 1
ATOM 2445 N N . ASP B 1 123 ? -28.451 -7.339 -3.732 1.00 101.78 123 ASP B N 1
ATOM 2446 C CA . ASP B 1 123 ? -28.946 -7.916 -2.487 1.00 100.65 123 ASP B CA 1
ATOM 2447 C C . ASP B 1 123 ? -28.576 -9.397 -2.348 1.00 105.52 123 ASP B C 1
ATOM 2448 O O . ASP B 1 123 ? -29.451 -10.250 -2.185 1.00 108.47 123 ASP B O 1
ATOM 2453 N N . THR B 1 124 ? -27.276 -9.689 -2.404 1.00 100.61 124 THR B N 1
ATOM 2454 C CA . THR B 1 124 ? -26.789 -11.054 -2.228 1.00 91.23 124 THR B CA 1
ATOM 2455 C C . THR B 1 124 ? -27.232 -11.613 -0.881 1.00 88.83 124 THR B C 1
ATOM 2456 O O . THR B 1 124 ? -26.941 -11.029 0.168 1.00 89.55 124 THR B O 1
ATOM 2458 N N . TYR B 1 125 ? -27.931 -12.749 -0.910 1.00 89.21 125 TYR B N 1
ATOM 2459 C CA . TYR B 1 125 ? -28.534 -13.342 0.277 1.00 89.50 125 TYR B CA 1
ATOM 2460 C C . TYR B 1 125 ? -27.925 -14.713 0.553 1.00 87.83 125 TYR B C 1
ATOM 2461 O O . TYR B 1 125 ? -27.813 -15.542 -0.356 1.00 86.65 125 TYR B O 1
ATOM 2463 N N . GLU B 1 126 ? -27.536 -14.946 1.807 1.00 84.77 126 GLU B N 1
ATOM 2464 C CA . GLU B 1 126 ? -27.026 -16.230 2.266 1.00 79.00 126 GLU B CA 1
ATOM 2465 C C . GLU B 1 126 ? -27.925 -16.778 3.368 1.00 66.39 126 GLU B C 1
ATOM 2466 O O . GLU B 1 126 ? -28.608 -16.030 4.071 1.00 69.10 126 GLU B O 1
ATOM 2468 N N . THR B 1 127 ? -27.918 -18.101 3.519 1.00 68.02 127 THR B N 1
ATOM 2469 C CA . THR B 1 127 ? -28.742 -18.778 4.515 1.00 65.51 127 THR B CA 1
ATOM 2470 C C . THR B 1 127 ? -27.870 -19.643 5.411 1.00 55.43 127 THR B C 1
ATOM 2471 O O . THR B 1 127 ? -27.120 -20.493 4.919 1.00 57.41 127 THR B O 1
ATOM 2475 N N . VAL B 1 128 ? -27.986 -19.435 6.722 1.00 51.48 128 VAL B N 1
ATOM 2476 C CA . VAL B 1 128 ? -27.224 -20.176 7.724 1.00 55.27 128 VAL B CA 1
ATOM 2477 C C . VAL B 1 128 ? -28.197 -20.908 8.639 1.00 49.97 128 VAL B C 1
ATOM 2478 O O . VAL B 1 128 ? -29.190 -20.325 9.092 1.00 50.74 128 VAL B O 1
ATOM 2482 N N . TYR B 1 129 ? -27.914 -22.182 8.902 1.00 41.53 129 TYR B N 1
ATOM 2483 C CA . TYR B 1 129 ? -28.644 -22.978 9.883 1.00 43.18 129 TYR B CA 1
ATOM 2484 C C . TYR B 1 129 ? -27.739 -23.191 11.088 1.00 43.78 129 TYR B C 1
ATOM 2485 O O . TYR B 1 129 ? -26.666 -23.797 10.963 1.00 44.58 129 TYR B O 1
ATOM 2494 N N . ARG B 1 130 ? -28.165 -22.702 12.249 1.00 35.56 130 ARG B N 1
ATOM 2495 C CA . ARG B 1 130 ? -27.365 -22.776 13.463 1.00 35.09 130 ARG B CA 1
ATOM 2496 C C . ARG B 1 130 ? -28.147 -23.515 14.536 1.00 35.63 130 ARG B C 1
ATOM 2497 O O . ARG B 1 130 ? -29.321 -23.213 14.771 1.00 33.18 130 ARG B O 1
ATOM 2505 N N . GLN B 1 131 ? -27.503 -24.489 15.172 1.00 31.16 131 GLN B N 1
ATOM 2506 C CA . GLN B 1 131 ? -28.111 -25.148 16.320 1.00 31.15 131 GLN B CA 1
ATOM 2507 C C . GLN B 1 131 ? -28.311 -24.146 17.446 1.00 31.57 131 GLN B C 1
ATOM 2508 O O . GLN B 1 131 ? -27.419 -23.347 17.735 1.00 33.89 131 GLN B O 1
ATOM 2514 N N . VAL B 1 132 ? -29.475 -24.183 18.093 1.00 32.54 132 VAL B N 1
ATOM 2515 C CA . VAL B 1 132 ? -29.681 -23.467 19.349 1.00 33.22 132 VAL B CA 1
ATOM 2516 C C . VAL B 1 132 ? -30.051 -24.496 20.406 1.00 30.43 132 VAL B C 1
ATOM 2517 O O . VAL B 1 132 ? -30.996 -25.276 20.230 1.00 29.75 132 VAL B O 1
ATOM 2521 N N . TYR B 1 133 ? -29.270 -24.518 21.488 1.00 33.93 133 TYR B N 1
ATOM 2522 C CA . TYR B 1 133 ? -29.389 -25.515 22.551 1.00 28.73 133 TYR B CA 1
ATOM 2523 C C . TYR B 1 133 ? -30.348 -24.982 23.602 1.00 23.75 133 TYR B C 1
ATOM 2524 O O . TYR B 1 133 ? -29.954 -24.517 24.666 1.00 27.55 133 TYR B O 1
ATOM 2533 N N . TYR B 1 134 ? -31.642 -25.052 23.292 1.00 29.39 134 TYR B N 1
ATOM 2534 C CA . TYR B 1 134 ? -32.622 -24.495 24.213 1.00 24.76 134 TYR B CA 1
ATOM 2535 C C . TYR B 1 134 ? -32.721 -25.275 25.515 1.00 29.03 134 TYR B C 1
ATOM 2536 O O . TYR B 1 134 ? -33.404 -24.808 26.432 1.00 33.19 134 TYR B O 1
ATOM 2545 N N . ALA B 1 135 ? -32.068 -26.442 25.622 1.00 30.48 135 ALA B N 1
ATOM 2546 C CA . ALA B 1 135 ? -32.053 -27.148 26.898 1.00 26.88 135 ALA B CA 1
ATOM 2547 C C . ALA B 1 135 ? -31.426 -26.294 27.988 1.00 24.04 135 ALA B C 1
ATOM 2548 O O . ALA B 1 135 ? -31.779 -26.433 29.165 1.00 25.55 135 ALA B O 1
ATOM 2550 N N . ARG B 1 136 ? -30.521 -25.384 27.611 1.00 20.84 136 ARG B N 1
ATOM 2551 C CA . ARG B 1 136 ? -29.887 -24.523 28.604 1.00 23.89 136 ARG B CA 1
ATOM 2552 C C . ARG B 1 136 ? -30.906 -23.640 29.320 1.00 24.02 136 ARG B C 1
ATOM 2553 O O . ARG B 1 136 ? -30.777 -23.390 30.525 1.00 25.35 136 ARG B O 1
ATOM 2561 N N . TYR B 1 137 ? -31.939 -23.169 28.611 1.00 23.57 137 TYR B N 1
ATOM 2562 C CA . TYR B 1 137 ? -32.910 -22.297 29.275 1.00 24.26 137 TYR B CA 1
ATOM 2563 C C . TYR B 1 137 ? -33.732 -23.074 30.298 1.00 24.85 137 TYR B C 1
ATOM 2564 O O . TYR B 1 137 ? -34.062 -22.552 31.371 1.00 24.85 137 TYR B O 1
ATOM 2573 N N . ILE B 1 138 ? -34.059 -24.328 29.987 1.00 29.34 138 ILE B N 1
ATOM 2574 C CA . ILE B 1 138 ? -34.784 -25.169 30.933 1.00 26.72 138 ILE B CA 1
ATOM 2575 C C . ILE B 1 138 ? -33.920 -25.450 32.149 1.00 23.62 138 ILE B C 1
ATOM 2576 O O . ILE B 1 138 ? -34.404 -25.474 33.285 1.00 30.23 138 ILE B O 1
ATOM 2581 N N . ASP B 1 139 ? -32.632 -25.704 31.921 1.00 21.26 139 ASP B N 1
ATOM 2582 C CA . ASP B 1 139 ? -31.699 -25.928 33.016 1.00 23.21 139 ASP B CA 1
ATOM 2583 C C . ASP B 1 139 ? -31.560 -24.662 33.855 1.00 24.85 139 ASP B C 1
ATOM 2584 O O . ASP B 1 139 ? -31.639 -24.707 35.089 1.00 26.32 139 ASP B O 1
ATOM 2589 N N . TRP B 1 140 ? -31.362 -23.518 33.197 1.00 19.89 140 TRP B N 1
ATOM 2590 C CA . TRP B 1 140 ? -31.172 -22.271 33.929 1.00 22.44 140 TRP B CA 1
ATOM 2591 C C . TRP B 1 140 ? -32.403 -21.922 34.756 1.00 28.90 140 TRP B C 1
ATOM 2592 O O . TRP B 1 140 ? -32.277 -21.408 35.873 1.00 31.44 140 TRP B O 1
ATOM 2603 N N . ALA B 1 141 ? -33.600 -22.223 34.236 1.00 26.33 141 ALA B N 1
ATOM 2604 C CA . ALA B 1 141 ? -34.836 -21.914 34.954 1.00 24.97 141 ALA B CA 1
ATOM 2605 C C . ALA B 1 141 ? -34.900 -22.622 36.294 1.00 27.89 141 ALA B C 1
ATOM 2606 O O . ALA B 1 141 ? -35.606 -22.168 37.203 1.00 31.62 141 ALA B O 1
ATOM 2608 N N . ILE B 1 142 ? -34.186 -23.734 36.429 1.00 26.13 142 ILE B N 1
ATOM 2609 C CA . ILE B 1 142 ? -34.120 -24.465 37.691 1.00 28.04 142 ILE B CA 1
ATOM 2610 C C . ILE B 1 142 ? -32.897 -24.061 38.512 1.00 23.31 142 ILE B C 1
ATOM 2611 O O . ILE B 1 142 ? -33.000 -23.802 39.713 1.00 25.02 142 ILE B O 1
ATOM 2616 N N . THR B 1 143 ? -31.725 -23.970 37.879 1.00 24.60 143 THR B N 1
ATOM 2617 C CA . THR B 1 143 ? -30.480 -23.886 38.645 1.00 25.07 143 THR B CA 1
ATOM 2618 C C . THR B 1 143 ? -30.185 -22.466 39.133 1.00 29.10 143 THR B C 1
ATOM 2619 O O . THR B 1 143 ? -29.696 -22.282 40.258 1.00 23.28 143 THR B O 1
ATOM 2623 N N . THR B 1 144 ? -30.473 -21.450 38.318 1.00 24.44 144 THR B N 1
ATOM 2624 C CA . THR B 1 144 ? -30.174 -20.104 38.794 1.00 26.68 144 THR B CA 1
ATOM 2625 C C . THR B 1 144 ? -31.109 -19.688 39.940 1.00 27.83 144 THR B C 1
ATOM 2626 O O . THR B 1 144 ? -30.626 -19.067 40.899 1.00 28.81 144 THR B O 1
ATOM 2630 N N . PRO B 1 145 ? -32.410 -20.030 39.951 1.00 26.88 145 PRO B N 1
ATOM 2631 C CA . PRO B 1 145 ? -33.170 -19.759 41.184 1.00 22.35 145 PRO B CA 1
ATOM 2632 C C . PRO B 1 145 ? -32.593 -20.489 42.389 1.00 28.35 145 PRO B C 1
ATOM 2633 O O . PRO B 1 145 ? -32.563 -19.924 43.489 1.00 26.96 145 PRO B O 1
ATOM 2637 N N . LEU B 1 146 ? -32.078 -21.710 42.212 1.00 27.70 146 LEU B N 1
ATOM 2638 C CA . LEU B 1 146 ? -31.530 -22.421 43.360 1.00 28.31 146 LEU B CA 1
ATOM 2639 C C . LEU B 1 146 ? -30.197 -21.827 43.800 1.00 23.86 146 LEU B C 1
ATOM 2640 O O . LEU B 1 146 ? -29.904 -21.808 45.001 1.00 23.03 146 LEU B O 1
ATOM 2645 N N . LEU B 1 147 ? -29.389 -21.332 42.856 1.00 25.44 147 LEU B N 1
ATOM 2646 C CA . LEU B 1 147 ? -28.170 -20.615 43.236 1.00 26.83 147 LEU B CA 1
ATOM 2647 C C . LEU B 1 147 ? -28.496 -19.333 44.005 1.00 28.53 147 LEU B C 1
ATOM 2648 O O . LEU B 1 147 ? -27.746 -18.940 44.904 1.00 27.39 147 LEU B O 1
ATOM 2653 N N . LEU B 1 148 ? -29.612 -18.675 43.671 1.00 26.04 148 LEU B N 1
ATOM 2654 C CA . LEU B 1 148 ? -30.020 -17.470 44.389 1.00 32.42 148 LEU B CA 1
ATOM 2655 C C . LEU B 1 148 ? -30.506 -17.802 45.796 1.00 29.57 148 LEU B C 1
ATOM 2656 O O . LEU B 1 148 ? -30.215 -17.069 46.750 1.00 32.60 148 LEU B O 1
ATOM 2661 N N . LEU B 1 149 ? -31.288 -18.873 45.930 1.00 30.54 149 LEU B N 1
ATOM 2662 C CA . LEU B 1 149 ? -31.668 -19.374 47.245 1.00 30.92 149 LEU B CA 1
ATOM 2663 C C . LEU B 1 149 ? -30.432 -19.625 48.111 1.00 30.25 149 LEU B C 1
ATOM 2664 O O . LEU B 1 149 ? -30.359 -19.159 49.255 1.00 25.59 149 LEU B O 1
ATOM 2669 N N . ASP B 1 150 ? -29.445 -20.354 47.570 1.00 27.18 150 ASP B N 1
ATOM 2670 C CA . ASP B 1 150 ? -28.178 -20.561 48.279 1.00 29.21 150 ASP B CA 1
ATOM 2671 C C . ASP B 1 150 ? -27.618 -19.238 48.813 1.00 27.61 150 ASP B C 1
ATOM 2672 O O . ASP B 1 150 ? -27.300 -19.117 49.997 1.00 28.14 150 ASP B O 1
ATOM 2677 N N . LEU B 1 151 ? -27.491 -18.235 47.947 1.00 23.48 151 LEU B N 1
ATOM 2678 C CA . LEU B 1 151 ? -26.878 -16.976 48.375 1.00 28.97 151 LEU B CA 1
ATOM 2679 C C . LEU B 1 151 ? -27.780 -16.209 49.335 1.00 24.33 151 LEU B C 1
ATOM 2680 O O . LEU B 1 151 ? -27.296 -15.608 50.301 1.00 27.47 151 LEU B O 1
ATOM 2685 N N . GLY B 1 152 ? -29.090 -16.219 49.091 1.00 27.23 152 GLY B N 1
ATOM 2686 C CA . GLY B 1 152 ? -30.004 -15.556 50.005 1.00 28.40 152 GLY B CA 1
ATOM 2687 C C . GLY B 1 152 ? -30.030 -16.212 51.372 1.00 29.51 152 GLY B C 1
ATOM 2688 O O . GLY B 1 152 ? -30.073 -15.529 52.395 1.00 33.30 152 GLY B O 1
ATOM 2689 N N . LEU B 1 153 ? -30.013 -17.543 51.407 1.00 29.28 153 LEU B N 1
ATOM 2690 C CA . LEU B 1 153 ? -29.890 -18.242 52.681 1.00 31.15 153 LEU B CA 1
ATOM 2691 C C . LEU B 1 153 ? -28.595 -17.858 53.372 1.00 30.42 153 LEU B C 1
ATOM 2692 O O . LEU B 1 153 ? -28.578 -17.574 54.573 1.00 33.91 153 LEU B O 1
ATOM 2697 N N . LEU B 1 154 ? -27.492 -17.860 52.624 1.00 25.59 154 LEU B N 1
ATOM 2698 C CA . LEU B 1 154 ? -26.212 -17.441 53.184 1.00 32.07 154 LEU B CA 1
ATOM 2699 C C . LEU B 1 154 ? -26.310 -16.043 53.786 1.00 32.01 154 LEU B C 1
ATOM 2700 O O . LEU B 1 154 ? -25.940 -15.823 54.945 1.00 32.66 154 LEU B O 1
ATOM 2705 N N . ALA B 1 155 ? -26.827 -15.086 53.014 1.00 30.49 155 ALA B N 1
ATOM 2706 C CA . ALA B 1 155 ? -26.892 -13.710 53.486 1.00 33.16 155 ALA B CA 1
ATOM 2707 C C . ALA B 1 155 ? -27.974 -13.500 54.546 1.00 33.09 155 ALA B C 1
ATOM 2708 O O . ALA B 1 155 ? -27.907 -12.523 55.295 1.00 34.66 155 ALA B O 1
ATOM 2710 N N . GLY B 1 156 ? -28.951 -14.395 54.641 1.00 30.15 156 GLY B N 1
ATOM 2711 C CA . GLY B 1 156 ? -30.057 -14.185 55.544 1.00 32.05 156 GLY B CA 1
ATOM 2712 C C . GLY B 1 156 ? -31.149 -13.292 55.002 1.00 36.58 156 GLY B C 1
ATOM 2713 O O . GLY B 1 156 ? -31.891 -12.689 55.788 1.00 33.14 156 GLY B O 1
ATOM 2714 N N . MET B 1 157 ? -31.268 -13.170 53.682 1.00 35.51 157 MET B N 1
ATOM 2715 C CA . MET B 1 157 ? -32.389 -12.432 53.118 1.00 30.92 157 MET B CA 1
ATOM 2716 C C . MET B 1 157 ? -33.702 -13.049 53.582 1.00 37.64 157 MET B C 1
ATOM 2717 O O . MET B 1 157 ? -33.758 -14.200 54.012 1.00 37.13 157 MET B O 1
ATOM 2722 N N . SER B 1 158 ? -34.767 -12.268 53.507 1.00 33.83 158 SER B N 1
ATOM 2723 C CA . SER B 1 158 ? -36.061 -12.813 53.882 1.00 29.53 158 SER B CA 1
ATOM 2724 C C . SER B 1 158 ? -36.588 -13.730 52.788 1.00 29.72 158 SER B C 1
ATOM 2725 O O . SER B 1 158 ? -36.167 -13.668 51.625 1.00 26.69 158 SER B O 1
ATOM 2728 N N . GLY B 1 159 ? -37.539 -14.578 53.169 1.00 30.80 159 GLY B N 1
ATOM 2729 C CA . GLY B 1 159 ? -38.246 -15.361 52.167 1.00 28.86 159 GLY B CA 1
ATOM 2730 C C . GLY B 1 159 ? -38.845 -14.492 51.079 1.00 33.42 159 GLY B C 1
ATOM 2731 O O . GLY B 1 159 ? -38.732 -14.799 49.888 1.00 33.32 159 GLY B O 1
ATOM 2732 N N . ALA B 1 160 ? -39.472 -13.380 51.469 1.00 30.21 160 ALA B N 1
ATOM 2733 C CA . ALA B 1 160 ? -40.054 -12.474 50.482 1.00 31.00 160 ALA B CA 1
ATOM 2734 C C . ALA B 1 160 ? -38.989 -11.932 49.531 1.00 25.76 160 ALA B C 1
ATOM 2735 O O . ALA B 1 160 ? -39.200 -11.877 48.314 1.00 25.14 160 ALA B O 1
ATOM 2737 N N . HIS B 1 161 ? -37.829 -11.544 50.065 1.00 26.10 161 HIS B N 1
ATOM 2738 C CA . HIS B 1 161 ? -36.792 -10.969 49.215 1.00 28.72 161 HIS B CA 1
ATOM 2739 C C . HIS B 1 161 ? -36.138 -12.031 48.339 1.00 28.81 161 HIS B C 1
ATOM 2740 O O . HIS B 1 161 ? -35.790 -11.762 47.185 1.00 31.67 161 HIS B O 1
ATOM 2747 N N . ILE B 1 162 ? -35.959 -13.240 48.869 1.00 26.71 162 ILE B N 1
ATOM 2748 C CA . ILE B 1 162 ? -35.535 -14.359 48.036 1.00 26.51 162 ILE B CA 1
ATOM 2749 C C . ILE B 1 162 ? -36.542 -14.593 46.913 1.00 26.94 162 ILE B C 1
ATOM 2750 O O . ILE B 1 162 ? -36.171 -14.852 45.761 1.00 25.33 162 ILE B O 1
ATOM 2755 N N . PHE B 1 163 ? -37.833 -14.490 47.226 1.00 31.02 163 PHE B N 1
ATOM 2756 C CA . PHE B 1 163 ? -38.851 -14.639 46.193 1.00 31.84 163 PHE B CA 1
ATOM 2757 C C . PHE B 1 163 ? -38.685 -13.592 45.093 1.00 32.01 163 PHE B C 1
ATOM 2758 O O . PHE B 1 163 ? -38.734 -13.923 43.900 1.00 31.29 163 PHE B O 1
ATOM 2766 N N . MET B 1 164 ? -38.463 -12.330 45.473 1.00 26.97 164 MET B N 1
ATOM 2767 C CA . MET B 1 164 ? -38.340 -11.267 44.481 1.00 28.29 164 MET B CA 1
ATOM 2768 C C . MET B 1 164 ? -37.151 -11.489 43.545 1.00 25.19 164 MET B C 1
ATOM 2769 O O . MET B 1 164 ? -37.276 -11.318 42.327 1.00 25.17 164 MET B O 1
ATOM 2774 N N . ALA B 1 165 ? -35.990 -11.859 44.089 1.00 27.55 165 ALA B N 1
ATOM 2775 C CA . ALA B 1 165 ? -34.858 -12.216 43.235 1.00 28.17 165 ALA B CA 1
ATOM 2776 C C . ALA B 1 165 ? -35.230 -13.329 42.261 1.00 27.25 165 ALA B C 1
ATOM 2777 O O . ALA B 1 165 ? -34.897 -13.268 41.071 1.00 27.51 165 ALA B O 1
ATOM 2779 N N . ILE B 1 166 ? -35.940 -14.351 42.743 1.00 24.43 166 ILE B N 1
ATOM 2780 C CA . ILE B 1 166 ? -36.260 -15.474 41.872 1.00 29.71 166 ILE B CA 1
ATOM 2781 C C . ILE B 1 166 ? -37.229 -15.047 40.768 1.00 27.65 166 ILE B C 1
ATOM 2782 O O . ILE B 1 166 ? -37.122 -15.517 39.633 1.00 28.94 166 ILE B O 1
ATOM 2787 N N . VAL B 1 167 ? -38.121 -14.086 41.044 1.00 31.18 167 VAL B N 1
ATOM 2788 C CA . VAL B 1 167 ? -39.016 -13.580 40.001 1.00 28.94 167 VAL B CA 1
ATOM 2789 C C . VAL B 1 167 ? -38.218 -12.896 38.894 1.00 24.85 167 VAL B C 1
ATOM 2790 O O . VAL B 1 167 ? -38.403 -13.177 37.704 1.00 33.17 167 VAL B O 1
ATOM 2794 N N . ALA B 1 168 ? -37.321 -11.985 39.272 1.00 22.59 168 ALA B N 1
ATOM 2795 C CA . ALA B 1 168 ? -36.497 -11.286 38.287 1.00 33.90 168 ALA B CA 1
ATOM 2796 C C . ALA B 1 168 ? -35.594 -12.254 37.530 1.00 24.80 168 ALA B C 1
ATOM 2797 O O . ALA B 1 168 ? -35.385 -12.111 36.319 1.00 28.48 168 ALA B O 1
ATOM 2799 N N . ASP B 1 169 ? -35.047 -13.244 38.230 1.00 27.81 169 ASP B N 1
ATOM 2800 C CA . ASP B 1 169 ? -34.248 -14.265 37.567 1.00 25.62 169 ASP B CA 1
ATOM 2801 C C . ASP B 1 169 ? -35.056 -15.025 36.517 1.00 26.78 169 ASP B C 1
ATOM 2802 O O . ASP B 1 169 ? -34.555 -15.294 35.419 1.00 25.22 169 ASP B O 1
ATOM 2807 N N . LEU B 1 170 ? -36.299 -15.396 36.833 1.00 22.21 170 LEU B N 1
ATOM 2808 C CA . LEU B 1 170 ? -37.072 -16.185 35.876 1.00 20.62 170 LEU B CA 1
ATOM 2809 C C . LEU B 1 170 ? -37.490 -15.355 34.669 1.00 24.85 170 LEU B C 1
ATOM 2810 O O . LEU B 1 170 ? -37.650 -15.898 33.569 1.00 21.57 170 LEU B O 1
ATOM 2815 N N . ILE B 1 171 ? -37.682 -14.045 34.851 1.00 26.97 171 ILE B N 1
ATOM 2816 C CA . ILE B 1 171 ? -37.925 -13.182 33.702 1.00 22.75 171 ILE B CA 1
ATOM 2817 C C . ILE B 1 171 ? -36.687 -13.135 32.815 1.00 22.02 171 ILE B C 1
ATOM 2818 O O . ILE B 1 171 ? -36.780 -13.194 31.580 1.00 25.26 171 ILE B O 1
ATOM 2823 N N . MET B 1 172 ? -35.510 -13.052 33.433 1.00 22.17 172 MET B N 1
ATOM 2824 C CA . MET B 1 172 ? -34.259 -13.063 32.680 1.00 21.65 172 MET B CA 1
ATOM 2825 C C . MET B 1 172 ? -34.146 -14.311 31.810 1.00 19.69 172 MET B C 1
ATOM 2826 O O . MET B 1 172 ? -33.871 -14.216 30.610 1.00 24.33 172 MET B O 1
ATOM 2831 N N . VAL B 1 173 ? -34.366 -15.497 32.378 1.00 22.99 173 VAL B N 1
ATOM 2832 C CA . VAL B 1 173 ? -34.090 -16.656 31.528 1.00 22.17 173 VAL B CA 1
ATOM 2833 C C . VAL B 1 173 ? -35.234 -16.867 30.554 1.00 21.00 173 VAL B C 1
ATOM 2834 O O . VAL B 1 173 ? -35.006 -17.298 29.415 1.00 26.91 173 VAL B O 1
ATOM 2838 N N . LEU B 1 174 ? -36.461 -16.510 30.942 1.00 21.00 174 LEU B N 1
ATOM 2839 C CA . LEU B 1 174 ? -37.595 -16.648 30.035 1.00 21.44 174 LEU B CA 1
ATOM 2840 C C . LEU B 1 174 ? -37.463 -15.713 28.832 1.00 26.91 174 LEU B C 1
ATOM 2841 O O . LEU B 1 174 ? -37.519 -16.158 27.681 1.00 24.45 174 LEU B O 1
ATOM 2846 N N . THR B 1 175 ? -37.300 -14.403 29.074 1.00 27.49 175 THR B N 1
ATOM 2847 C CA . THR B 1 175 ? -37.121 -13.497 27.943 1.00 24.33 175 THR B CA 1
ATOM 2848 C C . THR B 1 175 ? -35.856 -13.836 27.162 1.00 24.02 175 THR B C 1
ATOM 2849 O O . THR B 1 175 ? -35.822 -13.677 25.938 1.00 22.49 175 THR B O 1
ATOM 2853 N N . GLY B 1 176 ? -34.815 -14.319 27.843 1.00 28.30 176 GLY B N 1
ATOM 2854 C CA . GLY B 1 176 ? -33.674 -14.866 27.122 1.00 26.52 176 GLY B CA 1
ATOM 2855 C C . GLY B 1 176 ? -34.087 -15.949 26.142 1.00 26.87 176 GLY B C 1
ATOM 2856 O O . GLY B 1 176 ? -33.625 -15.975 24.995 1.00 27.35 176 GLY B O 1
ATOM 2857 N N . LEU B 1 177 ? -34.980 -16.848 26.578 1.00 28.64 177 LEU B N 1
ATOM 2858 C CA . LEU B 1 177 ? -35.513 -17.888 25.697 1.00 25.87 177 LEU B CA 1
ATOM 2859 C C . LEU B 1 177 ? -36.197 -17.277 24.486 1.00 27.46 177 LEU B C 1
ATOM 2860 O O . LEU B 1 177 ? -35.979 -17.711 23.350 1.00 28.19 177 LEU B O 1
ATOM 2865 N N . PHE B 1 178 ? -37.041 -16.268 24.719 1.00 25.96 178 PHE B N 1
ATOM 2866 C CA . PHE B 1 178 ? -37.713 -15.594 23.617 1.00 31.19 178 PHE B CA 1
ATOM 2867 C C . PHE B 1 178 ? -36.704 -14.967 22.664 1.00 27.55 178 PHE B C 1
ATOM 2868 O O . PHE B 1 178 ? -36.881 -15.027 21.443 1.00 27.96 178 PHE B O 1
ATOM 2876 N N . ALA B 1 179 ? -35.637 -14.359 23.208 1.00 23.63 179 ALA B N 1
ATOM 2877 C CA . ALA B 1 179 ? -34.622 -13.751 22.358 1.00 28.48 179 ALA B CA 1
ATOM 2878 C C . ALA B 1 179 ? -33.980 -14.793 21.459 1.00 28.39 179 ALA B C 1
ATOM 2879 O O . ALA B 1 179 ? -33.794 -14.557 20.257 1.00 28.59 179 ALA B O 1
ATOM 2881 N N . ALA B 1 180 ? -33.682 -15.971 22.018 1.00 31.87 180 ALA B N 1
ATOM 2882 C CA . ALA B 1 180 ? -32.976 -17.015 21.276 1.00 30.30 180 ALA B CA 1
ATOM 2883 C C . ALA B 1 180 ? -33.777 -17.510 20.082 1.00 32.24 180 ALA B C 1
ATOM 2884 O O . ALA B 1 180 ? -33.193 -18.024 19.120 1.00 32.30 180 ALA B O 1
ATOM 2886 N N . PHE B 1 181 ? -35.104 -17.389 20.132 1.00 24.16 181 PHE B N 1
ATOM 2887 C CA . PHE B 1 181 ? -35.967 -17.777 19.026 1.00 30.62 181 PHE B CA 1
ATOM 2888 C C . PHE B 1 181 ? -36.558 -16.576 18.303 1.00 34.40 181 PHE B C 1
ATOM 2889 O O . PHE B 1 181 ? -37.460 -16.746 17.480 1.00 38.28 181 PHE B O 1
ATOM 2897 N N . GLY B 1 182 ? -36.090 -15.369 18.597 1.00 34.30 182 GLY B N 1
ATOM 2898 C CA . GLY B 1 182 ? -36.553 -14.204 17.863 1.00 38.54 182 GLY B CA 1
ATOM 2899 C C . GLY B 1 182 ? -35.858 -14.107 16.515 1.00 42.88 182 GLY B C 1
ATOM 2900 O O . GLY B 1 182 ? -34.651 -14.321 16.396 1.00 49.20 182 GLY B O 1
ATOM 2901 N N . SER B 1 183 ? -36.638 -13.789 15.488 1.00 46.84 183 SER B N 1
ATOM 2902 C CA . SER B 1 183 ? -36.084 -13.700 14.143 1.00 48.63 183 SER B CA 1
ATOM 2903 C C . SER B 1 183 ? -35.132 -12.515 14.036 1.00 53.78 183 SER B C 1
ATOM 2904 O O . SER B 1 183 ? -35.459 -11.394 14.447 1.00 52.05 183 SER B O 1
ATOM 2907 N N . GLU B 1 184 ? -33.945 -12.771 13.495 1.00 50.81 184 GLU B N 1
ATOM 2908 C CA . GLU B 1 184 ? -33.011 -11.693 13.212 1.00 52.27 184 GLU B CA 1
ATOM 2909 C C . GLU B 1 184 ? -33.638 -10.700 12.240 1.00 57.12 184 GLU B C 1
ATOM 2910 O O . GLU B 1 184 ? -34.342 -11.080 11.297 1.00 56.26 184 GLU B O 1
ATOM 2916 N N . GLY B 1 185 ? -33.392 -9.416 12.482 1.00 59.85 185 GLY B N 1
ATOM 2917 C CA . GLY B 1 185 ? -34.019 -8.374 11.707 1.00 55.12 185 GLY B CA 1
ATOM 2918 C C . GLY B 1 185 ? -35.380 -7.958 12.201 1.00 54.18 185 GLY B C 1
ATOM 2919 O O . GLY B 1 185 ? -35.939 -6.988 11.674 1.00 67.77 185 GLY B O 1
ATOM 2920 N N . THR B 1 186 ? -35.945 -8.671 13.183 1.00 50.46 186 THR B N 1
ATOM 2921 C CA . THR B 1 186 ? -37.161 -8.280 13.872 1.00 47.06 186 THR B CA 1
ATOM 2922 C C . THR B 1 186 ? -36.806 -7.743 15.252 1.00 45.59 186 THR B C 1
ATOM 2923 O O . THR B 1 186 ? -35.773 -8.115 15.817 1.00 48.43 186 THR B O 1
ATOM 2927 N N . PRO B 1 187 ? -37.630 -6.867 15.830 1.00 42.22 187 PRO B N 1
ATOM 2928 C CA . PRO B 1 187 ? -37.282 -6.300 17.143 1.00 43.21 187 PRO B CA 1
ATOM 2929 C C . PRO B 1 187 ? -37.232 -7.333 18.260 1.00 43.97 187 PRO B C 1
ATOM 2930 O O . PRO B 1 187 ? -36.711 -7.028 19.339 1.00 43.55 187 PRO B O 1
ATOM 2934 N N . GLN B 1 188 ? -37.730 -8.546 18.026 1.00 42.40 188 GLN B N 1
ATOM 2935 C CA . GLN B 1 188 ? -37.826 -9.531 19.097 1.00 41.46 188 GLN B CA 1
ATOM 2936 C C . GLN B 1 188 ? -36.453 -9.896 19.637 1.00 39.10 188 GLN B C 1
ATOM 2937 O O . GLN B 1 188 ? -36.252 -9.947 20.855 1.00 45.20 188 GLN B O 1
ATOM 2939 N N . LYS B 1 189 ? -35.491 -10.142 18.746 1.00 36.86 189 LYS B N 1
ATOM 2940 C CA . LYS B 1 189 ? -34.232 -10.764 19.141 1.00 36.88 189 LYS B CA 1
ATOM 2941 C C . LYS B 1 189 ? -33.494 -9.921 20.176 1.00 32.53 189 LYS B C 1
ATOM 2942 O O . LYS B 1 189 ? -33.398 -10.310 21.348 1.00 33.50 189 LYS B O 1
ATOM 2948 N N . TRP B 1 190 ? -32.980 -8.761 19.767 1.00 30.83 190 TRP B N 1
ATOM 2949 C CA . TRP B 1 190 ? -32.307 -7.893 20.724 1.00 30.23 190 TRP B CA 1
ATOM 2950 C C . TRP B 1 190 ? -33.284 -7.236 21.699 1.00 26.62 190 TRP B C 1
ATOM 2951 O O . TRP B 1 190 ? -32.876 -6.850 22.807 1.00 29.46 190 TRP B O 1
ATOM 2962 N N . GLY B 1 191 ? -34.563 -7.132 21.322 1.00 26.24 191 GLY B N 1
ATOM 2963 C CA . GLY B 1 191 ? -35.553 -6.570 22.228 1.00 24.93 191 GLY B CA 1
ATOM 2964 C C . GLY B 1 191 ? -35.750 -7.413 23.472 1.00 28.13 191 GLY B C 1
ATOM 2965 O O . GLY B 1 191 ? -35.647 -6.918 24.598 1.00 32.67 191 GLY B O 1
ATOM 2966 N N . TRP B 1 192 ? -36.036 -8.703 23.290 1.00 25.89 192 TRP B N 1
ATOM 2967 C CA . TRP B 1 192 ? -36.149 -9.581 24.449 1.00 24.69 192 TRP B CA 1
ATOM 2968 C C . TRP B 1 192 ? -34.811 -9.717 25.162 1.00 25.42 192 TRP B C 1
ATOM 2969 O O . TRP B 1 192 ? -34.769 -9.840 26.390 1.00 27.18 192 TRP B O 1
ATOM 2980 N N . TYR B 1 193 ? -33.707 -9.668 24.410 1.00 27.37 193 TYR B N 1
ATOM 2981 C CA . TYR B 1 193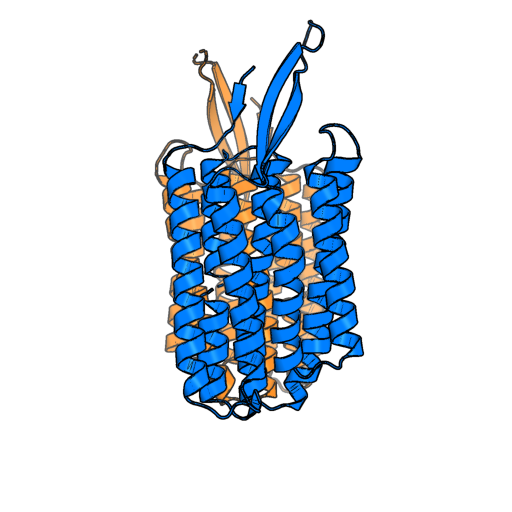 ? -32.385 -9.738 25.019 1.00 23.81 193 TYR B CA 1
ATOM 2982 C C . TYR B 1 193 ? -32.146 -8.560 25.963 1.00 29.56 193 TYR B C 1
ATOM 2983 O O . TYR B 1 193 ? -31.571 -8.727 27.052 1.00 26.56 193 TYR B O 1
ATOM 2992 N N . THR B 1 194 ? -32.585 -7.361 25.560 1.00 24.60 194 THR B N 1
ATOM 2993 C CA . THR B 1 194 ? -32.432 -6.180 26.408 1.00 23.48 194 THR B CA 1
ATOM 2994 C C . THR B 1 194 ? -33.293 -6.284 27.655 1.00 20.29 194 THR B C 1
ATOM 2995 O O . THR B 1 194 ? -32.845 -5.945 28.758 1.00 28.96 194 THR B O 1
ATOM 2999 N N . ILE B 1 195 ? -34.533 -6.750 27.503 1.00 23.10 195 ILE B N 1
ATOM 3000 C CA . ILE B 1 195 ? -35.379 -6.981 28.668 1.00 22.02 195 ILE B CA 1
ATOM 3001 C C . ILE B 1 195 ? -34.714 -7.958 29.631 1.00 23.17 195 ILE B C 1
ATOM 3002 O O . ILE B 1 195 ? -34.714 -7.751 30.848 1.00 27.27 195 ILE B O 1
ATOM 3007 N N . ALA B 1 196 ? -34.121 -9.026 29.108 1.00 24.29 196 ALA B N 1
ATOM 3008 C CA . ALA B 1 196 ? -33.465 -9.984 29.989 1.00 27.84 196 ALA B CA 1
ATOM 3009 C C . ALA B 1 196 ? -32.302 -9.340 30.737 1.00 20.56 196 ALA B C 1
ATOM 3010 O O . ALA B 1 196 ? -32.138 -9.562 31.937 1.00 28.48 196 ALA B O 1
ATOM 3012 N N . CYS B 1 197 ? -31.497 -8.521 30.050 1.00 22.42 197 CYS B N 1
ATOM 3013 C CA . CYS B 1 197 ? -30.402 -7.824 30.722 1.00 25.05 197 CYS B CA 1
ATOM 3014 C C . CYS B 1 197 ? -30.913 -6.925 31.836 1.00 22.36 197 CYS B C 1
ATOM 3015 O O . CYS B 1 197 ? -30.315 -6.862 32.913 1.00 25.94 197 CYS B O 1
ATOM 3018 N N . ILE B 1 198 ? -32.030 -6.239 31.607 1.00 19.17 198 ILE B N 1
ATOM 3019 C CA . ILE B 1 198 ? -32.570 -5.367 32.647 1.00 22.49 198 ILE B CA 1
ATOM 3020 C C . ILE B 1 198 ? -33.058 -6.180 33.841 1.00 23.96 198 ILE B C 1
ATOM 3021 O O . ILE B 1 198 ? -32.827 -5.803 34.995 1.00 22.13 198 ILE B O 1
ATOM 3026 N N . ALA B 1 199 ? -33.722 -7.317 33.595 1.00 24.28 199 ALA B N 1
ATOM 3027 C CA . ALA B 1 199 ? -34.088 -8.195 34.705 1.00 23.41 199 ALA B CA 1
ATOM 3028 C C . ALA B 1 199 ? -32.845 -8.701 35.442 1.00 25.78 199 ALA B C 1
ATOM 3029 O O . ALA B 1 199 ? -32.821 -8.744 36.678 1.00 26.64 199 ALA B O 1
ATOM 3031 N N . TYR B 1 200 ? -31.783 -9.039 34.706 1.00 25.13 200 TYR B N 1
ATOM 3032 C CA . TYR B 1 200 ? -30.535 -9.426 35.357 1.00 23.46 200 TYR B CA 1
ATOM 3033 C C . TYR B 1 200 ? -29.995 -8.299 36.241 1.00 28.50 200 TYR B C 1
ATOM 3034 O O . TYR B 1 200 ? -29.465 -8.549 37.328 1.00 30.53 200 TYR B O 1
ATOM 3043 N N . ILE B 1 201 ? -30.145 -7.048 35.804 1.00 27.11 201 ILE B N 1
ATOM 3044 C CA . ILE B 1 201 ? -29.595 -5.934 36.568 1.00 26.35 201 ILE B CA 1
ATOM 304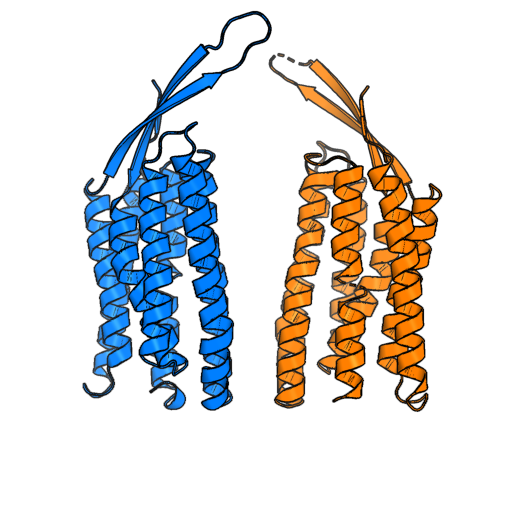5 C C . ILE B 1 201 ? -30.345 -5.749 37.878 1.00 24.10 201 ILE B C 1
ATOM 3046 O O . ILE B 1 201 ? -29.748 -5.397 38.902 1.00 22.99 201 ILE B O 1
ATOM 3051 N N . PHE B 1 202 ? -31.659 -5.995 37.875 1.00 24.39 202 PHE B N 1
ATOM 3052 C CA . PHE B 1 202 ? -32.417 -5.952 39.123 1.00 24.75 202 PHE B CA 1
ATOM 3053 C C . PHE B 1 202 ? -32.022 -7.074 40.073 1.00 24.62 202 PHE B C 1
ATOM 3054 O O . PHE B 1 202 ? -32.067 -6.886 41.295 1.00 29.96 202 PHE B O 1
ATOM 3062 N N . VAL B 1 203 ? -31.655 -8.246 39.545 1.00 28.39 203 VAL B N 1
ATOM 3063 C CA . VAL B 1 203 ? -31.161 -9.326 40.401 1.00 24.35 203 VAL B CA 1
ATOM 3064 C C . VAL B 1 203 ? -29.940 -8.862 41.180 1.00 22.13 203 VAL B C 1
ATOM 3065 O O . VAL B 1 203 ? -29.842 -9.057 42.396 1.00 26.54 203 VAL B O 1
ATOM 3069 N N . VAL B 1 204 ? -28.995 -8.235 40.484 1.00 24.01 204 VAL B N 1
ATOM 3070 C CA . VAL B 1 204 ? -27.746 -7.803 41.101 1.00 23.56 204 VAL B CA 1
ATOM 3071 C C . VAL B 1 204 ? -28.004 -6.670 42.089 1.00 28.13 204 VAL B C 1
ATOM 3072 O O . VAL B 1 204 ? -27.501 -6.674 43.221 1.00 25.32 204 VAL B O 1
ATOM 3076 N N . TRP B 1 205 ? -28.806 -5.686 41.669 1.00 30.42 205 TRP B N 1
ATOM 3077 C CA . TRP B 1 205 ? -29.164 -4.561 42.524 1.00 26.69 205 TRP B CA 1
ATOM 3078 C C . TRP B 1 205 ? -29.796 -5.049 43.821 1.00 26.52 205 TRP B C 1
ATOM 3079 O O . TRP B 1 205 ? -29.441 -4.584 44.909 1.00 30.30 205 TRP B O 1
ATOM 3090 N N . HIS B 1 206 ? -30.697 -6.023 43.723 1.00 24.78 206 HIS B N 1
ATOM 3091 C CA . HIS B 1 206 ? -31.380 -6.558 44.895 1.00 22.57 206 HIS B CA 1
ATOM 3092 C C . HIS B 1 206 ? -30.432 -7.367 45.779 1.00 27.10 206 HIS B C 1
ATOM 3093 O O . HIS B 1 206 ? -30.469 -7.249 47.009 1.00 27.02 206 HIS B O 1
ATOM 3100 N N . LEU B 1 207 ? -29.582 -8.213 45.183 1.00 28.56 207 LEU B N 1
ATOM 3101 C CA . LEU B 1 207 ? -28.698 -9.032 46.008 1.00 24.06 207 LEU B CA 1
ATOM 3102 C C . LEU B 1 207 ? -27.586 -8.197 46.636 1.00 27.13 207 LEU B C 1
ATOM 3103 O O . LEU B 1 207 ? -27.213 -8.421 47.795 1.00 28.04 207 LEU B O 1
ATOM 3108 N N . VAL B 1 208 ? -27.069 -7.209 45.901 1.00 23.54 208 VAL B N 1
ATOM 3109 C CA . VAL B 1 208 ? -26.080 -6.291 46.462 1.00 23.70 208 VAL B CA 1
ATOM 3110 C C . VAL B 1 208 ? -26.668 -5.496 47.632 1.00 29.24 208 VAL B C 1
ATOM 3111 O O . VAL B 1 208 ? -26.072 -5.414 48.709 1.00 34.17 208 VAL B O 1
ATOM 3115 N N . LEU B 1 209 ? -27.839 -4.888 47.441 1.00 26.25 209 LEU B N 1
ATOM 3116 C CA . LEU B 1 209 ? -28.391 -4.029 48.489 1.00 25.06 209 LEU B CA 1
ATOM 3117 C C . LEU B 1 209 ? -28.960 -4.846 49.641 1.00 27.36 209 LEU B C 1
ATOM 3118 O O . LEU B 1 209 ? -28.549 -4.689 50.795 1.00 30.00 209 LEU B O 1
ATOM 3123 N N . ASN B 1 210 ? -29.912 -5.729 49.338 1.00 27.76 210 ASN B N 1
ATOM 3124 C CA . ASN B 1 210 ? -30.620 -6.439 50.394 1.00 28.70 210 ASN B CA 1
ATOM 3125 C C . ASN B 1 210 ? -29.854 -7.657 50.889 1.00 30.05 210 ASN B C 1
ATOM 3126 O O . ASN B 1 210 ? -29.858 -7.935 52.090 1.00 31.62 210 ASN B O 1
ATOM 3131 N N . GLY B 1 211 ? -29.211 -8.408 49.991 1.00 30.16 211 GLY B N 1
ATOM 3132 C CA . GLY B 1 211 ? -28.295 -9.440 50.443 1.00 27.02 211 GLY B CA 1
ATOM 3133 C C . GLY B 1 211 ? -27.099 -8.871 51.184 1.00 27.24 211 GLY B C 1
ATOM 3134 O O . GLY B 1 211 ? -26.680 -9.411 52.203 1.00 28.55 211 GLY B O 1
ATOM 3135 N N . GLY B 1 212 ? -26.536 -7.769 50.687 1.00 29.36 212 GLY B N 1
ATOM 3136 C CA . GLY B 1 212 ? -25.368 -7.193 51.342 1.00 32.10 212 GLY B CA 1
ATOM 3137 C C . GLY B 1 212 ? -25.660 -6.648 52.730 1.00 29.20 212 GLY B C 1
ATOM 3138 O O . GLY B 1 212 ? -24.884 -6.865 53.665 1.00 33.63 212 GLY B O 1
ATOM 3139 N N . ALA B 1 213 ? -26.777 -5.930 52.885 1.00 28.43 213 ALA B N 1
ATOM 3140 C CA . ALA B 1 213 ? -27.140 -5.388 54.193 1.00 31.30 213 ALA B CA 1
ATOM 3141 C C . ALA B 1 213 ? -27.421 -6.497 55.201 1.00 37.39 213 ALA B C 1
ATOM 3142 O O . ALA B 1 213 ? -27.116 -6.353 56.390 1.00 37.76 213 ALA B O 1
ATOM 3144 N N . ASN B 1 214 ? -27.999 -7.612 54.746 1.00 33.47 214 ASN B N 1
ATOM 3145 C CA . ASN B 1 214 ? -28.319 -8.710 55.655 1.00 36.81 214 ASN B CA 1
ATOM 3146 C C . ASN B 1 214 ? -27.071 -9.480 56.052 1.00 30.24 214 ASN B C 1
ATOM 3147 O O . ASN B 1 214 ? -26.953 -9.927 57.194 1.00 36.23 214 ASN B O 1
ATOM 3152 N N . ALA B 1 215 ? -26.122 -9.630 55.137 1.00 34.44 215 ALA B N 1
ATOM 3153 C CA . ALA B 1 215 ? -24.891 -10.313 55.508 1.00 37.55 215 ALA B CA 1
ATOM 3154 C C . ALA B 1 215 ? -24.108 -9.523 56.553 1.00 44.38 215 ALA B C 1
ATOM 3155 O O . ALA B 1 215 ? -23.509 -10.126 57.453 1.00 42.02 215 ALA B O 1
ATOM 3157 N N . ARG B 1 216 ? -24.121 -8.185 56.472 1.00 41.44 216 ARG B N 1
ATOM 3158 C CA . ARG B 1 216 ? -23.453 -7.376 57.494 1.00 47.71 216 ARG B CA 1
ATOM 3159 C C . ARG B 1 216 ? -23.967 -7.715 58.886 1.00 41.90 216 ARG B C 1
ATOM 3160 O O . ARG B 1 216 ? -23.191 -7.788 59.843 1.00 52.08 216 ARG B O 1
ATOM 3162 N N . VAL B 1 217 ? -25.273 -7.948 59.010 1.00 39.37 217 VAL B N 1
ATOM 3163 C CA . VAL B 1 217 ? -25.877 -8.239 60.305 1.00 46.79 217 VAL B CA 1
ATOM 3164 C C . VAL B 1 217 ? -25.311 -9.511 60.917 1.00 52.96 217 VAL B C 1
ATOM 3165 O O . VAL B 1 217 ? -25.206 -9.627 62.145 1.00 61.48 217 VAL B O 1
ATOM 3169 N N . LYS B 1 218 ? -24.932 -10.478 60.088 1.00 54.42 218 LYS B N 1
ATOM 3170 C CA . LYS B 1 218 ? -24.573 -11.808 60.560 1.00 47.53 218 LYS B CA 1
ATOM 3171 C C . LYS B 1 218 ? -23.098 -11.934 60.945 1.00 51.11 218 LYS B C 1
ATOM 3172 O O . LYS B 1 218 ? -22.636 -13.049 61.227 1.00 57.99 218 LYS B O 1
ATOM 3178 N N . GLY B 1 219 ? -22.358 -10.831 60.986 1.00 45.72 219 GLY B N 1
ATOM 3179 C CA . GLY B 1 219 ? -21.009 -10.838 61.514 1.00 47.63 219 GLY B CA 1
ATOM 3180 C C . GLY B 1 219 ? -19.942 -10.779 60.433 1.00 49.24 219 GLY B C 1
ATOM 3181 O O . GLY B 1 219 ? -20.188 -11.005 59.245 1.00 52.02 219 GLY B O 1
ATOM 3182 N N . GLU B 1 220 ? -18.711 -10.507 60.886 1.00 48.50 220 GLU B N 1
ATOM 3183 C CA . GLU B 1 220 ? -17.609 -10.219 59.968 1.00 48.15 220 GLU B CA 1
ATOM 3184 C C . GLU B 1 220 ? -17.265 -11.422 59.097 1.00 45.36 220 GLU B C 1
ATOM 3185 O O . GLU B 1 220 ? -17.124 -11.292 57.875 1.00 44.23 220 GLU B O 1
ATOM 3187 N N . LYS B 1 221 ? -17.107 -12.598 59.708 1.00 42.76 221 LYS B N 1
ATOM 3188 C CA . LYS B 1 221 ? -16.741 -13.786 58.940 1.00 47.97 221 LYS B CA 1
ATOM 3189 C C . LYS B 1 221 ? -17.780 -14.088 57.862 1.00 43.77 221 LYS B C 1
ATOM 3190 O O . LYS B 1 221 ? -17.436 -14.293 56.693 1.00 41.28 221 LYS B O 1
ATOM 3194 N N . LEU B 1 222 ? -19.061 -14.115 58.238 1.00 44.67 222 LEU B N 1
ATOM 3195 C CA . LEU B 1 222 ? -20.109 -14.383 57.260 1.00 41.14 222 LEU B CA 1
ATOM 3196 C C . LEU B 1 222 ? -20.131 -13.301 56.191 1.00 40.81 222 LEU B C 1
ATOM 3197 O O . LEU B 1 222 ? -20.142 -13.597 54.990 1.00 40.30 222 LEU B O 1
ATOM 3202 N N . ARG B 1 223 ? -20.119 -12.035 56.616 1.00 39.95 223 ARG B N 1
ATOM 3203 C CA . ARG B 1 223 ? -20.118 -10.923 55.672 1.00 39.64 223 ARG B CA 1
ATOM 3204 C C . ARG B 1 223 ? -18.985 -11.046 54.654 1.00 34.50 223 ARG B C 1
ATOM 3205 O O . ARG B 1 223 ? -19.198 -10.857 53.453 1.00 34.20 223 ARG B O 1
ATOM 3213 N N . SER B 1 224 ? -17.769 -11.359 55.114 1.00 35.21 224 SER B N 1
ATOM 3214 C CA . SER B 1 224 ? -16.639 -11.428 54.189 1.00 38.91 224 SER B CA 1
ATOM 3215 C C . SER B 1 224 ? -16.827 -12.546 53.180 1.00 34.75 224 SER B C 1
ATOM 3216 O O . SER B 1 224 ? -16.527 -12.376 51.994 1.00 35.11 224 SER B O 1
ATOM 3219 N N . PHE B 1 225 ? -17.327 -13.698 53.638 1.00 34.64 225 PHE B N 1
ATOM 3220 C CA . PHE B 1 225 ? -17.571 -14.822 52.741 1.00 32.79 225 PHE B CA 1
ATOM 3221 C C . PHE B 1 225 ? -18.620 -14.468 51.692 1.00 35.52 225 PHE B C 1
ATOM 3222 O O . PHE B 1 225 ? -18.443 -14.747 50.499 1.00 35.33 225 PHE B O 1
ATOM 3230 N N . PHE B 1 226 ? -19.722 -13.846 52.121 1.00 33.71 226 PHE B N 1
ATOM 3231 C CA . PHE B 1 226 ? -20.767 -13.464 51.180 1.00 31.40 226 PHE B CA 1
ATOM 3232 C C . PHE B 1 226 ? -20.236 -12.519 50.115 1.00 31.71 226 PHE B C 1
ATOM 3233 O O . PHE B 1 226 ? -20.565 -12.659 48.933 1.00 32.19 226 PHE B O 1
ATOM 3241 N N . VAL B 1 227 ? -19.416 -11.547 50.511 1.00 32.77 227 VAL B N 1
ATOM 3242 C CA . VAL B 1 227 ? -18.902 -10.592 49.540 1.00 35.00 227 VAL B CA 1
ATOM 3243 C C . VAL B 1 227 ? -17.968 -11.287 48.560 1.00 32.56 227 VAL B C 1
ATOM 3244 O O . VAL B 1 227 ? -18.000 -11.023 47.353 1.00 35.15 227 VAL B O 1
ATOM 3248 N N . ALA B 1 228 ? -17.153 -12.214 49.053 1.00 35.37 228 ALA B N 1
ATOM 3249 C CA . ALA B 1 228 ? -16.219 -12.923 48.188 1.00 34.39 228 ALA B CA 1
ATOM 3250 C C . ALA B 1 228 ? -16.960 -13.809 47.186 1.00 31.63 228 ALA B C 1
ATOM 3251 O O . ALA B 1 228 ? -16.794 -13.662 45.968 1.00 30.47 228 ALA B O 1
ATOM 3253 N N . ILE B 1 229 ? -17.796 -14.729 47.677 1.00 30.45 229 ILE B N 1
ATOM 3254 C CA . ILE B 1 229 ? -18.483 -15.634 46.755 1.00 32.81 229 ILE B CA 1
ATOM 3255 C C . ILE B 1 229 ? -19.535 -14.878 45.946 1.00 29.71 229 ILE B C 1
ATOM 3256 O O . ILE B 1 229 ? -19.802 -15.224 44.788 1.00 29.05 229 ILE B O 1
ATOM 3261 N N . GLY B 1 230 ? -20.122 -13.826 46.519 1.00 28.12 230 GLY B N 1
ATOM 3262 C CA . GLY B 1 230 ? -21.025 -12.981 45.751 1.00 26.79 230 GLY B CA 1
ATOM 3263 C C . GLY B 1 230 ? -20.345 -12.327 44.563 1.00 27.38 230 GLY B C 1
ATOM 3264 O O . GLY B 1 230 ? -20.882 -12.314 43.452 1.00 31.00 230 GLY B O 1
ATOM 3265 N N . ALA B 1 231 ? -19.151 -11.774 44.777 1.00 29.65 231 ALA B N 1
ATOM 3266 C CA . ALA B 1 231 ? -18.465 -11.088 43.684 1.00 29.83 231 ALA B CA 1
ATOM 3267 C C . ALA B 1 231 ? -18.022 -12.071 42.611 1.00 29.47 231 ALA B C 1
ATOM 3268 O O . ALA B 1 231 ? -18.110 -11.777 41.411 1.00 31.69 231 ALA B O 1
ATOM 3270 N N . TYR B 1 232 ? -17.504 -13.224 43.036 1.00 26.83 232 TYR B N 1
ATOM 3271 C CA . TYR B 1 232 ? -17.229 -14.331 42.125 1.00 32.49 232 TYR B CA 1
ATOM 3272 C C . TYR B 1 232 ? -18.443 -14.647 41.252 1.00 27.50 232 TYR B C 1
ATOM 3273 O O . TYR B 1 232 ? -18.337 -14.731 40.023 1.00 28.84 232 TYR B O 1
ATOM 3282 N N . THR B 1 233 ? -19.609 -14.813 41.879 1.00 24.94 233 THR B N 1
ATOM 3283 C CA . THR B 1 233 ? -20.835 -15.099 41.138 1.00 27.75 233 THR B CA 1
ATOM 3284 C C . THR B 1 233 ? -21.160 -13.985 40.151 1.00 25.95 233 THR B C 1
ATOM 3285 O O . THR B 1 233 ? -21.569 -14.254 39.014 1.00 26.27 233 THR B O 1
ATOM 3289 N N . LEU B 1 234 ? -20.960 -12.728 40.561 1.00 28.59 234 LEU B N 1
ATOM 3290 C CA . LEU B 1 234 ? -21.305 -11.601 39.704 1.00 26.08 234 LEU B CA 1
ATOM 3291 C C . LEU B 1 234 ? -20.468 -11.609 38.437 1.00 26.59 234 LEU B C 1
ATOM 3292 O O . LEU B 1 234 ? -20.992 -11.417 37.333 1.00 31.83 234 LEU B O 1
ATOM 3297 N N . ILE B 1 235 ? -19.165 -11.846 38.574 1.00 28.82 235 ILE B N 1
ATOM 3298 C CA . ILE B 1 235 ? -18.292 -11.901 37.406 1.00 30.49 235 ILE B CA 1
ATOM 3299 C C . ILE B 1 235 ? -18.703 -13.054 36.491 1.00 30.25 235 ILE B C 1
ATOM 3300 O O . ILE B 1 235 ? -18.818 -12.893 35.270 1.00 31.25 235 ILE B O 1
ATOM 3305 N N . LEU B 1 236 ? -18.944 -14.233 37.070 1.00 26.05 236 LEU B N 1
ATOM 3306 C CA . LEU B 1 236 ? -19.349 -15.386 36.268 1.00 23.93 236 LEU B CA 1
ATOM 3307 C C . LEU B 1 236 ? -20.665 -15.136 35.542 1.00 25.27 236 LEU B C 1
ATOM 3308 O O . LEU B 1 236 ? -20.764 -15.358 34.333 1.00 22.07 236 LEU B O 1
ATOM 3313 N N . TRP B 1 237 ? -21.700 -14.694 36.266 1.00 25.82 237 TRP B N 1
ATOM 3314 C CA . TRP B 1 237 ? -23.005 -14.566 35.615 1.00 26.78 237 TRP B CA 1
ATOM 3315 C C . TRP B 1 237 ? -22.990 -13.499 34.525 1.00 27.77 237 TRP B C 1
ATOM 3316 O O . TRP B 1 237 ? -23.640 -13.671 33.481 1.00 28.86 237 TRP B O 1
ATOM 3327 N N . THR B 1 238 ? -22.241 -12.408 34.725 1.00 29.01 238 THR B N 1
ATOM 3328 C CA . THR B 1 238 ? -22.174 -11.383 33.685 1.00 30.83 238 THR B CA 1
ATOM 3329 C C . THR B 1 238 ? -21.584 -11.929 32.387 1.00 27.35 238 THR B C 1
ATOM 3330 O O . THR B 1 238 ? -21.851 -11.373 31.320 1.00 21.78 238 THR B O 1
ATOM 3334 N N . ALA B 1 239 ? -20.840 -13.040 32.449 1.00 24.68 239 ALA B N 1
ATOM 3335 C CA . ALA B 1 239 ? -20.253 -13.608 31.239 1.00 28.09 239 ALA B CA 1
ATOM 3336 C C . ALA B 1 239 ? -21.293 -14.284 30.358 1.00 25.17 239 ALA B C 1
ATOM 3337 O O . ALA B 1 239 ? -21.116 -14.337 29.136 1.00 30.90 239 ALA B O 1
ATOM 3339 N N . TYR B 1 240 ? -22.369 -14.808 30.943 1.00 28.04 240 TYR B N 1
ATOM 3340 C CA . TYR B 1 240 ? -23.363 -15.520 30.136 1.00 25.21 240 TYR B CA 1
ATOM 3341 C C . TYR B 1 240 ? -24.005 -14.628 29.072 1.00 24.70 240 TYR B C 1
ATOM 3342 O O . TYR B 1 240 ? -24.017 -15.028 27.896 1.00 25.57 240 TYR B O 1
ATOM 3351 N N . PRO B 1 241 ? -24.535 -13.433 29.379 1.00 24.26 241 PRO B N 1
ATOM 3352 C CA . PRO B 1 241 ? -25.035 -12.581 28.286 1.00 28.10 241 PRO B CA 1
ATOM 3353 C C . PRO B 1 241 ? -23.965 -12.230 27.265 1.00 27.59 241 PRO B C 1
ATOM 3354 O O . PRO B 1 241 ? -24.290 -12.018 26.089 1.00 28.82 241 PRO B O 1
ATOM 3358 N N . ILE B 1 242 ? -22.695 -12.194 27.670 1.00 21.73 242 ILE B N 1
ATOM 3359 C CA . ILE B 1 242 ? -21.631 -11.869 26.730 1.00 24.79 242 ILE B CA 1
ATOM 3360 C C . ILE B 1 242 ? -21.441 -13.000 25.734 1.00 28.65 242 ILE B C 1
ATOM 3361 O O . ILE B 1 242 ? -21.339 -12.768 24.523 1.00 29.31 242 ILE B O 1
ATOM 3366 N N . VAL B 1 243 ? -21.394 -14.244 26.230 1.00 28.02 243 VAL B N 1
ATOM 3367 C CA . VAL B 1 243 ? -21.309 -15.402 25.341 1.00 26.47 243 VAL B CA 1
ATOM 3368 C C . VAL B 1 243 ? -22.505 -15.430 24.398 1.00 28.26 243 VAL B C 1
ATOM 3369 O O . VAL B 1 243 ? -22.364 -15.711 23.202 1.00 30.78 243 VAL B O 1
ATOM 3373 N N . TRP B 1 244 ? -23.698 -15.127 24.917 1.00 20.81 244 TRP B N 1
ATOM 3374 C CA . TRP B 1 244 ? -24.889 -15.105 24.077 1.00 25.08 244 TRP B CA 1
ATOM 3375 C C . TRP B 1 244 ? -24.726 -14.111 22.925 1.00 30.80 244 TRP B C 1
ATOM 3376 O O . TRP B 1 244 ? -25.003 -14.435 21.762 1.00 30.35 244 TRP B O 1
ATOM 3387 N N . GLY B 1 245 ? -24.262 -12.897 23.229 1.00 31.06 245 GLY B N 1
ATOM 3388 C CA . GLY B 1 245 ? -24.057 -11.913 22.177 1.00 27.15 245 GLY B CA 1
ATOM 3389 C C . GLY B 1 245 ? -23.077 -12.374 21.111 1.00 28.00 245 GLY B C 1
ATOM 3390 O O . GLY B 1 245 ? -23.307 -12.177 19.915 1.00 32.82 245 GLY B O 1
ATOM 3391 N N . LEU B 1 246 ? -21.972 -12.990 21.528 1.00 30.51 246 LEU B N 1
ATOM 3392 C CA . LEU B 1 246 ? -21.036 -13.566 20.570 1.00 29.42 246 LEU B CA 1
ATOM 3393 C C . LEU B 1 246 ? -21.632 -14.752 19.820 1.00 32.86 246 LEU B C 1
ATOM 3394 O O . LEU B 1 246 ? -21.277 -14.984 18.660 1.00 37.53 246 LEU B O 1
ATOM 3399 N N . ALA B 1 247 ? -22.514 -15.529 20.460 1.00 36.06 247 ALA B N 1
ATOM 3400 C CA . ALA B 1 247 ? -23.054 -16.745 19.846 1.00 30.45 247 ALA B CA 1
ATOM 3401 C C . ALA B 1 247 ? -24.362 -16.466 19.119 1.00 33.59 247 ALA B C 1
ATOM 3402 O O . ALA B 1 247 ? -24.344 -16.168 17.925 1.00 37.01 247 ALA B O 1
ATOM 3404 N N . ASP B 1 248 ? -25.501 -16.570 19.814 1.00 31.53 248 ASP B N 1
ATOM 3405 C CA . ASP B 1 248 ? -26.771 -16.195 19.198 1.00 30.68 248 ASP B CA 1
ATOM 3406 C C . ASP B 1 248 ? -26.688 -14.805 18.583 1.00 35.63 248 ASP B C 1
ATOM 3407 O O . ASP B 1 248 ? -27.164 -14.578 17.465 1.00 35.14 248 ASP B O 1
ATOM 3412 N N . GLY B 1 249 ? -26.099 -13.859 19.309 1.00 33.83 249 GLY B N 1
ATOM 3413 C CA . GLY B 1 249 ? -26.179 -12.463 18.932 1.00 33.95 249 GLY B CA 1
ATOM 3414 C C . GLY B 1 249 ? -25.594 -12.169 17.570 1.00 35.51 249 GLY B C 1
ATOM 3415 O O . GLY B 1 249 ? -26.321 -11.820 16.638 1.00 35.40 249 GLY B O 1
ATOM 3416 N N . ALA B 1 250 ? -24.280 -12.320 17.446 1.00 31.20 250 ALA B N 1
ATOM 3417 C CA . ALA B 1 250 ? -23.563 -11.947 16.241 1.00 34.75 250 ALA B CA 1
ATOM 3418 C C . ALA B 1 250 ? -22.935 -13.132 15.529 1.00 41.07 250 ALA B C 1
ATOM 3419 O O . ALA B 1 250 ? -22.402 -12.958 14.424 1.00 40.67 250 ALA B O 1
ATOM 3421 N N . ARG B 1 251 ? -22.960 -14.318 16.140 1.00 36.41 251 ARG B N 1
ATOM 3422 C CA . ARG B 1 251 ? -22.392 -15.526 15.542 1.00 38.02 251 ARG B CA 1
ATOM 3423 C C . ARG B 1 251 ? -20.905 -15.349 15.242 1.00 40.08 251 ARG B C 1
ATOM 3424 O O . ARG B 1 251 ? -20.388 -15.865 14.252 1.00 41.61 251 ARG B O 1
ATOM 3432 N N . LYS B 1 252 ? -20.210 -14.614 16.118 1.00 32.96 252 LYS B N 1
ATOM 3433 C CA . LYS B 1 252 ? -18.761 -14.473 16.016 1.00 33.81 252 LYS B CA 1
ATOM 3434 C C . LYS B 1 252 ? -18.015 -15.728 16.446 1.00 38.75 252 LYS B C 1
ATOM 3435 O O . LYS B 1 252 ? -16.861 -15.904 16.048 1.00 39.99 252 LYS B O 1
ATOM 3438 N N . ILE B 1 253 ? -18.631 -16.594 17.253 1.00 36.92 253 ILE B N 1
ATOM 3439 C CA . ILE B 1 253 ? -18.037 -17.873 17.623 1.00 39.17 253 ILE B CA 1
ATOM 3440 C C . ILE B 1 253 ? -18.941 -18.992 17.122 1.00 37.64 253 ILE B C 1
ATOM 3441 O O . ILE B 1 253 ? -20.162 -18.834 17.021 1.00 39.44 253 ILE B O 1
ATOM 3446 N N . GLY B 1 254 ? -18.333 -20.122 16.779 1.00 39.21 254 GLY B N 1
ATOM 3447 C CA . GLY B 1 254 ? -19.089 -21.261 16.311 1.00 37.25 254 GLY B CA 1
ATOM 3448 C C . GLY B 1 254 ? -19.740 -21.993 17.456 1.00 32.42 254 GLY B C 1
ATOM 3449 O O . GLY B 1 254 ? -19.572 -21.652 18.627 1.00 34.73 254 GLY B O 1
ATOM 3450 N N . VAL B 1 255 ? -20.503 -23.033 17.104 1.00 38.92 255 VAL B N 1
ATOM 3451 C CA . VAL B 1 255 ? -21.173 -23.838 18.124 1.00 32.48 255 VAL B CA 1
ATOM 3452 C C . VAL B 1 255 ? -20.157 -24.452 19.084 1.00 28.75 255 VAL B C 1
ATOM 3453 O O . VAL B 1 255 ? -20.357 -24.443 20.304 1.00 32.43 255 VAL B O 1
ATOM 3457 N N . ASP B 1 256 ? -19.050 -24.984 18.555 1.00 34.70 256 ASP B N 1
ATOM 3458 C CA . ASP B 1 256 ? -18.023 -25.581 19.409 1.00 32.51 256 ASP B CA 1
ATOM 3459 C C . ASP B 1 256 ? -17.475 -24.562 20.407 1.00 34.14 256 ASP B C 1
ATOM 3460 O O . ASP B 1 256 ? -17.378 -24.838 21.609 1.00 36.42 256 ASP B O 1
ATOM 3465 N N . GLY B 1 257 ? -17.128 -23.366 19.930 1.00 35.10 257 GLY B N 1
ATOM 3466 C CA . GLY B 1 257 ? -16.627 -22.343 20.840 1.00 29.63 257 GLY B CA 1
ATOM 3467 C C . GLY B 1 257 ? -17.649 -21.931 21.882 1.00 27.29 257 GLY B C 1
ATOM 3468 O O . GLY B 1 257 ? -17.312 -21.720 23.047 1.00 25.72 257 GLY B O 1
ATOM 3469 N N . GLU B 1 258 ? -18.913 -21.811 21.474 1.00 22.36 258 GLU B N 1
ATOM 3470 C CA . GLU B 1 258 ? -19.979 -21.483 22.412 1.00 24.86 258 GLU B CA 1
ATOM 3471 C C . GLU B 1 258 ? -20.108 -22.552 23.494 1.00 28.80 258 GLU B C 1
ATOM 3472 O O . GLU B 1 258 ? -20.215 -22.241 24.688 1.00 25.74 258 GLU B O 1
ATOM 3478 N N . ILE B 1 259 ? -20.101 -23.825 23.089 1.00 23.71 259 ILE B N 1
ATOM 3479 C CA . ILE B 1 259 ? -20.279 -24.918 24.044 1.00 22.05 259 ILE B CA 1
ATOM 3480 C C . ILE B 1 259 ? -19.150 -24.922 25.067 1.00 25.33 259 ILE B C 1
ATOM 3481 O O . ILE B 1 259 ? -19.374 -25.155 26.259 1.00 30.67 259 ILE B O 1
ATOM 3486 N N . ILE B 1 260 ? -17.917 -24.667 24.619 1.00 25.86 260 ILE B N 1
ATOM 3487 C CA . ILE B 1 260 ? -16.781 -24.644 25.534 1.00 23.98 260 ILE B CA 1
ATOM 3488 C C . ILE B 1 260 ? -16.885 -23.461 26.492 1.00 29.36 260 ILE B C 1
ATOM 3489 O O . ILE B 1 260 ? -16.586 -23.587 27.689 1.00 26.15 260 ILE B O 1
ATOM 3494 N N . ALA B 1 261 ? -17.324 -22.300 25.990 1.00 23.39 261 ALA B N 1
ATOM 3495 C CA . ALA B 1 261 ? -17.496 -21.141 26.853 1.00 29.52 261 ALA B CA 1
ATOM 3496 C C . ALA B 1 261 ? -18.494 -21.434 27.961 1.00 21.75 261 ALA B C 1
ATOM 3497 O O . ALA B 1 261 ? -18.190 -21.251 29.145 1.00 25.66 261 ALA B O 1
ATOM 3499 N N . TYR B 1 262 ? -19.694 -21.894 27.596 1.00 26.64 262 TYR B N 1
ATOM 3500 C CA . TYR B 1 262 ? -20.696 -22.244 28.605 1.00 23.56 262 TYR B CA 1
ATOM 3501 C C . TYR B 1 262 ? -20.199 -23.346 29.528 1.00 25.92 262 TYR B C 1
ATOM 3502 O O . TYR B 1 262 ? -20.510 -23.344 30.724 1.00 27.06 262 TYR B O 1
ATOM 3511 N N . ALA B 1 263 ? -19.422 -24.291 28.988 1.00 29.19 263 ALA B N 1
ATOM 3512 C CA . ALA B 1 263 ? -18.902 -25.389 29.796 1.00 27.03 263 ALA B CA 1
ATOM 3513 C C . ALA B 1 263 ? -18.017 -24.868 30.924 1.00 29.60 263 ALA B C 1
ATOM 3514 O O . ALA B 1 263 ? -18.176 -25.261 32.084 1.00 26.36 263 ALA B O 1
ATOM 3516 N N . VAL B 1 264 ? -17.097 -23.956 30.602 1.00 23.85 264 VAL B N 1
ATOM 3517 C CA . VAL B 1 264 ? -16.268 -23.328 31.626 1.00 24.07 264 VAL B CA 1
ATOM 3518 C C . VAL B 1 264 ? -17.129 -22.588 32.649 1.00 28.07 264 VAL B C 1
ATOM 3519 O O . VAL B 1 264 ? -16.950 -22.733 33.863 1.00 28.63 264 VAL B O 1
ATOM 3523 N N . LEU B 1 265 ? -18.072 -21.776 32.178 1.00 26.07 265 LEU B N 1
ATOM 3524 C CA . LEU B 1 265 ? -18.858 -20.983 33.112 1.00 26.86 265 LEU B CA 1
ATOM 3525 C C . LEU B 1 265 ? -19.724 -21.864 34.013 1.00 25.54 265 LEU B C 1
ATOM 3526 O O . LEU B 1 265 ? -19.822 -21.615 35.221 1.00 24.43 265 LEU B O 1
ATOM 3531 N N . ASP B 1 266 ? -20.366 -22.892 33.450 1.00 24.32 266 ASP B N 1
ATOM 3532 C CA . ASP B 1 266 ? -21.226 -23.751 34.261 1.00 24.79 266 ASP B CA 1
ATOM 3533 C C . ASP B 1 266 ? -20.432 -24.479 35.337 1.00 26.55 266 ASP B C 1
ATOM 3534 O O . ASP B 1 266 ? -20.869 -24.559 36.493 1.00 29.05 266 ASP B O 1
ATOM 3539 N N . VAL B 1 267 ? -19.258 -25.007 34.981 1.00 21.84 267 VAL B N 1
ATOM 3540 C CA . VAL B 1 267 ? -18.424 -25.695 35.964 1.00 30.29 267 VAL B CA 1
ATOM 3541 C C . VAL B 1 267 ? -17.961 -24.731 37.054 1.00 26.23 267 VAL B C 1
ATOM 3542 O O . VAL B 1 267 ? -17.941 -25.073 38.244 1.00 29.31 267 VAL B O 1
ATOM 3546 N N . LEU B 1 268 ? -17.590 -23.514 36.677 1.00 27.12 268 LEU B N 1
ATOM 3547 C CA . LEU B 1 268 ? -17.201 -22.545 37.699 1.00 28.39 268 LEU B CA 1
ATOM 3548 C C . LEU B 1 268 ? -18.416 -22.070 38.498 1.00 30.31 268 LEU B C 1
ATOM 3549 O O . LEU B 1 268 ? -18.313 -21.837 39.707 1.00 25.99 268 LEU B O 1
ATOM 3554 N N . ALA B 1 269 ? -19.569 -21.929 37.843 1.00 26.79 269 ALA B N 1
ATOM 3555 C CA . ALA B 1 269 ? -20.768 -21.393 38.529 1.00 23.76 269 ALA B CA 1
ATOM 3556 C C . ALA B 1 269 ? -21.503 -22.453 39.361 1.00 32.29 269 ALA B C 1
ATOM 3557 O O . ALA B 1 269 ? -22.308 -22.053 40.198 1.00 32.97 269 ALA B O 1
ATOM 3588 N N . GLY B 1 271 ? -20.082 -26.272 39.970 1.00 31.57 271 GLY B N 1
ATOM 3589 C CA . GLY B 1 271 ? -19.123 -27.182 40.609 1.00 31.73 271 GLY B CA 1
ATOM 3590 C C . GLY B 1 271 ? -18.252 -26.469 41.623 1.00 29.90 271 GLY B C 1
ATOM 3591 O O . GLY B 1 271 ? -18.303 -26.830 42.807 1.00 28.82 271 GLY B O 1
ATOM 3592 N N . VAL B 1 272 ? -17.540 -25.440 41.171 1.00 30.82 272 VAL B N 1
ATOM 3593 C CA . VAL B 1 272 ? -16.573 -24.746 42.017 1.00 26.96 272 VAL B CA 1
ATOM 3594 C C . VAL B 1 272 ? -17.289 -23.879 43.041 1.00 24.90 272 VAL B C 1
ATOM 3595 O O . VAL B 1 272 ? -16.955 -23.903 44.230 1.00 28.28 272 VAL B O 1
ATOM 3599 N N . PHE B 1 273 ? -18.278 -23.097 42.595 1.00 30.63 273 PHE B N 1
ATOM 3600 C CA . PHE B 1 273 ? -19.173 -22.397 43.513 1.00 30.30 273 PHE B CA 1
ATOM 3601 C C . PHE B 1 273 ? -19.619 -23.328 44.631 1.00 28.03 273 PHE B C 1
ATOM 3602 O O . PHE B 1 273 ? -19.531 -22.993 45.817 1.00 28.01 273 PHE B O 1
ATOM 3610 N N . GLY B 1 274 ? -20.077 -24.524 44.263 1.00 27.44 274 GLY B N 1
ATOM 3611 C CA . GLY B 1 274 ? -20.624 -25.431 45.261 1.00 26.82 274 GLY B CA 1
ATOM 3612 C C . GLY B 1 274 ? -19.576 -25.918 46.245 1.00 29.66 274 GLY B C 1
ATOM 3613 O O . GLY B 1 274 ? -19.793 -25.908 47.464 1.00 30.44 274 GLY B O 1
ATOM 3614 N N . ALA B 1 275 ? -18.425 -26.352 45.728 1.00 28.73 275 ALA B N 1
ATOM 3615 C CA . ALA B 1 275 ? -17.347 -26.820 46.594 1.00 29.09 275 ALA B CA 1
ATOM 3616 C C . ALA B 1 275 ? -16.945 -25.730 47.573 1.00 29.01 275 ALA B C 1
ATOM 3617 O O . ALA B 1 275 ? -16.856 -25.963 48.784 1.00 30.07 275 ALA B O 1
ATOM 3619 N N . TRP B 1 276 ? -16.754 -24.515 47.063 1.00 28.15 276 TRP B N 1
ATOM 3620 C CA . TRP B 1 276 ? -16.393 -23.383 47.910 1.00 32.41 276 TRP B CA 1
ATOM 3621 C C . TRP B 1 276 ? -17.443 -23.156 48.996 1.00 30.01 276 TRP B C 1
ATOM 3622 O O . TRP B 1 276 ? -17.113 -23.059 50.186 1.00 31.04 276 TRP B O 1
ATOM 3633 N N . LEU B 1 277 ? -18.720 -23.109 48.609 1.00 27.63 277 LEU B N 1
ATOM 3634 C CA . LEU B 1 277 ? -19.778 -22.878 49.588 1.00 31.38 277 LEU B CA 1
ATOM 3635 C C . LEU B 1 277 ? -19.861 -24.019 50.595 1.00 30.86 277 LEU B C 1
ATOM 3636 O O . LEU B 1 277 ? -20.017 -23.786 51.799 1.00 36.14 277 LEU B O 1
ATOM 3641 N N . LEU B 1 278 ? -19.748 -25.260 50.130 1.00 31.19 278 LEU B N 1
ATOM 3642 C CA . LEU B 1 278 ? -19.970 -26.375 51.039 1.00 30.52 278 LEU B CA 1
ATOM 3643 C C . LEU B 1 278 ? -18.789 -26.588 51.978 1.00 32.43 278 LEU B C 1
ATOM 3644 O O . LEU B 1 278 ? -18.984 -26.873 53.165 1.00 32.52 278 LEU B O 1
ATOM 3649 N N . VAL B 1 279 ? -17.561 -26.470 51.467 1.00 32.04 279 VAL B N 1
ATOM 3650 C CA . VAL B 1 279 ? -16.386 -26.608 52.324 1.00 33.14 279 VAL B CA 1
ATOM 3651 C C . VAL B 1 279 ? -16.363 -25.496 53.365 1.00 37.17 279 VAL B C 1
ATOM 3652 O O . VAL B 1 279 ? -16.169 -25.744 54.563 1.00 39.34 279 VAL B O 1
ATOM 3656 N N . THR B 1 280 ? -16.591 -24.253 52.929 1.00 33.26 280 THR B N 1
ATOM 3657 C CA . THR B 1 280 ? -16.610 -23.142 53.872 1.00 36.10 280 THR B CA 1
ATOM 3658 C C . THR B 1 280 ? -17.697 -23.334 54.924 1.00 42.02 280 THR B C 1
ATOM 3659 O O . THR B 1 280 ? -17.473 -23.070 56.109 1.00 46.97 280 THR B O 1
ATOM 3663 N N . HIS B 1 281 ? -18.873 -23.822 54.511 1.00 45.60 281 HIS B N 1
ATOM 3664 C CA . HIS B 1 281 ? -19.974 -24.050 55.448 1.00 47.41 281 HIS B CA 1
ATOM 3665 C C . HIS B 1 281 ? -19.567 -24.996 56.572 1.00 50.15 281 HIS B C 1
ATOM 3666 O O . HIS B 1 281 ? -19.903 -24.766 57.740 1.00 50.94 281 HIS B O 1
ATOM 3673 N N . ALA B 1 282 ? -18.853 -26.069 56.237 1.00 47.11 282 ALA B N 1
ATOM 3674 C CA . ALA B 1 282 ? -18.356 -26.970 57.267 1.00 51.84 282 ALA B CA 1
ATOM 3675 C C . ALA B 1 282 ? -17.511 -26.224 58.294 1.00 58.73 282 ALA B C 1
ATOM 3676 O O . ALA B 1 282 ? -17.671 -26.425 59.504 1.00 59.54 282 ALA B O 1
ATOM 3678 N N . ASN B 1 283 ? -16.619 -25.344 57.832 1.00 57.42 283 ASN B N 1
ATOM 3679 C CA . ASN B 1 283 ? -15.696 -24.652 58.725 1.00 56.39 283 ASN B CA 1
ATOM 3680 C C . ASN B 1 283 ? -16.343 -23.488 59.464 1.00 58.88 283 ASN B C 1
ATOM 3681 O O . ASN B 1 283 ? -15.821 -23.067 60.501 1.00 66.88 283 ASN B O 1
ATOM 3683 N N . LEU B 1 284 ? -17.458 -22.960 58.964 1.00 62.60 284 LEU B N 1
ATOM 3684 C CA . LEU B 1 284 ? -18.137 -21.835 59.608 1.00 59.62 284 LEU B CA 1
ATOM 3685 C C . LEU B 1 284 ? -19.117 -22.311 60.675 1.00 68.53 284 LEU B C 1
ATOM 3686 O O . LEU B 1 284 ? -20.189 -21.723 60.851 1.00 71.17 284 LEU B O 1
#

Solvent-accessible surface area: 22745 Å² total

Radius of gyration: 26.1 Å; Cα contacts (8 Å, |Δi|>4): 638; chains: 2; bounding box: 48×62×70 Å

Sequence (484 aa):
PIYETVGDSGSKTLWVVFVLMLIASAAFTALSWKIPVNRRLYHVITTIITLTAALSYFAMATGHGVALNKIVIRTQHDHVPDTYETVYRQVYYARYIDWAITTPLLLLDLGLLAGMSGAHIFMAIVADLIMVLTGLFAAFGSEGTPQKWGWYTIACIAYIFVVWHLVLNGGANARVKGEKLRSFFVAIGAYTLILWTAYPIVWGLADGARKIGVDGEIIAYAVLDVLAGVFGAWLLVTHANLRESDPIYETVGDSGSKTLWVVFVLMLIASAAFTALSWKIPVNRRLYHVITTIITLTAALSYFAMATGHGVALNKIVIRTQHDTYETVYRQVYYARYIDWAITTPLLLLDLGLLAGMSGAHIFMAIVADLIMVLTGLFAAFGSEGTPQKWGWYTIACIAYIFVVWHLVLNGGANARVKGEKLRSFFVAIGAYTLILWTAYPIVWGLADGARKIGVDGEIIAYAVLDVLAGVFGAWLLVTHANL

Organism: Leptosphaeria maculans (NCBI:txid5022)

Nearest PDB structures (foldseek):
  7bmh-assembly1_A  TM=1.004E+00  e=5.369E-36  Plenodomus lingam
  7bmh-assembly2_B  TM=9.960E-01  e=4.842E-32  Plenodomus lingam
  8wew-assembly2_B  TM=8.784E-01  e=4.064E-13  Haloquadratum walsbyi DSM 16790
  2jaf-assembly1_A  TM=8.981E-01  e=3.484E-12  Halobacterium salinarum R1
  8xhw-assembly1_A  TM=9.378E-01  e=7.961E-11  Haloquadratum walsbyi DSM 16790

Foldseek 3Di:
DAEFDDDPLLLVLLVVLLVLLVVLLVVLVVLQVVDDPVPCVLSVLVSVLSVLSNVLSVQVSVPHQKDWAKAKDWAPDDPDHIDIDIYIYIDRNSVLVSQLRNVLSLLVLLCLLLVPDPVLSVVLSVLSNLLSVLVSQLLRDHPPDCSNVVSNVSSVVSVVVSLVSCCVRSQVSNVVLDDVSNVLSVVLVVVLVVLVVCVSVLCCCPSNPNVDGPSVSSVSVSVSSVCNSVSSVSSSVVVVVCVSSD/DAEFDDDPLLLVLLVVLLVLLVVLLVVLVVLQVVDDPVPCVLSVLLSVLSVLSSVLSVQVSVPPQKDWDWAWDADPCRDIDIYTYIDRNSVLVSQLRNVLSLLVSLCVLLVFDPVLSVVLNVLSNLLSVLVSQLLRDHPVDCSNVVSLVSSVVSVVVSLVSCCPRSQVSQVVVDDVSNVLSVVLVVLLVVLVVVVSVLCCCPSNPNVDGPSVSSVSVSVSSVVVSVSSVSSSVVVVVD

B-factor: mean 36.16, std 13.76, range [17.23, 118.05]